Protein AF-A0A9P1GH01-F1 (afdb_monomer)

Secondary structure (DSSP, 8-state):
-EEEEE--S-SS-EETT-EEEEEETTEEEEEEEEEEEEEEETTEEPSSPPSEE-TT-EEEEEEEE-GGGSSS-GGG-HHHHHHHTS-----------------------PPPPPP-------------------------------------PPP--TTEEEEE-S-EEEE-TTS-EEEEEEEEEEEETTEEEEEEEESS-SGGGTTTGGG-EEEEGGGEEEEEPEEETTEEEEE--GGGTT-SEEEEEEE-TT--EEEEEEEE--TTS---EEEEEEE-----STTSHHHHHHHHHHHHHHHHHTT--EEEEEEETT--HHHHHHHHHHHHTTSEEEEEE--------TT----HHHHHHHHHHHHHHHHHTTTEEEEESS--TTEEEEE-GGGSTTSS--TTHHHHHHHHHHHHTT--GGGEEEEEE-EEEEPPPPTTS-GGG--EEEEEE-EETTEEEEEPPPEEEEETTTEEEEETTEEEEE-TT--EEEE--TTTEEEEEE---TT--TT----S--EE--TTGGGHHHHHHHHHHHHSS-HHHHHHHHHH------------

Mean predicted aligned error: 14.31 Å

Foldseek 3Di:
DKAKEADADDPDWAAQQDWFWADDPPDTWIKGFHAFQFWADPNDTDRDGDGTHDHGIIGITDIDTDCVVDPDPPPPPPPVVVVVVPDPDHGYTDGDDDDDDDDDDDDDDDDDDDDDDDDDDDDDDDDDDDDDDDDDPDDDDPPPPDPDDPDPPPDDDPLAFAEWEAWDWFADPVRDIKTFGAWAFFDDPLATWIKTFILDWCVVPVPRLQAKWKAFPPRHLTDGWDDDGRITIRHDDNVCVVDFKTWMFIAGNVRDGRDTDIHGGDPPLFAAFAEEEEAADPCPDLVCQLVQLLLQLLLLLLLVQQAHQAYEYEAERPRDVLNVVSCVLCSVVSRYGYYYGDCVDDPPPPPDPQDPRLSRLQVQLQVQLSNCRNRYQKYFSQAYSQKDKDFFLLLDPVSDQDSNCSNVSVCSNQVSVVHHSQQAFKEWAFEWEFEADDPLARRLLGQFTAPDTDADVPDPPHTDQIGIIGRSSFANHDRNRDGRDGDPSHPDYHYDDVVRMHMYRHDHPPDPPVPDPDPSGDDGGNRSSVCRVVSQVSSCVSSVDGSSVSSVVSNVSRRPPPPPPPPD

pLDDT: mean 80.59, std 23.27, range [21.89, 98.69]

Nearest PDB structures (foldseek):
  4cxg-assembly1_A  TM=9.371E-01  e=2.060E-03  Oryctolagus cuniculus
  1jny-assembly1_A  TM=9.078E-01  e=5.714E-03  Saccharolobus solfataricus
  1zun-assembly1_B  TM=8.459E-01  e=2.030E-01  Pseudomonas syringae pv. tomato str. DC3000
  5n2j-assembly1_A  TM=3.636E-01  e=3.557E-04  Thermochaetoides thermophila DSM 1495
  5n2j-assembly2_B  TM=3.643E-01  e=4.461E-04  Thermochaetoides thermophila DSM 1495

Structure (mmCIF, N/CA/C/O backbone):
data_AF-A0A9P1GH01-F1
#
_entry.id   AF-A0A9P1GH01-F1
#
loop_
_atom_site.group_PDB
_atom_site.id
_atom_site.type_symbol
_atom_site.label_atom_id
_atom_site.label_alt_id
_atom_site.label_comp_id
_atom_site.label_asym_id
_atom_site.label_entity_id
_atom_site.label_seq_id
_atom_site.pdbx_PDB_ins_code
_atom_site.Cartn_x
_atom_site.Cartn_y
_atom_site.Cartn_z
_atom_site.occupancy
_atom_site.B_iso_or_equiv
_atom_site.auth_seq_id
_atom_site.auth_comp_id
_atom_site.auth_asym_id
_atom_site.auth_atom_id
_atom_site.pdbx_PDB_model_num
ATOM 1 N N . MET A 1 1 ? -21.168 -26.441 -30.269 1.00 90.94 1 MET A N 1
ATOM 2 C CA . MET A 1 1 ? -20.687 -26.771 -28.912 1.00 90.94 1 MET A CA 1
ATOM 3 C C . MET A 1 1 ? -21.829 -26.602 -27.919 1.00 90.94 1 MET A C 1
ATOM 5 O O . MET A 1 1 ? -22.488 -25.570 -27.970 1.00 90.94 1 MET A O 1
ATOM 9 N N . HIS A 1 2 ? -22.119 -27.613 -27.091 1.00 95.44 2 HIS A N 1
ATOM 10 C CA . HIS A 1 2 ? -23.087 -27.480 -25.992 1.00 95.44 2 HIS A CA 1
ATOM 11 C C . HIS A 1 2 ? -22.387 -26.865 -24.783 1.00 95.44 2 HIS A C 1
ATOM 13 O O . HIS A 1 2 ? -21.357 -27.381 -24.364 1.00 95.44 2 HIS A O 1
ATOM 19 N N . VAL A 1 3 ? -22.933 -25.780 -24.237 1.00 96.44 3 VAL A N 1
ATOM 20 C CA . VAL A 1 3 ? -22.385 -25.106 -23.052 1.00 96.44 3 VAL A CA 1
ATOM 21 C C . VAL A 1 3 ? -23.490 -24.706 -22.094 1.00 96.44 3 VAL A C 1
ATOM 23 O O . VAL A 1 3 ? -24.603 -24.392 -22.515 1.00 96.44 3 VAL A O 1
ATOM 26 N N . GLN A 1 4 ? -23.169 -24.701 -20.805 1.00 96.94 4 GLN A N 1
ATOM 27 C CA . GLN A 1 4 ? -24.001 -24.087 -19.783 1.00 96.94 4 GLN A CA 1
ATOM 28 C C . GLN A 1 4 ? -23.568 -22.632 -19.599 1.00 96.94 4 GLN A C 1
ATOM 30 O O . GLN A 1 4 ? -22.390 -22.375 -19.345 1.00 96.94 4 GLN A O 1
ATOM 35 N N . ILE A 1 5 ? -24.515 -21.704 -19.731 1.00 96.81 5 ILE A N 1
ATOM 36 C CA . ILE A 1 5 ? -24.293 -20.262 -19.595 1.00 96.81 5 ILE A CA 1
ATOM 37 C C . ILE A 1 5 ? -25.157 -19.688 -18.475 1.00 96.81 5 ILE A C 1
ATOM 39 O O . ILE A 1 5 ? -26.285 -20.131 -18.260 1.00 96.81 5 ILE A O 1
ATOM 43 N N . LEU A 1 6 ? -24.635 -18.667 -17.799 1.00 97.19 6 LEU A N 1
ATOM 44 C CA . LEU A 1 6 ? -25.368 -17.832 -16.853 1.00 97.19 6 LEU A CA 1
ATOM 45 C C . LEU A 1 6 ? -25.407 -16.405 -17.405 1.00 97.19 6 LEU A C 1
ATOM 47 O O . LEU A 1 6 ? -24.363 -15.829 -17.705 1.00 97.19 6 LEU A O 1
ATOM 51 N N . VAL A 1 7 ? -26.609 -15.864 -17.595 1.00 96.50 7 VAL A N 1
ATOM 52 C CA . VAL A 1 7 ? -26.811 -14.563 -18.243 1.00 96.50 7 VAL A CA 1
ATOM 53 C C . VAL A 1 7 ? -26.722 -13.445 -17.207 1.00 96.50 7 VAL A C 1
ATOM 55 O O . VAL A 1 7 ? -27.565 -13.353 -16.315 1.00 96.50 7 VAL A O 1
ATOM 58 N N . PHE A 1 8 ? -25.732 -12.568 -17.351 1.00 89.69 8 PHE A N 1
ATOM 59 C CA . PHE A 1 8 ? -25.558 -11.370 -16.526 1.00 89.69 8 PHE A CA 1
ATOM 60 C C . PHE A 1 8 ? -25.907 -10.111 -17.316 1.00 89.69 8 PHE A C 1
ATOM 62 O O . PHE A 1 8 ? -25.715 -10.090 -18.528 1.00 89.69 8 PHE A O 1
ATOM 69 N N . ASP A 1 9 ? -26.424 -9.097 -16.611 1.00 85.56 9 ASP A N 1
ATOM 70 C CA . ASP A 1 9 ? -26.509 -7.691 -17.041 1.00 85.56 9 ASP A CA 1
ATOM 71 C C . ASP A 1 9 ? -26.693 -7.467 -18.547 1.00 85.56 9 ASP A C 1
ATOM 73 O O . ASP A 1 9 ? -25.858 -6.870 -19.217 1.00 85.56 9 ASP A O 1
ATOM 77 N N . THR A 1 10 ? -27.817 -7.951 -19.079 1.00 89.88 10 THR A N 1
ATOM 78 C CA . THR A 1 10 ? -28.208 -7.707 -20.466 1.00 89.88 10 THR A CA 1
ATOM 79 C C . THR A 1 10 ? -29.559 -7.007 -20.523 1.00 89.88 10 THR A C 1
ATOM 81 O O . THR A 1 10 ? -30.516 -7.433 -19.872 1.00 89.88 10 THR A O 1
ATOM 84 N N . GLU A 1 11 ? -29.627 -5.921 -21.291 1.00 91.25 11 GLU A N 1
ATOM 85 C CA . GLU A 1 11 ? -30.873 -5.206 -21.589 1.00 91.25 11 GLU A CA 1
ATOM 86 C C . GLU A 1 11 ? -31.662 -5.897 -22.711 1.00 91.25 11 GLU A C 1
ATOM 88 O O . GLU A 1 11 ? -32.886 -5.799 -22.770 1.00 91.25 11 GLU A O 1
ATOM 93 N N . VAL A 1 12 ? -30.967 -6.636 -23.586 1.00 93.19 12 VAL A N 1
ATOM 94 C CA . VAL A 1 12 ? -31.552 -7.306 -24.750 1.00 93.19 12 VAL A CA 1
ATOM 95 C C . VAL A 1 12 ? -31.621 -8.815 -24.496 1.00 93.19 12 VAL A C 1
ATOM 97 O O . VAL A 1 12 ? -30.582 -9.452 -24.321 1.00 93.19 12 VAL A O 1
ATOM 100 N N . PRO A 1 13 ? -32.814 -9.437 -24.516 1.00 96.38 13 PRO A N 1
ATOM 101 C CA . PRO A 1 13 ? -32.936 -10.881 -24.346 1.00 96.38 13 PRO A CA 1
ATOM 102 C C . PRO A 1 13 ? -32.127 -11.661 -25.390 1.00 96.38 13 PRO A C 1
ATOM 104 O O . PRO A 1 13 ? -32.196 -11.385 -26.590 1.00 96.38 13 PRO A O 1
ATOM 107 N N . LEU A 1 14 ? -31.404 -12.694 -24.952 1.00 96.81 14 LEU A N 1
ATOM 108 C CA . LEU A 1 14 ? -30.666 -13.571 -25.857 1.00 96.81 14 LEU A CA 1
ATOM 109 C C . LEU A 1 14 ? -31.637 -14.532 -26.543 1.00 96.81 14 LEU A C 1
ATOM 111 O O . LEU A 1 14 ? -32.265 -15.377 -25.901 1.00 96.81 14 LEU A O 1
ATOM 115 N N . MET A 1 15 ? -31.749 -14.415 -27.861 1.00 97.75 15 MET A N 1
ATOM 116 C CA . MET A 1 15 ? -32.606 -15.256 -28.697 1.00 97.75 15 MET A CA 1
ATOM 117 C C . MET A 1 15 ? -31.774 -16.170 -29.597 1.00 97.75 15 MET A C 1
ATOM 119 O O . MET A 1 15 ? -30.590 -15.934 -29.845 1.00 97.75 15 MET A O 1
ATOM 123 N N . ARG A 1 16 ? -32.408 -17.215 -30.137 1.00 97.31 16 ARG A N 1
ATOM 124 C CA . ARG A 1 16 ? -31.813 -18.020 -31.210 1.00 97.31 16 ARG A CA 1
ATOM 125 C C . ARG A 1 16 ? -31.383 -17.107 -32.368 1.00 97.31 16 ARG A C 1
ATOM 127 O O . ARG A 1 16 ? -32.186 -16.327 -32.860 1.00 97.31 16 ARG A O 1
ATOM 134 N N . GLY A 1 17 ? -30.137 -17.249 -32.809 1.00 96.19 17 GLY A N 1
ATOM 135 C CA . GLY A 1 17 ? -29.509 -16.426 -33.843 1.00 96.19 17 GLY A CA 1
ATOM 136 C C . GLY A 1 17 ? -28.657 -15.271 -33.308 1.00 96.19 17 GLY A C 1
ATOM 137 O O . GLY A 1 17 ? -27.951 -14.652 -34.100 1.00 96.19 17 GLY A O 1
ATOM 138 N N . ALA A 1 18 ? -28.668 -15.000 -31.996 1.00 96.25 18 ALA A N 1
ATOM 139 C CA . ALA A 1 18 ? -27.835 -13.954 -31.404 1.00 96.25 18 ALA A CA 1
ATOM 140 C C . ALA A 1 18 ? -26.342 -14.189 -31.696 1.00 96.25 18 ALA A C 1
ATOM 142 O O . ALA A 1 18 ? -25.838 -15.303 -31.526 1.00 96.25 18 ALA A O 1
ATOM 143 N N . GLN A 1 19 ? -25.649 -13.132 -32.126 1.00 96.88 19 GLN A N 1
ATOM 144 C CA . GLN A 1 19 ? -24.194 -13.118 -32.271 1.00 96.88 19 GLN A CA 1
ATOM 145 C C . GLN A 1 19 ? -23.566 -12.740 -30.930 1.00 96.88 19 GLN A C 1
ATOM 147 O O . GLN A 1 19 ? -23.971 -11.766 -30.301 1.00 96.88 19 GLN A O 1
ATOM 152 N N . LEU A 1 20 ? -22.585 -13.520 -30.495 1.00 95.44 20 LEU A N 1
ATOM 153 C CA . LEU A 1 20 ? -21.897 -13.383 -29.219 1.00 95.44 20 LEU A CA 1
ATOM 154 C C . LEU A 1 20 ? -20.391 -13.296 -29.469 1.00 95.44 20 LEU A C 1
ATOM 156 O O . LEU A 1 20 ? -19.860 -14.004 -30.326 1.00 95.44 20 LEU A O 1
ATOM 160 N N . MET A 1 21 ? -19.692 -12.482 -28.681 1.00 94.75 21 MET A N 1
ATOM 161 C CA . MET A 1 21 ? -18.247 -12.636 -28.513 1.00 94.75 21 MET A CA 1
ATOM 162 C C . MET A 1 21 ? -17.991 -13.605 -27.358 1.00 94.75 21 MET A C 1
ATOM 164 O O . MET A 1 21 ? -18.536 -13.453 -26.268 1.00 94.75 21 MET A O 1
ATOM 168 N N . CYS A 1 22 ? -17.195 -14.637 -27.607 1.00 93.25 22 CYS A N 1
ATOM 169 C CA . CYS A 1 22 ? -16.802 -15.647 -26.635 1.00 93.25 22 CYS A CA 1
ATOM 170 C C . CYS A 1 22 ? -15.322 -15.471 -26.305 1.00 93.25 22 CYS A C 1
ATOM 172 O O . CYS A 1 22 ? -14.473 -15.584 -27.186 1.00 93.25 22 CYS A O 1
ATOM 174 N N . TYR A 1 23 ? -15.025 -15.231 -25.031 1.00 89.81 23 TYR A N 1
ATOM 175 C CA . TYR A 1 23 ? -13.663 -15.153 -24.517 1.00 89.81 23 TYR A CA 1
ATOM 176 C C . TYR A 1 23 ? -13.289 -16.516 -23.929 1.00 89.81 23 TYR A C 1
ATOM 178 O O . TYR A 1 23 ? -13.810 -16.910 -22.887 1.00 89.81 23 TYR A O 1
ATOM 186 N N . LEU A 1 24 ? -12.433 -17.263 -24.625 1.00 86.81 24 LEU A N 1
ATOM 187 C CA . LEU A 1 24 ? -11.958 -18.583 -24.211 1.00 86.81 24 LEU A CA 1
ATOM 188 C C . LEU A 1 24 ? -10.468 -18.486 -23.884 1.00 86.81 24 LEU A C 1
ATOM 190 O O . LEU A 1 24 ? -9.639 -18.405 -24.785 1.00 86.81 24 LEU A O 1
ATOM 194 N N . HIS A 1 25 ? -10.124 -18.493 -22.593 1.00 86.94 25 HIS A N 1
ATOM 195 C CA . HIS A 1 25 ? -8.757 -18.26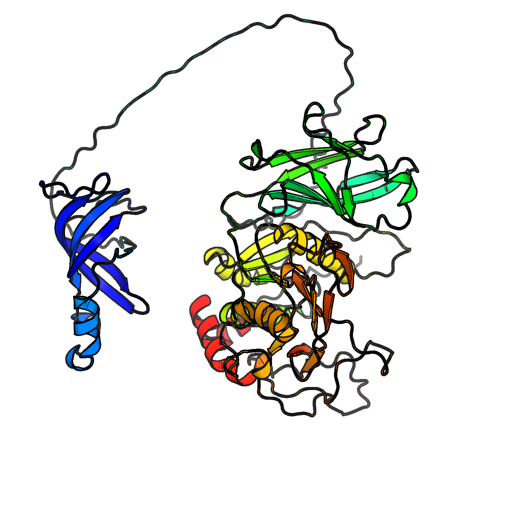8 -22.104 1.00 86.94 25 HIS A CA 1
ATOM 196 C C . HIS A 1 25 ? -8.135 -16.976 -22.661 1.00 86.94 25 HIS A C 1
ATOM 198 O O . HIS A 1 25 ? -8.455 -15.885 -22.195 1.00 86.94 25 HIS A O 1
ATOM 204 N N . THR A 1 26 ? -7.237 -17.101 -23.636 1.00 79.06 26 THR A N 1
ATOM 205 C CA . THR A 1 26 ? -6.516 -15.998 -24.279 1.00 79.06 26 THR A CA 1
ATOM 206 C C . THR A 1 26 ? -7.110 -15.604 -25.630 1.00 79.06 26 THR A C 1
ATOM 208 O O . THR A 1 26 ? -6.646 -14.640 -26.233 1.00 79.06 26 THR A O 1
ATOM 211 N N . GLU A 1 27 ? -8.118 -16.327 -26.122 1.00 82.94 27 GLU A N 1
ATOM 212 C CA . GLU A 1 27 ? -8.707 -16.119 -27.444 1.00 82.94 27 GLU A CA 1
ATOM 213 C C . GLU A 1 27 ? -10.072 -15.433 -27.367 1.00 82.94 27 GLU A C 1
ATOM 215 O O . GLU A 1 27 ? -10.878 -15.679 -26.467 1.00 82.94 27 GLU A O 1
ATOM 220 N N . THR A 1 28 ? -10.342 -14.574 -28.352 1.00 86.94 28 THR A N 1
ATOM 221 C CA . THR A 1 28 ? -11.656 -13.958 -28.568 1.00 86.94 28 THR A CA 1
ATOM 222 C C . THR A 1 28 ? -12.233 -14.498 -29.868 1.00 86.94 28 THR A C 1
ATOM 224 O O . THR A 1 28 ? -11.665 -14.291 -30.937 1.00 86.94 28 THR A O 1
ATOM 227 N N . LEU A 1 29 ? -13.362 -15.194 -29.777 1.00 92.62 29 LEU A N 1
ATOM 228 C CA . LEU A 1 29 ? -14.052 -15.811 -30.907 1.00 92.62 29 LEU A CA 1
ATOM 229 C C . LEU A 1 29 ? -15.427 -15.178 -31.090 1.00 92.62 29 LEU A C 1
ATOM 231 O O . LEU A 1 29 ? -16.059 -14.760 -30.123 1.00 92.62 29 LEU A O 1
ATOM 235 N N . THR A 1 30 ? -15.937 -15.163 -32.318 1.00 94.06 30 THR A N 1
ATOM 236 C CA . THR A 1 30 ? -17.354 -14.860 -32.559 1.00 94.06 30 THR A CA 1
ATOM 237 C C . THR A 1 30 ? -18.149 -16.159 -32.636 1.00 94.06 30 THR A C 1
ATOM 239 O O . THR A 1 30 ? -17.695 -17.154 -33.207 1.00 94.06 30 THR A O 1
ATOM 242 N N . ALA A 1 31 ? -19.333 -16.173 -32.033 1.00 96.56 31 ALA A N 1
ATOM 243 C CA . ALA A 1 31 ? -20.203 -17.336 -31.966 1.00 96.56 31 ALA A CA 1
ATOM 244 C C . ALA A 1 31 ? -21.657 -16.955 -32.241 1.00 96.56 31 ALA A C 1
ATOM 246 O O . ALA A 1 31 ? -22.125 -15.901 -31.827 1.00 96.56 31 ALA A O 1
ATOM 247 N N . THR A 1 32 ? -22.398 -17.854 -32.878 1.00 97.00 32 THR A N 1
ATOM 248 C CA . THR A 1 32 ? -23.846 -17.741 -33.057 1.00 97.00 32 THR A CA 1
ATOM 249 C C . THR A 1 32 ? -24.563 -18.656 -32.070 1.00 97.00 32 THR A C 1
ATOM 251 O O . THR A 1 32 ? -24.252 -19.847 -31.978 1.00 97.00 32 THR A O 1
ATOM 254 N N . LEU A 1 33 ? -25.562 -18.134 -31.361 1.00 97.38 33 LEU A N 1
ATOM 255 C CA . LEU A 1 33 ? -26.452 -18.907 -30.498 1.00 97.38 33 LEU A CA 1
ATOM 256 C C . LEU A 1 33 ? -27.466 -19.696 -31.339 1.00 97.38 33 LEU A C 1
ATOM 258 O O . LEU A 1 33 ? -28.548 -19.211 -31.660 1.00 97.38 33 LEU A O 1
ATOM 262 N N . VAL A 1 34 ? -27.126 -20.924 -31.724 1.00 97.81 34 VAL A N 1
ATOM 263 C CA . VAL A 1 34 ? -27.922 -21.717 -32.679 1.00 97.81 34 VAL A CA 1
ATOM 264 C C . VAL A 1 34 ? -29.179 -22.303 -32.047 1.00 97.81 34 VAL A C 1
ATOM 266 O O . VAL A 1 34 ? -30.202 -22.450 -32.726 1.00 97.81 34 VAL A O 1
ATOM 269 N N . ARG A 1 35 ? -29.124 -22.665 -30.760 1.00 97.62 35 ARG A N 1
ATOM 270 C CA . ARG A 1 35 ? -30.262 -23.274 -30.064 1.00 97.62 35 ARG A CA 1
ATOM 271 C C . ARG A 1 35 ? -30.220 -23.036 -28.556 1.00 97.62 35 ARG A C 1
ATOM 273 O O . ARG A 1 35 ? -29.167 -23.135 -27.935 1.00 97.62 35 ARG A O 1
ATOM 280 N N . LEU A 1 36 ? -31.394 -22.789 -27.982 1.00 97.75 36 LEU A N 1
ATOM 281 C CA . LEU A 1 36 ? -31.650 -22.781 -26.544 1.00 97.75 36 LEU A CA 1
ATOM 282 C C . LEU A 1 36 ? -32.191 -24.161 -26.143 1.00 97.75 36 LEU A C 1
ATOM 284 O O . LEU A 1 36 ? -33.304 -24.511 -26.536 1.00 97.75 36 LEU A O 1
ATOM 288 N N . GLU A 1 37 ? -31.395 -24.977 -25.447 1.00 97.38 37 GLU A N 1
ATOM 289 C CA . GLU A 1 37 ? -31.765 -2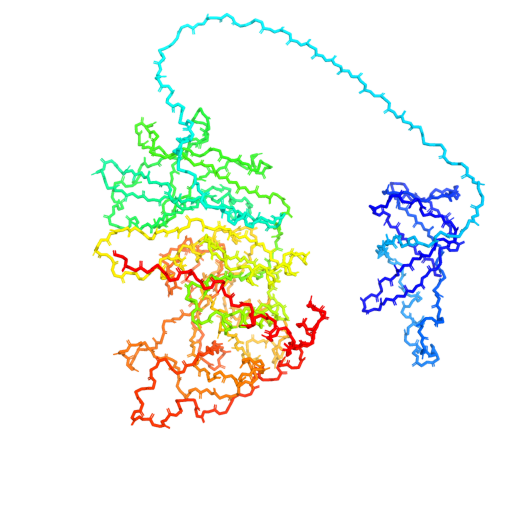6.372 -25.168 1.00 97.38 37 GLU A CA 1
ATOM 290 C C . GLU A 1 37 ? -32.605 -26.497 -23.899 1.00 97.38 37 GLU A C 1
ATOM 292 O O . GLU A 1 37 ? -33.728 -26.984 -23.971 1.00 97.38 37 GLU A O 1
ATOM 297 N N . LYS A 1 38 ? -32.096 -26.062 -22.742 1.00 97.75 38 LYS A N 1
ATOM 298 C CA . LYS A 1 38 ? -32.805 -26.209 -21.458 1.00 97.75 38 LYS A CA 1
ATOM 299 C C . LYS A 1 38 ? -32.522 -25.033 -20.536 1.00 97.75 38 LYS A C 1
ATOM 301 O O . LYS A 1 38 ? -31.383 -24.584 -20.465 1.00 97.75 38 LYS A O 1
ATOM 306 N N . LEU A 1 39 ? -33.534 -24.569 -19.807 1.00 97.25 39 LEU A N 1
ATOM 307 C CA . LEU A 1 39 ? -33.343 -23.659 -18.674 1.00 97.25 39 LEU A CA 1
ATOM 308 C C . LEU A 1 39 ? -33.001 -24.489 -17.430 1.00 97.25 39 LEU A C 1
ATOM 310 O O . LEU A 1 39 ? -33.579 -25.553 -17.237 1.00 97.25 39 LEU A O 1
ATOM 314 N N . ILE A 1 40 ? -32.084 -24.019 -16.594 1.00 97.25 40 ILE A N 1
ATOM 315 C CA . ILE A 1 40 ? -31.722 -24.635 -15.318 1.00 97.25 40 ILE A CA 1
ATOM 316 C C . ILE A 1 40 ? -32.280 -23.759 -14.202 1.00 97.25 40 ILE A C 1
ATOM 318 O O . ILE A 1 40 ? -31.880 -22.606 -14.041 1.00 97.25 40 ILE A O 1
ATOM 322 N N . VAL A 1 41 ? -33.200 -24.312 -13.417 1.00 94.75 41 VAL A N 1
ATOM 323 C CA . VAL A 1 41 ? -33.829 -23.627 -12.283 1.00 94.75 41 VAL A CA 1
ATOM 324 C C . VAL A 1 41 ? -33.548 -24.453 -11.039 1.00 94.75 41 VAL A C 1
ATOM 326 O O . VAL A 1 41 ? -33.881 -25.630 -10.998 1.00 94.75 41 VAL A O 1
ATOM 329 N N . LYS A 1 42 ? -32.891 -23.849 -10.040 1.00 91.81 42 LYS A N 1
ATOM 330 C CA . LYS A 1 42 ? -32.489 -24.528 -8.791 1.00 91.81 42 LYS A CA 1
ATOM 331 C C . LYS A 1 42 ? -31.687 -25.826 -9.017 1.00 91.81 42 LYS A C 1
ATOM 333 O O . LYS A 1 42 ? -31.817 -26.777 -8.262 1.00 91.81 42 LYS A O 1
ATOM 338 N N . GLY A 1 43 ? -30.852 -25.851 -10.059 1.00 91.56 43 GLY A N 1
ATOM 339 C CA . GLY A 1 43 ? -30.017 -27.008 -10.408 1.00 91.56 43 GLY A CA 1
ATOM 340 C C . GLY A 1 43 ? -30.694 -28.046 -11.308 1.00 91.56 43 GLY A C 1
ATOM 341 O O . GLY A 1 43 ? -30.005 -28.916 -11.829 1.00 91.56 43 GLY A O 1
ATOM 342 N N . GLU A 1 44 ? -31.997 -27.924 -11.576 1.00 95.31 44 GLU A N 1
ATOM 343 C CA . GLU A 1 44 ? -32.741 -28.878 -12.403 1.00 95.31 44 GLU A CA 1
ATOM 344 C C . GLU A 1 44 ? -33.014 -28.337 -13.810 1.00 95.31 44 GLU A C 1
ATOM 346 O O . GLU A 1 44 ? -33.469 -27.201 -13.997 1.00 95.31 44 GLU A O 1
ATOM 351 N N . ALA A 1 45 ? -32.746 -29.172 -14.817 1.00 95.56 45 ALA A N 1
ATOM 352 C CA . ALA A 1 45 ? -32.957 -28.834 -16.215 1.00 95.56 45 ALA A CA 1
ATOM 353 C C . ALA A 1 45 ? -34.434 -29.003 -16.598 1.00 95.56 45 ALA A C 1
ATOM 355 O O . ALA A 1 45 ? -34.967 -30.109 -16.600 1.00 95.56 45 ALA A O 1
ATOM 356 N N . GLN A 1 46 ? -35.074 -27.902 -16.976 1.00 97.25 46 GLN A N 1
ATOM 357 C CA . GLN A 1 46 ? -36.467 -27.869 -17.402 1.00 97.25 46 GLN A CA 1
ATOM 358 C C . GLN A 1 46 ? -36.647 -28.592 -18.747 1.00 97.25 46 GLN A C 1
ATOM 360 O O . GLN A 1 46 ? -35.809 -28.469 -19.645 1.00 97.25 46 GLN A O 1
ATOM 365 N N . GLU A 1 47 ? -37.753 -29.323 -18.913 1.00 94.12 47 GLU A N 1
ATOM 366 C CA . GLU A 1 47 ? -38.051 -30.050 -20.159 1.00 94.12 47 GLU A CA 1
ATOM 367 C C . GLU A 1 47 ? -38.405 -29.115 -21.320 1.00 94.12 47 GLU A C 1
ATOM 369 O O . GLU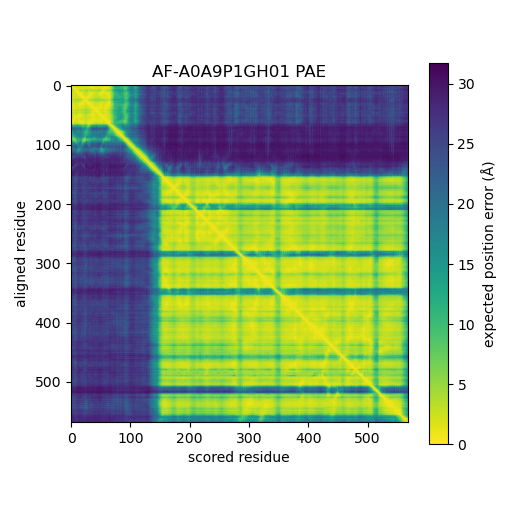 A 1 47 ? -38.086 -29.382 -22.482 1.00 94.12 47 GLU A O 1
ATOM 374 N N . ARG A 1 48 ? -39.057 -27.989 -21.012 1.00 95.50 48 ARG A N 1
ATOM 375 C CA . ARG A 1 48 ? -39.494 -27.028 -22.021 1.00 95.50 48 ARG A CA 1
ATOM 376 C C . ARG A 1 48 ? -38.330 -26.146 -22.471 1.00 95.50 48 ARG A C 1
ATOM 378 O O . ARG A 1 48 ? -37.706 -25.456 -21.666 1.00 95.50 48 ARG A O 1
ATOM 385 N N . ARG A 1 49 ? -38.111 -26.089 -23.787 1.00 96.88 49 ARG A N 1
ATOM 386 C CA . ARG A 1 49 ? -37.132 -25.180 -24.401 1.00 96.88 49 ARG A CA 1
ATOM 387 C C . ARG A 1 49 ? -37.529 -23.713 -24.178 1.00 96.88 49 ARG A C 1
ATOM 389 O O . ARG A 1 49 ? -38.659 -23.348 -24.527 1.00 96.88 49 ARG A O 1
ATOM 396 N N . PRO A 1 50 ? -36.637 -22.859 -23.647 1.00 96.94 50 PRO A N 1
ATOM 397 C CA . PRO A 1 50 ? -36.931 -21.439 -23.504 1.00 96.94 50 PRO A CA 1
ATOM 398 C C . PRO A 1 50 ? -36.903 -20.740 -24.873 1.00 96.94 50 PRO A C 1
ATOM 400 O O . PRO A 1 50 ? -36.135 -21.113 -25.760 1.00 96.94 50 PRO A O 1
ATOM 403 N N . LYS A 1 51 ? -37.757 -19.722 -25.059 1.00 97.31 51 LYS A N 1
ATOM 404 C CA . LYS A 1 51 ? -37.806 -18.921 -26.302 1.00 97.31 51 LYS A CA 1
ATOM 405 C C . LYS A 1 51 ? -36.704 -17.856 -26.359 1.00 97.31 51 LYS A C 1
ATOM 407 O O . LYS A 1 51 ? -36.196 -17.559 -27.435 1.00 97.31 51 LYS A O 1
ATOM 412 N N . CYS A 1 52 ? -36.347 -17.303 -25.206 1.00 97.62 52 CYS A N 1
ATOM 413 C CA . CYS A 1 52 ? -35.259 -16.353 -25.009 1.00 97.62 52 CYS A CA 1
ATOM 414 C C . CYS A 1 52 ? -34.647 -16.566 -23.617 1.00 97.62 52 CYS A C 1
ATOM 416 O O . CYS A 1 52 ? -35.235 -17.267 -22.790 1.00 97.62 52 CYS A O 1
ATOM 418 N N . LEU A 1 53 ? -33.479 -15.973 -23.372 1.00 97.69 53 LEU A N 1
ATOM 419 C CA . LEU A 1 53 ? -32.858 -15.900 -22.052 1.00 97.69 53 LEU A CA 1
ATOM 420 C C . LEU A 1 53 ? -32.728 -14.439 -21.621 1.00 97.69 53 LEU A C 1
ATOM 422 O O . LEU A 1 53 ? -32.326 -13.590 -22.415 1.00 97.69 53 LEU A O 1
ATOM 426 N N . VAL A 1 54 ? -33.034 -14.163 -20.358 1.00 97.25 54 VAL A N 1
ATOM 427 C CA . VAL A 1 54 ? -32.914 -12.837 -19.734 1.00 97.25 54 VAL A CA 1
ATOM 428 C C . VAL A 1 54 ? -31.903 -12.861 -18.588 1.00 97.25 54 VAL A C 1
ATOM 430 O O . VAL A 1 54 ? -31.445 -13.932 -18.177 1.00 97.25 54 VAL A O 1
ATOM 433 N N . LYS A 1 55 ? -31.561 -11.681 -18.055 1.00 96.31 55 LYS A N 1
ATOM 434 C CA . LYS A 1 55 ? -30.691 -11.531 -16.879 1.00 96.31 55 LYS A CA 1
ATOM 435 C C . LYS A 1 55 ? -31.107 -12.495 -15.755 1.00 96.31 55 LYS A C 1
ATOM 437 O O . LYS A 1 55 ? -32.273 -12.568 -15.380 1.00 96.31 55 LYS A O 1
ATOM 442 N N . GLY A 1 56 ? -30.131 -13.230 -15.227 1.00 95.31 56 GLY A N 1
ATOM 443 C CA . GLY A 1 56 ? -30.290 -14.219 -14.161 1.00 95.31 56 GLY A CA 1
ATOM 444 C C . GLY A 1 56 ? -30.625 -15.639 -14.632 1.00 95.31 56 GLY A C 1
ATOM 445 O O . GLY A 1 56 ? -30.639 -16.555 -13.814 1.00 95.31 56 GLY A O 1
ATOM 446 N N . ASN A 1 57 ? -30.889 -15.872 -15.922 1.00 97.88 57 ASN A N 1
ATOM 447 C CA . ASN A 1 57 ? -31.140 -17.224 -16.425 1.00 97.88 57 ASN A CA 1
ATOM 448 C C . ASN A 1 57 ? -29.853 -18.057 -16.491 1.00 97.88 57 ASN A C 1
ATOM 450 O O . ASN A 1 57 ? -28.840 -17.610 -17.025 1.00 97.88 57 ASN A O 1
ATOM 454 N N . ASN A 1 58 ? -29.932 -19.298 -16.012 1.00 97.69 58 ASN A N 1
ATOM 455 C CA . ASN A 1 58 ? -28.936 -20.346 -16.224 1.00 97.69 58 ASN A CA 1
ATOM 456 C C . ASN A 1 58 ? -29.488 -21.312 -17.279 1.00 97.69 58 ASN A C 1
ATOM 458 O O . ASN A 1 58 ? -30.618 -21.769 -17.128 1.00 97.69 58 ASN A O 1
ATOM 462 N N . ALA A 1 59 ? -28.765 -21.599 -18.358 1.00 97.88 59 ALA A N 1
ATOM 463 C CA . ALA A 1 59 ? -29.286 -22.426 -19.445 1.00 97.88 59 ALA A CA 1
ATOM 464 C C . ALA A 1 59 ? -28.204 -23.239 -20.155 1.00 97.88 59 ALA A C 1
ATOM 466 O O . ALA A 1 59 ? -27.071 -22.794 -20.311 1.00 97.88 59 ALA A O 1
ATOM 467 N N . ILE A 1 60 ? -28.588 -24.412 -20.657 1.00 97.38 60 ILE A N 1
ATOM 468 C CA . ILE A 1 60 ? -27.803 -25.180 -21.624 1.00 97.38 60 ILE A CA 1
ATOM 469 C C . ILE A 1 60 ? -28.156 -24.668 -23.017 1.00 97.38 60 ILE A C 1
ATOM 471 O O . ILE A 1 60 ? -29.326 -24.656 -23.414 1.00 97.38 60 ILE A O 1
ATOM 475 N N . VAL A 1 61 ? -27.141 -24.265 -23.772 1.00 98.06 61 VAL A N 1
ATOM 476 C CA . VAL A 1 61 ? -27.279 -23.719 -25.122 1.00 98.06 61 VAL A CA 1
ATOM 477 C C . VAL A 1 61 ? -26.327 -24.396 -26.099 1.00 98.06 61 VAL A C 1
ATOM 479 O O . VAL A 1 61 ? -25.331 -25.003 -25.709 1.00 98.06 61 VAL A O 1
ATOM 482 N N . TRP A 1 62 ? -26.632 -24.284 -27.389 1.00 97.69 62 TRP A N 1
ATOM 483 C CA . TRP A 1 62 ? -25.763 -24.726 -28.472 1.00 97.69 62 TRP A CA 1
ATOM 484 C C . TRP A 1 62 ? -25.203 -23.518 -29.224 1.00 97.69 62 TRP A C 1
ATOM 486 O O . TRP A 1 62 ? -25.957 -22.756 -29.834 1.00 97.69 62 TRP A O 1
ATOM 496 N N . LEU A 1 63 ? -23.881 -23.358 -29.180 1.00 97.56 63 LEU A N 1
ATOM 497 C CA . LEU A 1 63 ? -23.139 -22.301 -29.867 1.00 97.56 63 LEU A CA 1
ATOM 498 C C . LEU A 1 63 ? -22.427 -22.846 -31.108 1.00 97.56 63 LEU A C 1
ATOM 500 O O . LEU A 1 63 ? -21.820 -23.920 -31.055 1.00 97.56 63 LEU A O 1
ATOM 504 N N . GLN A 1 64 ? -22.452 -22.092 -32.203 1.00 96.62 64 GLN A N 1
ATOM 505 C CA . GLN A 1 64 ? -21.640 -22.336 -33.395 1.00 96.62 64 GLN A CA 1
ATOM 506 C C . GLN A 1 64 ? -20.576 -21.249 -33.499 1.00 96.62 64 GLN A C 1
ATOM 508 O O . GLN A 1 64 ? -20.909 -20.077 -33.637 1.00 96.62 64 GLN A O 1
ATOM 513 N N . LEU A 1 65 ? -19.307 -21.639 -33.412 1.00 94.75 65 LEU A N 1
ATOM 514 C CA . LEU A 1 65 ? -18.183 -20.718 -33.561 1.00 94.75 65 LEU A CA 1
ATOM 515 C C . LEU A 1 65 ? -18.015 -20.359 -35.043 1.00 94.75 65 LEU A C 1
ATOM 517 O O . LEU A 1 65 ? -18.079 -21.235 -35.907 1.00 94.75 65 LEU A O 1
ATOM 521 N N . ASN A 1 66 ? -17.812 -19.078 -35.339 1.00 90.38 66 ASN A N 1
ATOM 522 C CA . ASN A 1 66 ? -17.564 -18.604 -36.696 1.00 90.38 66 ASN A CA 1
ATOM 523 C C . ASN A 1 66 ? -16.061 -18.700 -36.994 1.00 90.38 66 ASN A C 1
ATOM 525 O O . ASN A 1 66 ? -15.293 -17.789 -36.693 1.00 90.38 66 ASN A O 1
ATOM 529 N N . GLU A 1 67 ? -15.635 -19.795 -37.621 1.00 75.62 67 GLU A N 1
ATOM 530 C CA . GLU A 1 67 ? -14.215 -20.039 -37.933 1.00 75.62 67 GLU A CA 1
ATOM 531 C C . GLU A 1 67 ? -13.629 -19.035 -38.944 1.00 75.62 67 GLU A C 1
ATOM 533 O O . GLU A 1 67 ? -12.426 -18.804 -38.959 1.00 75.62 67 GLU A O 1
ATOM 538 N N . LYS A 1 68 ? -14.466 -18.370 -39.756 1.00 62.25 68 LYS A N 1
ATOM 539 C CA . LYS A 1 68 ? -14.008 -17.434 -40.802 1.00 62.25 68 LYS A CA 1
ATOM 540 C C . LYS A 1 68 ? -13.339 -16.154 -40.280 1.00 62.25 68 LYS A C 1
ATOM 542 O O . LYS A 1 68 ? -12.674 -15.485 -41.062 1.00 62.25 68 LYS A O 1
ATOM 547 N N . ALA A 1 69 ? -13.512 -15.800 -39.005 1.00 53.12 69 ALA A N 1
ATOM 548 C CA . ALA A 1 69 ? -12.877 -14.611 -38.424 1.00 53.12 69 ALA A CA 1
ATOM 549 C C . ALA A 1 69 ? -11.395 -14.835 -38.063 1.00 53.12 69 ALA A C 1
ATOM 551 O O . ALA A 1 69 ? -10.649 -13.876 -37.891 1.00 53.12 69 ALA A O 1
ATOM 552 N N . LEU A 1 70 ? -10.956 -16.093 -37.990 1.00 50.94 70 LEU A N 1
ATOM 553 C CA . LEU A 1 70 ? -9.560 -16.460 -37.809 1.00 50.94 70 LEU A CA 1
ATOM 554 C C . LEU A 1 70 ? -9.008 -16.863 -39.174 1.00 50.94 70 LEU A C 1
ATOM 556 O O . LEU A 1 70 ? -9.308 -17.940 -39.681 1.00 50.94 70 LEU A O 1
ATOM 560 N N . GLY A 1 71 ? -8.171 -16.019 -39.777 1.00 47.22 71 GLY A N 1
ATOM 561 C CA . GLY A 1 71 ? -7.391 -16.339 -40.984 1.00 47.22 71 GLY A CA 1
ATOM 562 C C . GLY A 1 71 ? -6.327 -17.428 -40.764 1.00 47.22 71 GLY A C 1
ATOM 563 O O . GLY A 1 71 ? -5.251 -17.375 -41.349 1.00 47.22 71 GLY A O 1
ATOM 564 N N . LEU A 1 72 ? -6.603 -18.397 -39.893 1.00 46.78 72 LEU A N 1
ATOM 565 C CA . LEU A 1 72 ? -5.742 -19.495 -39.489 1.00 46.78 72 LEU A CA 1
ATOM 566 C C . LEU A 1 72 ? -6.548 -20.784 -39.628 1.00 46.78 72 LEU A C 1
ATOM 568 O O . LEU A 1 72 ? -7.486 -21.038 -38.877 1.00 46.78 72 LEU A O 1
ATOM 572 N N . SER A 1 73 ? -6.189 -21.610 -40.614 1.00 41.38 73 SER A N 1
ATOM 573 C CA . SER A 1 73 ? -6.830 -22.909 -40.801 1.00 41.38 73 SER A CA 1
ATOM 574 C C . SER A 1 73 ? -6.642 -23.764 -39.541 1.00 41.38 73 SER A C 1
ATOM 576 O O . SER A 1 73 ? -5.511 -24.101 -39.180 1.00 41.38 73 SER A O 1
ATOM 578 N N . LEU A 1 74 ? -7.745 -24.191 -38.929 1.00 45.69 74 LEU A N 1
ATOM 579 C CA . LEU A 1 74 ? -7.811 -25.119 -37.788 1.00 45.69 74 LEU A CA 1
ATOM 580 C C . LEU A 1 74 ? -7.214 -26.521 -38.059 1.00 45.69 74 LEU A C 1
ATOM 582 O O . LEU A 1 74 ? -7.251 -27.391 -37.194 1.00 45.69 74 LEU A O 1
ATOM 586 N N . LEU A 1 75 ? -6.602 -26.745 -39.227 1.00 45.16 75 LEU A N 1
ATOM 587 C CA . LEU A 1 75 ? -5.856 -27.959 -39.570 1.00 45.16 75 LEU A CA 1
ATOM 588 C C . LEU A 1 75 ? -4.481 -28.075 -38.880 1.00 45.16 75 LEU A C 1
ATOM 590 O O . LEU A 1 75 ? -3.842 -29.113 -39.014 1.00 45.16 75 LEU A O 1
ATOM 594 N N . ARG A 1 76 ? -4.010 -27.061 -38.133 1.00 45.16 76 ARG A N 1
ATOM 595 C CA . ARG A 1 76 ? -2.673 -27.081 -37.494 1.00 45.16 76 ARG A CA 1
ATOM 596 C C . ARG A 1 76 ? -2.629 -27.387 -35.992 1.00 45.16 76 ARG A C 1
ATOM 598 O O . ARG A 1 76 ? -1.533 -27.516 -35.461 1.00 45.16 76 ARG A O 1
ATOM 605 N N . PHE A 1 77 ? -3.763 -27.572 -35.311 1.00 44.62 77 PHE A N 1
ATOM 606 C CA . PHE A 1 77 ? -3.765 -27.856 -33.867 1.00 44.62 77 PHE A CA 1
ATOM 607 C C . PHE A 1 77 ? -4.682 -29.035 -33.497 1.00 44.62 77 PHE A C 1
ATOM 609 O O . PHE A 1 77 ? -5.818 -28.826 -33.067 1.00 44.62 77 PHE A O 1
ATOM 616 N N . PRO A 1 78 ? -4.202 -30.293 -33.593 1.00 43.72 78 PRO A N 1
ATOM 617 C CA . PRO A 1 78 ? -4.953 -31.463 -33.120 1.00 43.72 78 PRO A CA 1
ATOM 618 C C . PRO A 1 78 ? -5.260 -31.415 -31.609 1.00 43.72 78 PRO A C 1
ATOM 620 O O . PRO A 1 78 ? -6.231 -32.021 -31.159 1.00 43.72 78 PRO A O 1
ATOM 623 N N . TYR A 1 79 ? -4.503 -30.627 -30.836 1.00 43.97 79 TYR A N 1
ATOM 624 C CA . TYR A 1 79 ? -4.698 -30.447 -29.394 1.00 43.97 79 TYR A CA 1
ATOM 625 C C . TYR A 1 79 ? -6.009 -29.731 -29.019 1.00 43.97 79 TYR A C 1
ATOM 627 O O . TYR A 1 79 ? -6.617 -30.073 -28.004 1.00 43.97 79 TYR A O 1
ATOM 635 N N . LEU A 1 80 ? -6.497 -28.794 -29.843 1.00 42.66 80 LEU A N 1
ATOM 636 C CA . LEU A 1 80 ? -7.702 -28.016 -29.518 1.00 42.66 80 LEU A CA 1
ATOM 637 C C . LEU A 1 80 ? -8.986 -28.855 -29.657 1.00 42.66 80 LEU A C 1
ATOM 639 O O . LEU A 1 80 ? -9.912 -28.722 -28.858 1.00 42.66 80 LEU A O 1
ATOM 643 N N . ARG A 1 81 ? -9.019 -29.792 -30.619 1.00 39.59 81 ARG A N 1
ATOM 644 C CA . ARG A 1 81 ? -10.119 -30.767 -30.749 1.00 39.59 81 ARG A CA 1
ATOM 645 C C . ARG A 1 81 ? -10.205 -31.706 -29.544 1.00 39.59 81 ARG A C 1
ATOM 647 O O . ARG A 1 81 ? -11.308 -32.094 -29.172 1.00 39.59 81 ARG A O 1
ATOM 654 N N . MET A 1 82 ? -9.069 -32.048 -28.932 1.00 33.38 82 MET A N 1
ATOM 655 C CA . MET A 1 82 ? -9.021 -32.960 -27.786 1.00 33.38 82 MET A CA 1
ATOM 656 C C . MET A 1 82 ? -9.414 -32.268 -26.470 1.00 33.38 82 MET A C 1
ATOM 658 O O . MET A 1 82 ? -10.106 -32.870 -25.655 1.00 33.38 82 MET A O 1
ATOM 662 N N . GLN A 1 83 ? -9.062 -30.990 -26.283 1.00 41.31 83 GLN A N 1
ATOM 663 C CA . GLN A 1 83 ? -9.462 -30.227 -25.090 1.00 41.31 83 GLN A CA 1
ATOM 664 C C . GLN A 1 83 ? -10.943 -29.815 -25.102 1.00 41.31 83 GLN A C 1
ATOM 666 O O . GLN A 1 83 ? -11.592 -29.851 -24.058 1.00 41.31 83 GLN A O 1
ATOM 671 N N . LEU A 1 84 ? -11.521 -29.514 -26.271 1.00 40.62 84 LEU A N 1
ATOM 672 C CA . LEU A 1 84 ? -12.949 -29.179 -26.387 1.00 40.62 84 LEU A CA 1
ATOM 673 C C . LEU A 1 84 ? -13.886 -30.378 -26.156 1.00 40.62 84 LEU A C 1
ATOM 675 O O . LEU A 1 84 ? -15.047 -30.179 -25.810 1.00 40.62 84 LEU A O 1
ATOM 679 N N . ALA A 1 85 ? -13.401 -31.614 -26.314 1.00 34.12 85 ALA A N 1
ATOM 680 C CA . ALA A 1 85 ? -14.182 -32.824 -26.046 1.00 34.12 85 ALA A CA 1
ATOM 681 C C . ALA A 1 85 ? -14.237 -33.208 -24.552 1.00 34.12 85 ALA A C 1
ATOM 683 O O . ALA A 1 85 ? -15.084 -34.009 -24.168 1.00 34.12 85 ALA A O 1
ATOM 684 N N . LEU A 1 86 ? -13.360 -32.643 -23.710 1.00 31.41 86 LEU A N 1
ATOM 685 C CA . LEU A 1 86 ? -13.181 -33.055 -22.308 1.00 31.41 86 LEU A CA 1
ATOM 686 C C . LEU A 1 86 ? -13.695 -32.042 -21.270 1.00 31.41 86 LEU A C 1
ATOM 688 O O . LEU A 1 86 ? -13.613 -32.305 -20.073 1.00 31.41 86 LEU A O 1
ATOM 692 N N . PHE A 1 87 ? -14.274 -30.914 -21.690 1.00 37.53 87 PHE A N 1
ATOM 693 C CA . PHE A 1 87 ? -14.806 -29.899 -20.776 1.00 37.53 87 PHE A CA 1
ATOM 694 C C . PHE A 1 87 ? -16.343 -29.913 -20.707 1.00 37.53 87 PHE A C 1
ATOM 696 O O . PHE A 1 87 ? -17.028 -29.237 -21.471 1.00 37.53 87 PHE A O 1
ATOM 703 N N . HIS A 1 88 ? -16.893 -30.615 -19.713 1.00 31.48 88 HIS A N 1
ATOM 704 C CA . HIS A 1 88 ? -18.238 -30.357 -19.174 1.00 31.48 88 HIS A CA 1
ATOM 705 C C . HIS A 1 88 ? -18.166 -29.311 -18.041 1.00 31.48 88 HIS A C 1
ATOM 707 O O . HIS A 1 88 ? -18.554 -29.572 -16.906 1.00 31.48 88 HIS A O 1
ATOM 713 N N . GLY A 1 89 ? -17.614 -28.129 -18.337 1.00 35.66 89 GLY A N 1
ATOM 714 C CA . GLY A 1 89 ? -17.445 -27.029 -17.379 1.00 35.66 89 GLY A CA 1
ATOM 715 C C . GLY A 1 89 ? -18.282 -25.797 -17.738 1.00 35.66 89 GLY A C 1
ATOM 716 O O . GLY A 1 89 ? -18.467 -25.491 -18.915 1.00 35.66 89 GLY A O 1
ATOM 717 N N . MET A 1 90 ? -18.789 -25.093 -16.719 1.00 34.44 90 MET A N 1
ATOM 718 C CA . MET A 1 90 ? -19.514 -23.818 -16.849 1.00 34.44 90 MET A CA 1
ATOM 719 C C . MET A 1 90 ? -18.676 -22.789 -17.620 1.00 34.44 90 MET A 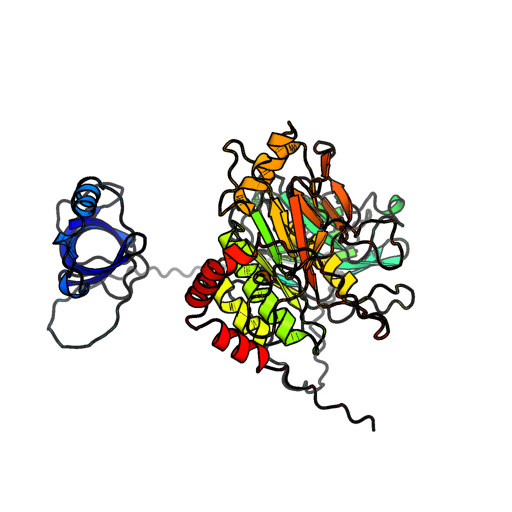C 1
ATOM 721 O O . MET A 1 90 ? -17.550 -22.487 -17.226 1.00 34.44 90 MET A O 1
ATOM 725 N N . LEU A 1 91 ? -19.242 -22.226 -18.692 1.00 40.91 91 LEU A N 1
ATOM 726 C CA . LEU A 1 91 ? -18.591 -21.198 -19.498 1.00 40.91 91 LEU A CA 1
ATOM 727 C C . LEU A 1 91 ? -19.186 -19.825 -19.166 1.00 40.91 91 LEU A C 1
ATOM 729 O O . LEU A 1 91 ? -20.399 -19.626 -19.241 1.00 40.91 91 LEU A O 1
ATOM 733 N N . TRP A 1 92 ? -18.331 -18.865 -18.820 1.00 38.22 92 TRP A N 1
ATOM 734 C CA . TRP A 1 92 ? -18.731 -17.486 -18.546 1.00 38.22 92 TRP A CA 1
ATOM 735 C C . TRP A 1 92 ? -18.709 -16.691 -19.855 1.00 38.22 92 TRP A C 1
ATOM 737 O O . TRP A 1 92 ? -17.648 -16.502 -20.442 1.00 38.22 92 TRP A O 1
ATOM 747 N N . ILE A 1 93 ? -19.872 -16.242 -20.335 1.00 45.56 93 ILE A N 1
ATOM 748 C CA . ILE A 1 93 ? -19.985 -15.440 -21.563 1.00 45.56 93 ILE A CA 1
ATOM 749 C C . ILE A 1 93 ? -20.486 -14.045 -21.198 1.00 45.56 93 ILE A C 1
ATOM 751 O O . ILE A 1 93 ? -21.557 -13.902 -20.614 1.00 45.56 93 ILE A O 1
ATOM 755 N N . TRP A 1 94 ? -19.720 -13.025 -21.580 1.00 35.09 94 TRP A N 1
ATOM 756 C CA . TRP A 1 94 ? -20.144 -11.627 -21.557 1.00 35.09 94 TRP A CA 1
ATOM 757 C C . TRP A 1 94 ? -20.671 -11.249 -22.943 1.00 35.09 94 TRP A C 1
ATOM 759 O O . TRP A 1 94 ? -19.936 -11.322 -23.925 1.00 35.09 94 TRP A O 1
ATOM 769 N N . ALA A 1 95 ? -21.941 -10.856 -23.037 1.00 35.41 95 ALA A N 1
ATOM 770 C CA . ALA A 1 95 ? -22.534 -10.380 -24.283 1.00 35.41 95 ALA A CA 1
ATOM 771 C C . ALA A 1 95 ? -22.555 -8.844 -24.292 1.00 35.41 95 ALA A C 1
ATOM 773 O O . ALA A 1 95 ? -23.369 -8.236 -23.605 1.00 35.41 95 ALA A O 1
ATOM 774 N N . LEU A 1 96 ? -21.678 -8.216 -25.084 1.00 31.09 96 LEU A N 1
ATOM 775 C CA . LEU A 1 96 ? -21.850 -6.819 -25.490 1.00 31.09 96 LEU A CA 1
ATOM 776 C C . LEU A 1 96 ? -22.700 -6.783 -26.762 1.00 31.09 96 LEU A C 1
ATOM 778 O O . LEU A 1 96 ? -22.274 -7.247 -27.819 1.00 31.09 96 LEU A O 1
ATOM 782 N N . SER A 1 97 ? -23.905 -6.232 -26.671 1.00 29.23 97 SER A N 1
ATOM 783 C CA . SER A 1 97 ? -24.751 -5.955 -27.830 1.00 29.23 97 SER A CA 1
ATOM 784 C C . SER A 1 97 ? -24.262 -4.692 -28.549 1.00 29.23 97 SER A C 1
ATOM 786 O O . SER A 1 97 ? -24.548 -3.579 -28.118 1.00 29.23 97 SER A O 1
ATOM 788 N N . CYS A 1 98 ? -23.543 -4.855 -29.663 1.00 24.73 98 CYS A N 1
ATOM 789 C CA . CYS A 1 98 ? -23.343 -3.784 -30.642 1.00 24.73 98 CYS A CA 1
ATOM 790 C C . CYS A 1 98 ? -24.544 -3.753 -31.600 1.00 24.73 98 CYS A C 1
ATOM 792 O O . CYS A 1 98 ? -24.784 -4.713 -32.332 1.00 24.73 98 CYS A O 1
ATOM 794 N N . LEU A 1 99 ? -25.309 -2.657 -31.590 1.00 25.81 99 LEU A N 1
ATOM 795 C CA . LEU A 1 99 ? -26.391 -2.422 -32.546 1.00 25.81 99 LEU A CA 1
ATOM 796 C C . LEU A 1 99 ? -25.820 -2.184 -33.953 1.00 25.81 99 LEU A C 1
ATOM 798 O O . LEU A 1 99 ? -25.189 -1.164 -34.200 1.00 25.81 99 LEU A O 1
ATOM 802 N N . ASN A 1 100 ? -26.137 -3.080 -34.887 1.00 25.66 100 ASN A N 1
ATOM 803 C CA . ASN A 1 100 ? -26.362 -2.717 -36.284 1.00 25.66 100 ASN A CA 1
ATOM 804 C C . ASN A 1 100 ? -27.806 -3.100 -36.615 1.00 25.66 100 ASN A C 1
ATOM 806 O O . ASN A 1 100 ? -28.163 -4.278 -36.643 1.00 25.66 100 ASN A O 1
ATOM 810 N N . VAL A 1 101 ? -28.650 -2.084 -36.791 1.00 25.80 101 VAL A N 1
ATOM 811 C CA . VAL A 1 101 ? -30.065 -2.231 -37.138 1.00 25.80 101 VAL A CA 1
ATOM 812 C C . VAL A 1 101 ? -30.163 -2.621 -38.610 1.00 25.80 101 VAL A C 1
ATOM 814 O O . VAL A 1 101 ? -29.961 -1.791 -39.490 1.00 25.80 101 VAL A O 1
ATOM 817 N N . LEU A 1 102 ? -30.520 -3.875 -38.878 1.00 26.55 102 LEU A N 1
ATOM 818 C CA . LEU A 1 102 ? -31.207 -4.267 -40.106 1.00 26.55 102 LEU A CA 1
ATOM 819 C C . LEU A 1 102 ? -32.447 -5.067 -39.709 1.00 26.55 102 LEU A C 1
ATOM 821 O O . LEU A 1 102 ? -32.394 -5.973 -38.879 1.00 26.55 102 LEU A O 1
ATOM 825 N N . SER A 1 103 ? -33.583 -4.633 -40.244 1.00 30.83 103 SER A N 1
ATOM 826 C CA . SER A 1 103 ? -34.929 -4.975 -39.803 1.00 30.83 103 SER A CA 1
ATOM 827 C C . SER A 1 103 ? -35.263 -6.458 -39.965 1.00 30.83 103 SER A C 1
ATOM 829 O O . SER A 1 103 ? -35.103 -7.005 -41.056 1.00 30.83 103 SER A O 1
ATOM 831 N N . ALA A 1 104 ? -35.870 -7.065 -38.945 1.00 27.66 104 ALA A N 1
ATOM 832 C CA . ALA A 1 104 ? -36.718 -8.240 -39.116 1.00 27.66 104 ALA A CA 1
ATOM 833 C C . ALA A 1 104 ? -37.827 -8.254 -38.052 1.00 27.66 104 ALA A C 1
ATOM 835 O O . ALA A 1 104 ? -37.615 -7.902 -36.895 1.00 27.66 104 ALA A O 1
ATOM 836 N N . GLN A 1 105 ? -39.028 -8.594 -38.511 1.00 30.38 105 GLN A N 1
ATOM 837 C CA . GLN A 1 105 ? -40.328 -8.371 -37.887 1.00 30.38 105 GLN A CA 1
ATOM 838 C C . GLN A 1 105 ? -40.636 -9.264 -36.670 1.00 30.38 105 GLN A C 1
ATOM 840 O O . GLN A 1 105 ? -40.258 -10.429 -36.620 1.00 30.38 105 GLN A O 1
ATOM 845 N N . ASN A 1 106 ? -41.428 -8.687 -35.757 1.00 33.50 106 ASN A N 1
ATOM 846 C CA . ASN A 1 106 ? -42.433 -9.276 -34.860 1.00 33.50 106 ASN A CA 1
ATOM 847 C C . ASN A 1 106 ? -42.228 -10.702 -34.311 1.00 33.50 106 ASN A C 1
ATOM 849 O O . ASN A 1 106 ? -42.607 -11.689 -34.935 1.00 33.50 106 ASN A O 1
ATOM 853 N N . SER A 1 107 ? -41.920 -10.778 -33.013 1.00 33.25 107 SER A N 1
ATOM 854 C CA . SER A 1 107 ? -42.574 -11.741 -32.117 1.00 33.25 107 SER A CA 1
ATOM 855 C C . SER A 1 107 ? -42.559 -11.218 -30.679 1.00 33.25 107 SER A C 1
ATOM 857 O O . SER A 1 107 ? -41.496 -11.070 -30.080 1.00 33.25 107 SER A O 1
ATOM 859 N N . GLY A 1 108 ? -43.744 -10.904 -30.150 1.00 31.41 108 GLY A N 1
ATOM 860 C CA . GLY A 1 108 ? -43.932 -10.316 -28.827 1.00 31.41 108 GLY A CA 1
ATOM 861 C C . GLY A 1 108 ? -43.590 -11.262 -27.674 1.00 31.41 108 GLY A C 1
ATOM 862 O O . GLY A 1 108 ? -43.981 -12.431 -27.661 1.00 31.41 108 GLY A O 1
ATOM 863 N N . CYS A 1 109 ? -42.910 -10.710 -26.673 1.00 29.44 109 CYS A N 1
ATOM 864 C CA . CYS A 1 109 ? -42.792 -11.256 -25.327 1.00 29.44 109 CYS A CA 1
ATOM 865 C C . CYS A 1 109 ? -43.320 -10.180 -24.371 1.00 29.44 109 CYS A C 1
ATOM 867 O O . CYS A 1 109 ? -42.660 -9.169 -24.155 1.00 29.44 109 CYS A O 1
ATOM 869 N N . ALA A 1 110 ? -44.532 -10.368 -23.848 1.00 31.39 110 ALA A N 1
ATOM 870 C CA . ALA A 1 110 ? -45.093 -9.504 -22.816 1.00 31.39 110 ALA A CA 1
ATOM 871 C C . ALA A 1 110 ? -44.522 -9.911 -21.450 1.00 31.39 110 ALA A C 1
ATOM 873 O O . ALA A 1 110 ? -44.634 -11.072 -21.054 1.00 31.39 110 ALA A O 1
ATOM 874 N N . ALA A 1 111 ? -43.906 -8.963 -20.746 1.00 31.22 111 ALA A N 1
ATOM 875 C CA . ALA A 1 111 ? -43.522 -9.110 -19.349 1.00 31.22 111 ALA A CA 1
ATOM 876 C C . ALA A 1 111 ? -44.694 -8.662 -18.460 1.00 31.22 111 ALA A C 1
ATOM 878 O O . ALA A 1 111 ? -45.204 -7.555 -18.618 1.00 31.22 111 ALA A O 1
ATOM 879 N N . GLN A 1 112 ? -45.131 -9.526 -17.542 1.00 28.86 112 GLN A N 1
ATOM 880 C CA . GLN A 1 112 ? -46.061 -9.168 -16.469 1.00 28.86 112 GLN A CA 1
ATOM 881 C C . GLN A 1 112 ? -45.293 -8.423 -15.370 1.00 28.86 112 GLN A C 1
ATOM 883 O O . GLN A 1 112 ? -44.376 -8.979 -14.768 1.00 28.86 112 GLN A O 1
ATOM 888 N N . SER A 1 113 ? -45.670 -7.171 -15.116 1.00 26.08 113 SER A N 1
ATOM 889 C CA . SER A 1 113 ? -45.224 -6.388 -13.964 1.00 26.08 113 SER A CA 1
ATOM 890 C C . SER A 1 113 ? -46.014 -6.794 -12.719 1.00 26.08 113 SER A C 1
ATOM 892 O O . SER A 1 113 ? -47.244 -6.760 -12.736 1.00 26.08 113 SER A O 1
ATOM 894 N N . PHE A 1 114 ? -45.317 -7.145 -11.641 1.00 27.11 114 PHE A N 1
ATOM 895 C CA . PHE A 1 114 ? -45.902 -7.228 -10.305 1.00 27.11 114 PHE A CA 1
ATOM 896 C C . PHE A 1 114 ? -45.828 -5.844 -9.653 1.00 27.11 114 PHE A C 1
ATOM 898 O O . PHE A 1 114 ? -44.741 -5.311 -9.439 1.00 27.11 114 PHE A O 1
ATOM 905 N N . ASP A 1 115 ? -47.001 -5.282 -9.381 1.00 28.78 115 ASP A N 1
ATOM 906 C CA . ASP A 1 115 ? -47.229 -4.077 -8.592 1.00 28.78 115 ASP A CA 1
ATOM 907 C C . ASP A 1 115 ? -47.404 -4.472 -7.117 1.00 28.78 115 ASP A C 1
ATOM 909 O O . ASP A 1 115 ? -48.171 -5.388 -6.814 1.00 28.78 115 ASP A O 1
ATOM 913 N N . GLN A 1 116 ? -46.695 -3.797 -6.211 1.00 26.73 116 GLN A N 1
ATOM 914 C CA . GLN A 1 116 ? -47.042 -3.739 -4.790 1.00 26.73 116 GLN A CA 1
ATOM 915 C C . GLN A 1 116 ? -46.683 -2.360 -4.236 1.00 26.73 116 GLN A C 1
ATOM 917 O O . GLN A 1 116 ? -45.613 -2.122 -3.677 1.00 26.73 116 GLN A O 1
ATOM 922 N N . SER A 1 117 ? -47.641 -1.449 -4.370 1.00 27.22 117 SER A N 1
ATOM 923 C CA . SER A 1 117 ? -47.836 -0.329 -3.463 1.00 27.22 117 SER A CA 1
ATOM 924 C C . SER A 1 117 ? -48.321 -0.818 -2.092 1.00 27.22 117 SER A C 1
ATOM 926 O O . SER A 1 117 ? -49.347 -1.492 -2.001 1.00 27.22 117 SER A O 1
ATOM 928 N N . SER A 1 118 ? -47.673 -0.384 -1.013 1.00 27.73 118 SER A N 1
ATOM 929 C CA . SER A 1 118 ? -48.348 -0.209 0.277 1.00 27.73 118 SER A CA 1
ATOM 930 C C . SER A 1 118 ? -47.644 0.878 1.082 1.00 27.73 118 SER A C 1
ATOM 932 O O . SER A 1 118 ? -46.594 0.660 1.685 1.00 27.73 118 SER A O 1
ATOM 934 N N . GLN A 1 119 ? -48.243 2.067 1.048 1.00 25.86 119 GLN A N 1
ATOM 935 C CA . GLN A 1 119 ? -48.017 3.135 2.010 1.00 25.86 119 GLN A CA 1
ATOM 936 C C . GLN A 1 119 ? -48.522 2.686 3.384 1.00 25.86 119 GLN A C 1
ATOM 938 O O . GLN A 1 119 ? -49.621 2.146 3.497 1.00 25.86 119 GLN A O 1
ATOM 943 N N . LEU A 1 120 ? -47.751 2.968 4.431 1.00 23.67 120 LEU A N 1
ATOM 944 C CA . LEU A 1 120 ? -48.226 2.908 5.808 1.00 23.67 120 LEU A CA 1
ATOM 945 C C . LEU A 1 120 ? -47.748 4.171 6.525 1.00 23.67 120 LEU A C 1
ATOM 947 O O . LEU A 1 120 ? -46.590 4.300 6.914 1.00 23.67 120 LEU A O 1
ATOM 951 N N . GLN A 1 121 ? -48.665 5.132 6.634 1.00 26.78 121 GLN A N 1
ATOM 952 C CA . GLN A 1 121 ? -48.580 6.239 7.575 1.00 26.78 121 GLN A CA 1
ATOM 953 C C . GLN A 1 121 ? -48.773 5.682 8.987 1.00 26.78 121 GLN A C 1
ATOM 955 O O . GLN A 1 121 ? -49.799 5.069 9.274 1.00 26.78 121 GLN A O 1
ATOM 960 N N . ILE A 1 122 ? -47.822 5.939 9.883 1.00 25.19 122 ILE A N 1
ATOM 961 C CA . ILE A 1 122 ? -48.063 5.867 11.324 1.00 25.19 122 ILE A CA 1
ATOM 962 C C . ILE A 1 122 ? -47.601 7.187 11.928 1.00 25.19 122 ILE A C 1
ATOM 964 O O . ILE A 1 122 ? -46.411 7.453 12.073 1.00 25.19 122 ILE A O 1
ATOM 968 N N . ALA A 1 123 ? -48.587 8.006 12.281 1.00 24.78 123 ALA A N 1
ATOM 969 C CA . ALA A 1 123 ? -48.440 9.078 13.244 1.00 24.78 123 ALA A CA 1
ATOM 970 C C . ALA A 1 123 ? -48.299 8.468 14.645 1.00 24.78 123 ALA A C 1
ATOM 972 O O . ALA A 1 123 ? -49.123 7.645 15.048 1.00 24.78 123 ALA A O 1
ATOM 973 N N . ARG A 1 124 ? -47.297 8.902 15.413 1.00 26.36 124 ARG A N 1
ATOM 974 C CA . ARG A 1 124 ? -47.318 8.795 16.875 1.00 26.36 124 ARG A CA 1
ATOM 975 C C . ARG A 1 124 ? -46.772 10.068 17.504 1.00 26.36 124 ARG A C 1
ATOM 977 O O . ARG A 1 124 ? -45.600 10.398 17.360 1.00 26.36 124 ARG A O 1
ATOM 984 N N . ASN A 1 125 ? -47.675 10.734 18.217 1.00 28.00 125 ASN A N 1
ATOM 985 C CA . ASN A 1 125 ? -47.396 11.694 19.272 1.00 28.00 125 ASN A CA 1
ATOM 986 C C . ASN A 1 125 ? -46.453 11.066 20.304 1.00 28.00 125 ASN A C 1
ATOM 988 O O . ASN A 1 125 ? -46.727 9.965 20.785 1.00 28.00 125 ASN A O 1
ATOM 992 N N . VAL A 1 126 ? -45.406 11.791 20.691 1.00 27.80 126 VAL A N 1
ATOM 993 C CA . VAL A 1 126 ? -44.687 11.542 21.942 1.00 27.80 126 VAL A CA 1
ATOM 994 C C . VAL A 1 126 ? -44.646 12.850 22.715 1.00 27.80 126 VAL A C 1
ATOM 996 O O . VAL A 1 126 ? -44.136 13.865 22.250 1.00 27.80 126 VAL A O 1
ATOM 999 N N . THR A 1 127 ? -45.273 12.788 23.880 1.00 29.69 127 THR A N 1
ATOM 1000 C CA . THR A 1 127 ? -45.303 13.783 24.939 1.00 29.69 127 THR A CA 1
ATOM 1001 C C . THR A 1 127 ? -43.940 13.928 25.606 1.00 29.69 127 THR A C 1
ATOM 1003 O O . THR A 1 127 ? -43.322 12.944 26.002 1.00 29.69 127 THR A O 1
ATOM 1006 N N . ASP A 1 128 ? -43.541 15.187 25.714 1.00 30.62 128 ASP A N 1
ATOM 1007 C CA . ASP A 1 128 ? -42.775 15.855 26.766 1.00 30.62 128 ASP A CA 1
ATOM 1008 C C . ASP A 1 128 ? -42.343 15.013 27.990 1.00 30.62 128 ASP A C 1
ATOM 1010 O O . ASP A 1 128 ? -43.175 14.569 28.781 1.00 30.62 128 ASP A O 1
ATOM 1014 N N . THR A 1 129 ? -41.026 14.894 28.193 1.00 31.84 129 THR A N 1
ATOM 1015 C CA . THR A 1 129 ? -40.413 14.800 29.527 1.00 31.84 129 THR A CA 1
ATOM 1016 C C . THR A 1 129 ? -39.098 15.571 29.533 1.00 31.84 129 THR A C 1
ATOM 1018 O O . THR A 1 129 ? -38.164 15.277 28.786 1.00 31.84 129 THR A O 1
ATOM 1021 N N . SER A 1 130 ? -39.061 16.560 30.414 1.00 34.06 130 SER A N 1
ATOM 1022 C CA . SER A 1 130 ? -37.982 17.481 30.741 1.00 34.06 130 SER A CA 1
ATOM 1023 C C . SER A 1 130 ? -36.685 16.804 31.209 1.00 34.06 130 SER A C 1
ATOM 1025 O O . SER A 1 130 ? -36.684 16.075 32.200 1.00 34.06 130 SER A O 1
ATOM 1027 N N . GLY A 1 131 ? -35.571 17.157 30.563 1.00 35.53 131 GLY A N 1
ATOM 1028 C CA . GLY A 1 131 ? -34.190 16.949 31.012 1.00 35.53 131 GLY A CA 1
ATOM 1029 C C . GLY A 1 131 ? -33.301 18.100 30.506 1.00 35.53 131 GLY A C 1
ATOM 1030 O O . GLY A 1 131 ? -33.672 18.755 29.526 1.00 35.53 131 GLY A O 1
ATOM 1031 N N . PRO A 1 132 ? -32.181 18.427 31.180 1.00 29.69 132 PRO A N 1
ATOM 1032 C CA . PRO A 1 132 ? -31.471 19.686 30.971 1.00 29.69 132 PRO A CA 1
ATOM 1033 C C . PRO A 1 132 ? -30.844 19.762 29.572 1.00 29.69 132 PRO A C 1
ATOM 1035 O O . PRO A 1 132 ? -30.076 18.894 29.161 1.00 29.69 132 PRO A O 1
ATOM 1038 N N . ARG A 1 133 ? -31.184 20.830 28.841 1.00 27.78 133 ARG A N 1
ATOM 1039 C CA . ARG A 1 133 ? -30.644 21.147 27.515 1.00 27.78 133 ARG A CA 1
ATOM 1040 C C . ARG A 1 133 ? -29.176 21.564 27.638 1.00 27.78 133 ARG A C 1
ATOM 1042 O O . ARG A 1 133 ? -28.884 22.665 28.094 1.00 27.78 133 ARG A O 1
ATOM 1049 N N . VAL A 1 134 ? -28.271 20.702 27.187 1.00 29.34 134 VAL A N 1
ATOM 1050 C CA . VAL A 1 134 ? -26.899 21.079 26.817 1.00 29.34 134 VAL A CA 1
ATOM 1051 C C . VAL A 1 134 ? -26.967 21.755 25.439 1.00 29.34 134 VAL A C 1
ATOM 1053 O O . VAL A 1 134 ? -27.654 21.226 24.560 1.00 29.34 134 VAL A O 1
ATOM 1056 N N . PRO A 1 135 ? -26.328 22.916 25.209 1.00 25.47 135 PRO A N 1
ATOM 1057 C CA . PRO A 1 135 ? -26.366 23.557 23.902 1.00 25.47 135 PRO A CA 1
ATOM 1058 C C . PRO A 1 135 ? -25.577 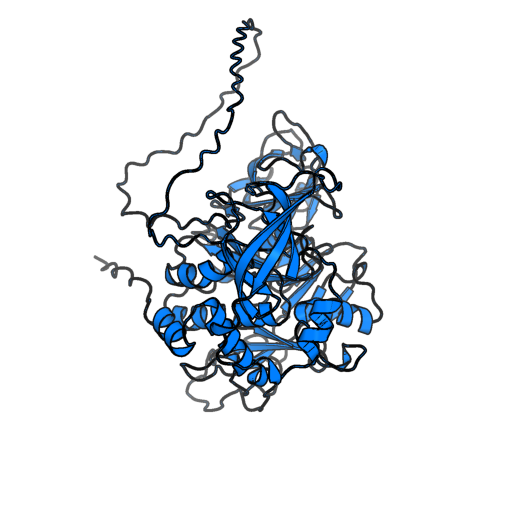22.714 22.893 1.00 25.47 135 PRO A C 1
ATOM 1060 O O . PRO A 1 135 ? -24.352 22.624 22.950 1.00 25.47 135 PRO A O 1
ATOM 1063 N N . LEU A 1 136 ? -26.299 22.088 21.964 1.00 23.55 136 LEU A N 1
ATOM 1064 C CA . LEU A 1 136 ? -25.735 21.448 20.784 1.00 23.55 136 LEU A CA 1
ATOM 1065 C C . LEU A 1 136 ? -25.309 22.564 19.816 1.00 23.55 136 LEU A C 1
ATOM 1067 O O . LEU A 1 136 ? -26.149 23.183 19.165 1.00 23.55 136 LEU A O 1
ATOM 1071 N N . VAL A 1 137 ? -24.012 22.869 19.763 1.00 22.41 137 VAL A N 1
ATOM 1072 C CA . VAL A 1 137 ? -23.453 23.755 18.734 1.00 22.41 137 VAL A CA 1
ATOM 1073 C C . VAL A 1 137 ? -23.329 22.943 17.448 1.00 22.41 137 VAL A C 1
ATOM 1075 O O . VAL A 1 137 ? -22.369 22.200 17.246 1.00 22.41 137 VAL A O 1
ATOM 1078 N N . GLU A 1 138 ? -24.340 23.049 16.594 1.00 21.89 138 GLU A N 1
ATOM 1079 C CA . GLU A 1 138 ? -24.314 22.520 15.236 1.00 21.89 138 GLU A CA 1
ATOM 1080 C C . GLU A 1 138 ? -23.488 23.481 14.364 1.00 21.89 138 GLU A C 1
ATOM 1082 O O . GLU A 1 138 ? -23.928 24.575 14.012 1.00 21.89 138 GLU A O 1
ATOM 1087 N N . TRP A 1 139 ? -22.240 23.110 14.065 1.00 25.28 139 TRP A N 1
ATOM 1088 C CA . TRP A 1 139 ? -21.406 23.857 13.124 1.00 25.28 139 TRP A CA 1
ATOM 1089 C C . TRP A 1 139 ? -21.849 23.531 11.695 1.00 25.28 139 TRP A C 1
ATOM 1091 O O . TRP A 1 139 ? -21.410 22.546 11.101 1.00 25.28 139 TRP A O 1
ATOM 1101 N N . LEU A 1 140 ? -22.709 24.381 11.133 1.00 24.89 140 LEU A N 1
ATOM 1102 C CA . LEU A 1 140 ? -22.794 24.540 9.683 1.00 24.89 140 LEU A CA 1
ATOM 1103 C C . LEU A 1 140 ? -21.447 25.093 9.178 1.00 24.89 140 LEU A C 1
ATOM 1105 O O . LEU A 1 140 ? -20.844 25.930 9.857 1.00 24.89 140 LEU A O 1
ATOM 1109 N N . PRO A 1 141 ? -20.941 24.640 8.018 1.00 29.03 141 PRO A N 1
ATOM 1110 C CA . PRO A 1 141 ? -19.706 25.175 7.464 1.00 29.03 141 PRO A CA 1
ATOM 1111 C C . PRO A 1 141 ? -19.862 26.685 7.254 1.00 29.03 141 PRO A C 1
ATOM 1113 O O . PRO A 1 141 ? -20.824 27.134 6.631 1.00 29.03 141 PRO A O 1
ATOM 1116 N N . LEU A 1 142 ? -18.924 27.464 7.802 1.00 29.55 142 LEU A N 1
ATOM 1117 C CA . LEU A 1 142 ? -18.832 28.903 7.576 1.00 29.55 142 LEU A CA 1
ATOM 1118 C C . LEU A 1 142 ? -18.684 29.160 6.072 1.00 29.55 142 LEU A C 1
ATOM 1120 O O . LEU A 1 142 ? -17.618 28.929 5.495 1.00 29.55 142 LEU A O 1
ATOM 1124 N N . ASP A 1 143 ? -19.75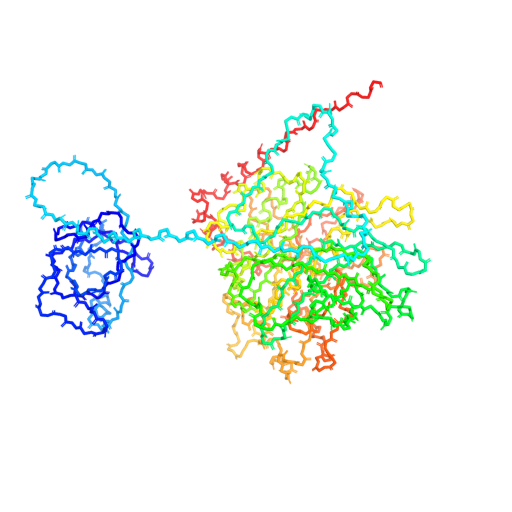3 29.662 5.457 1.00 31.06 143 ASP A N 1
ATOM 1125 C CA . ASP A 1 143 ? -19.749 30.209 4.104 1.00 31.06 143 ASP A CA 1
ATOM 1126 C C . ASP A 1 143 ? -18.970 31.534 4.122 1.00 31.06 143 ASP A C 1
ATOM 1128 O O . ASP A 1 143 ? -19.504 32.635 4.263 1.00 31.06 143 ASP A O 1
ATOM 1132 N N . THR A 1 144 ? -17.641 31.421 4.108 1.00 34.34 144 THR A N 1
ATOM 1133 C CA . THR A 1 144 ? -16.753 32.567 3.918 1.00 34.34 144 THR A CA 1
ATOM 1134 C C . THR A 1 144 ? -16.877 32.988 2.459 1.00 34.34 144 THR A C 1
ATOM 1136 O O . THR A 1 144 ? -16.306 32.350 1.582 1.00 34.34 144 THR A O 1
ATOM 1139 N N . GLY A 1 145 ? -17.655 34.044 2.203 1.00 30.22 145 GLY A N 1
ATOM 1140 C CA . GLY A 1 145 ? -17.988 34.608 0.884 1.00 30.22 145 GLY A CA 1
ATOM 1141 C C . GLY A 1 145 ? -16.811 35.152 0.057 1.00 30.22 145 GLY A C 1
ATOM 1142 O O . GLY A 1 145 ? -16.930 36.173 -0.618 1.00 30.22 145 GLY A O 1
ATOM 1143 N N . VAL A 1 146 ? -15.664 34.480 0.079 1.00 33.12 146 VAL A N 1
ATOM 1144 C CA . VAL A 1 146 ? -14.586 34.639 -0.884 1.00 33.12 146 VAL A CA 1
ATOM 1145 C C . VAL A 1 146 ? -14.988 33.837 -2.117 1.00 33.12 146 VAL A C 1
ATOM 1147 O O . VAL A 1 146 ? -15.030 32.609 -2.076 1.00 33.12 146 VAL A O 1
ATOM 1150 N N . ARG A 1 147 ? -15.282 34.529 -3.227 1.00 34.78 147 ARG A N 1
ATOM 1151 C CA . ARG A 1 147 ? -15.399 33.910 -4.556 1.00 34.78 147 ARG A CA 1
ATOM 1152 C C . ARG A 1 147 ? -14.116 33.131 -4.832 1.00 34.78 147 ARG A C 1
ATOM 1154 O O . ARG A 1 147 ? -13.098 33.702 -5.222 1.00 34.78 147 ARG A O 1
ATOM 1161 N N . SER A 1 148 ? -14.158 31.835 -4.566 1.00 35.91 148 SER A N 1
ATOM 1162 C CA . SER A 1 148 ? -13.067 30.934 -4.864 1.00 35.91 148 SER A CA 1
ATOM 1163 C C . SER A 1 148 ? -12.899 30.884 -6.376 1.00 35.91 148 SER A C 1
ATOM 1165 O O . SER A 1 148 ? -13.856 30.678 -7.121 1.00 35.91 148 SER A O 1
ATOM 1167 N N . LYS A 1 149 ? -11.666 31.130 -6.831 1.00 40.75 149 LYS A N 1
ATOM 1168 C CA . LYS A 1 149 ? -11.217 30.721 -8.165 1.00 40.75 149 LYS A CA 1
ATOM 1169 C C . LYS A 1 149 ? -11.673 29.282 -8.371 1.00 40.75 149 LYS A C 1
ATOM 1171 O O . LYS A 1 149 ? -11.495 28.503 -7.438 1.00 40.75 149 LYS A O 1
ATOM 1176 N N . GLU A 1 150 ? -12.254 28.986 -9.537 1.00 38.47 150 GLU A N 1
ATOM 1177 C CA . GLU A 1 150 ? -12.717 27.656 -9.950 1.00 38.47 150 GLU A CA 1
ATOM 1178 C C . GLU A 1 150 ? -11.851 26.568 -9.313 1.00 38.47 150 GLU A C 1
ATOM 1180 O O . GLU A 1 150 ? -10.714 26.325 -9.725 1.00 38.47 150 GLU A O 1
ATOM 1185 N N . TYR A 1 151 ? -12.358 25.968 -8.234 1.00 43.91 151 TYR A N 1
ATOM 1186 C CA . TYR A 1 151 ? -11.741 24.784 -7.676 1.00 43.91 151 TYR A CA 1
ATOM 1187 C C . TYR A 1 151 ? -11.841 23.749 -8.786 1.00 43.91 151 TYR A C 1
ATOM 1189 O O . TYR A 1 151 ? -12.948 23.342 -9.143 1.00 43.91 151 TYR A O 1
ATOM 1197 N N . VAL A 1 152 ? -10.696 23.369 -9.360 1.00 50.81 152 VAL A N 1
ATOM 1198 C CA . VAL A 1 152 ? -10.584 22.161 -10.179 1.00 50.81 152 VAL A CA 1
ATOM 1199 C C . VAL A 1 152 ? -11.339 21.087 -9.413 1.00 50.81 152 VAL A C 1
ATOM 1201 O O . VAL A 1 152 ? -10.976 20.791 -8.273 1.00 50.81 152 VAL A O 1
ATOM 1204 N N . SER A 1 153 ? -12.453 20.615 -9.978 1.00 56.22 153 SER A N 1
ATOM 1205 C CA . SER A 1 153 ? -13.353 19.689 -9.298 1.00 56.22 153 SER A CA 1
ATOM 1206 C C . SER A 1 153 ? -12.515 18.535 -8.764 1.00 56.22 153 SER A C 1
ATOM 1208 O O . SER A 1 153 ? -11.872 17.848 -9.565 1.00 56.22 153 SER A O 1
ATOM 1210 N N . GLU A 1 154 ? -12.465 18.365 -7.441 1.00 77.31 154 GLU A N 1
ATOM 1211 C CA . GLU A 1 154 ? -11.635 17.327 -6.836 1.00 77.31 154 GLU A CA 1
ATOM 1212 C C . GLU A 1 154 ? -12.007 15.988 -7.477 1.00 77.31 154 GLU A C 1
ATOM 1214 O O . GLU A 1 154 ? -13.165 15.561 -7.467 1.00 77.31 154 GLU A O 1
ATOM 1219 N N . TRP A 1 155 ? -11.028 15.365 -8.136 1.00 86.56 155 TRP A N 1
ATOM 1220 C CA . TRP A 1 155 ? -11.226 14.100 -8.828 1.00 86.56 155 TRP A CA 1
ATOM 1221 C C . TRP A 1 155 ? -11.823 13.087 -7.851 1.00 86.56 155 TRP A C 1
ATOM 1223 O O . TRP A 1 155 ? -11.266 12.885 -6.773 1.00 86.56 155 TRP A O 1
ATOM 1233 N N . THR A 1 156 ? -12.916 12.430 -8.244 1.00 91.31 156 THR A N 1
ATOM 1234 C CA . THR A 1 156 ? -13.516 11.287 -7.542 1.00 91.31 156 THR A CA 1
ATOM 1235 C C . THR A 1 156 ? -13.555 10.049 -8.441 1.00 91.31 156 THR A C 1
ATOM 1237 O O . THR A 1 156 ? -13.547 10.138 -9.672 1.00 91.31 156 THR A O 1
ATOM 1240 N N . SER A 1 157 ? -13.568 8.869 -7.828 1.00 93.00 157 SER A N 1
ATOM 1241 C CA . SER A 1 157 ? -13.673 7.574 -8.499 1.00 93.00 157 SER A CA 1
ATOM 1242 C C . SER A 1 157 ? -14.590 6.632 -7.710 1.00 93.00 157 SER A C 1
ATOM 1244 O O . SER A 1 157 ? -14.529 6.596 -6.478 1.00 93.00 157 SER A O 1
ATOM 1246 N N . PRO A 1 158 ? -15.385 5.770 -8.376 1.00 95.12 158 PRO A N 1
ATOM 1247 C CA . PRO A 1 158 ? -16.105 4.688 -7.698 1.00 95.12 158 PRO A CA 1
ATOM 1248 C C . PRO A 1 158 ? -15.180 3.784 -6.866 1.00 95.12 158 PRO A C 1
ATOM 1250 O O . PRO A 1 158 ? -15.609 3.205 -5.869 1.00 95.12 158 PRO A O 1
ATOM 1253 N N . ARG A 1 159 ? -13.894 3.712 -7.242 1.00 97.12 159 ARG A N 1
ATOM 1254 C CA . ARG A 1 159 ? -12.842 2.945 -6.557 1.00 97.12 159 ARG A CA 1
ATOM 1255 C C . ARG A 1 159 ? -12.051 3.759 -5.525 1.00 97.12 159 ARG A C 1
ATOM 1257 O O . ARG A 1 159 ? -10.994 3.312 -5.079 1.00 97.12 159 ARG A O 1
ATOM 1264 N N . ASP A 1 160 ? -12.550 4.927 -5.127 1.00 97.00 160 ASP A N 1
ATOM 1265 C CA . ASP A 1 160 ? -12.036 5.646 -3.961 1.00 97.00 160 ASP A CA 1
ATOM 1266 C C . ASP A 1 160 ? -12.355 4.851 -2.706 1.00 97.00 160 ASP A C 1
ATOM 1268 O O . ASP A 1 160 ? -13.510 4.781 -2.303 1.00 97.00 160 ASP A O 1
ATOM 1272 N N . LEU A 1 161 ? -11.353 4.249 -2.082 1.00 97.31 161 LEU A N 1
ATOM 1273 C CA . LEU A 1 161 ? -11.519 3.544 -0.819 1.00 97.31 161 LEU A CA 1
ATOM 1274 C C . LEU A 1 161 ? -11.790 4.521 0.329 1.00 97.31 161 LEU A C 1
ATOM 1276 O O . LEU A 1 161 ? -12.594 4.218 1.208 1.00 97.31 161 LEU A O 1
ATOM 1280 N N . ALA A 1 162 ? -11.145 5.689 0.305 1.00 96.56 162 ALA A N 1
ATOM 1281 C CA . ALA A 1 162 ? -11.376 6.766 1.258 1.00 96.56 162 ALA A CA 1
ATOM 1282 C C . ALA A 1 162 ? -11.000 8.136 0.679 1.00 96.56 162 ALA A C 1
ATOM 1284 O O . ALA A 1 162 ? -10.106 8.252 -0.159 1.00 96.56 162 ALA A O 1
ATOM 1285 N N . ILE A 1 163 ? -11.673 9.166 1.188 1.00 94.81 163 ILE A N 1
ATOM 1286 C CA . ILE A 1 163 ? -11.305 10.573 1.039 1.00 94.81 163 ILE A CA 1
ATOM 1287 C C . ILE A 1 163 ? -11.124 11.088 2.465 1.00 94.81 163 ILE A C 1
ATOM 1289 O O . ILE A 1 163 ? -12.080 11.101 3.242 1.00 94.81 163 ILE A O 1
ATOM 1293 N N . LEU A 1 164 ? -9.885 11.397 2.828 1.00 94.25 164 LEU A N 1
ATOM 1294 C CA . LEU A 1 164 ? -9.482 11.768 4.176 1.00 94.25 164 LEU A CA 1
ATOM 1295 C C . LEU A 1 164 ? -9.428 13.297 4.285 1.00 94.25 164 LEU A C 1
ATOM 1297 O O . LEU A 1 164 ? -8.686 13.920 3.517 1.00 94.25 164 LEU A O 1
ATOM 1301 N N . PRO A 1 165 ? -10.200 13.900 5.209 1.00 91.88 165 PRO A N 1
ATOM 1302 C CA . PRO A 1 165 ? -10.146 15.336 5.449 1.00 91.88 165 PRO A CA 1
ATOM 1303 C C . PRO A 1 165 ? -8.817 15.729 6.121 1.00 91.88 165 PRO A C 1
ATOM 1305 O O . PRO A 1 165 ? -8.035 14.855 6.517 1.00 91.88 165 PRO A O 1
ATOM 1308 N N . PRO A 1 166 ? -8.564 17.036 6.309 1.00 90.94 166 PRO A N 1
ATOM 1309 C CA . PRO A 1 166 ? -7.463 17.490 7.146 1.00 90.94 166 PRO A CA 1
ATOM 1310 C C . PRO A 1 166 ? -7.526 16.882 8.558 1.00 90.94 166 PRO A C 1
ATOM 1312 O O . PRO A 1 166 ? -8.624 16.599 9.049 1.00 90.94 166 PRO A O 1
ATOM 1315 N N . PRO A 1 167 ? -6.379 16.704 9.246 1.00 92.12 167 PRO A N 1
ATOM 1316 C CA . PRO A 1 167 ? -6.357 16.045 10.543 1.00 92.12 167 PRO A CA 1
ATOM 1317 C C . PRO A 1 167 ? -7.227 16.766 11.578 1.00 92.12 167 PRO A C 1
ATOM 1319 O O . PRO A 1 167 ? -7.093 17.976 11.776 1.00 92.12 167 PRO A O 1
ATOM 1322 N N . HIS A 1 168 ? -8.071 16.013 12.280 1.00 92.38 168 HIS A N 1
ATOM 1323 C CA . HIS A 1 168 ? -8.862 16.513 13.400 1.00 92.38 168 HIS A CA 1
ATOM 1324 C C . HIS A 1 168 ? -7.950 16.767 14.593 1.00 92.38 168 HIS A C 1
ATOM 1326 O O . HIS A 1 168 ? -7.337 15.832 15.105 1.00 92.38 168 HIS A O 1
ATOM 1332 N N . ARG A 1 169 ? -7.836 18.028 15.011 1.00 91.50 169 ARG A N 1
ATOM 1333 C CA . ARG A 1 169 ? -7.017 18.421 16.160 1.00 91.50 169 ARG A CA 1
ATOM 1334 C C . ARG A 1 169 ? -7.815 18.306 17.450 1.00 91.50 169 ARG A C 1
ATOM 1336 O O . ARG A 1 169 ? -8.977 18.700 17.485 1.00 91.50 169 ARG A O 1
ATOM 1343 N N . ALA A 1 170 ? -7.161 17.829 18.495 1.00 90.44 170 ALA A N 1
ATOM 1344 C CA . ALA A 1 170 ? -7.671 17.824 19.856 1.00 90.44 170 ALA A CA 1
ATOM 1345 C C . ALA A 1 170 ? -6.529 17.982 20.851 1.00 90.44 170 ALA A C 1
ATOM 1347 O O . ALA A 1 170 ? -5.363 18.063 20.462 1.00 90.44 170 ALA A O 1
ATOM 1348 N N . LYS A 1 171 ? -6.887 18.070 22.129 1.00 89.69 171 LYS A N 1
ATOM 1349 C CA . LYS A 1 171 ? -5.954 18.223 23.240 1.00 89.69 171 LYS A CA 1
ATOM 1350 C C . LYS A 1 171 ? -6.114 17.065 24.210 1.00 89.69 171 LYS A C 1
ATOM 1352 O O . LYS A 1 171 ? -7.235 16.610 24.426 1.00 89.69 171 LYS A O 1
ATOM 1357 N N . TRP A 1 172 ? -5.003 16.601 24.763 1.00 85.19 172 TRP A N 1
ATOM 1358 C CA . TRP A 1 172 ? -5.013 15.737 25.939 1.00 85.19 172 TRP A CA 1
ATOM 1359 C C . TRP A 1 172 ? -5.414 16.535 27.186 1.00 85.19 172 TRP A C 1
ATOM 1361 O O . TRP A 1 172 ? -5.552 17.762 27.139 1.00 85.19 172 TRP A O 1
ATOM 1371 N N . SER A 1 173 ? -5.568 15.832 28.308 1.00 81.56 173 SER A N 1
ATOM 1372 C CA . SER A 1 173 ? -5.838 16.417 29.625 1.00 81.56 173 SER A CA 1
ATOM 1373 C C . SER A 1 173 ? -4.757 17.404 30.080 1.00 81.56 173 SER A C 1
ATOM 1375 O O . SER A 1 173 ? -5.086 18.407 30.708 1.00 81.56 173 SER A O 1
ATOM 1377 N N . ASP A 1 174 ? -3.490 17.178 29.715 1.00 84.25 174 ASP A N 1
ATOM 1378 C CA . ASP A 1 174 ? -2.371 18.102 29.974 1.00 84.25 174 ASP A CA 1
ATOM 1379 C C . ASP A 1 174 ? -2.358 19.341 29.049 1.00 84.25 174 ASP A C 1
ATOM 1381 O O . ASP A 1 174 ? -1.504 20.220 29.177 1.00 84.25 174 ASP A O 1
ATOM 1385 N N . GLY A 1 175 ? -3.306 19.435 28.109 1.00 87.19 175 GLY A N 1
ATOM 1386 C CA . GLY A 1 175 ? -3.406 20.510 27.123 1.00 87.19 175 GLY A CA 1
ATOM 1387 C C . GLY A 1 175 ? -2.561 20.307 25.860 1.00 87.19 175 GLY A C 1
ATOM 1388 O O . GLY A 1 175 ? -2.677 21.114 24.930 1.00 87.19 175 GLY A O 1
ATOM 1389 N N . THR A 1 176 ? -1.756 19.246 25.780 1.00 86.06 176 THR A N 1
ATOM 1390 C CA . THR A 1 176 ? -0.927 18.931 24.613 1.00 86.06 176 THR A CA 1
ATOM 1391 C C . THR A 1 176 ? -1.797 18.566 23.411 1.00 86.06 176 THR A C 1
ATOM 1393 O O . THR A 1 176 ? -2.708 17.744 23.490 1.00 86.06 176 THR A O 1
ATOM 1396 N N . GLU A 1 177 ? -1.504 19.167 22.256 1.00 88.19 177 GLU A N 1
ATOM 1397 C CA . GLU A 1 177 ? -2.258 18.935 21.024 1.00 88.19 177 GLU A CA 1
ATOM 1398 C C . GLU A 1 177 ? -1.837 17.660 20.283 1.00 88.19 177 GLU A C 1
ATOM 1400 O O . GLU A 1 177 ? -0.653 17.404 20.038 1.00 88.19 177 GLU A O 1
ATOM 1405 N N . PHE A 1 178 ? -2.833 16.926 19.795 1.00 89.69 178 PHE A N 1
ATOM 1406 C CA . PHE A 1 178 ? -2.671 15.826 18.852 1.00 89.69 178 PHE A CA 1
ATOM 1407 C C . PHE A 1 178 ? -3.616 15.972 17.659 1.00 89.69 178 PHE A C 1
ATOM 1409 O O . PHE A 1 178 ? -4.597 16.711 17.699 1.00 89.69 178 PHE A O 1
ATOM 1416 N N . GLY A 1 179 ? -3.308 15.273 16.565 1.00 91.94 179 GLY A N 1
ATOM 1417 C CA . GLY A 1 179 ? -4.148 15.252 15.369 1.00 91.94 179 GLY A CA 1
ATOM 1418 C C . GLY A 1 179 ? -4.480 13.833 14.930 1.00 91.94 179 GLY A C 1
ATOM 1419 O O . GLY A 1 179 ? -3.569 13.017 14.820 1.00 91.94 179 GLY A O 1
ATOM 1420 N N . LEU A 1 180 ? -5.746 13.548 14.621 1.00 95.31 180 LEU A N 1
ATOM 1421 C CA . LEU A 1 180 ? -6.185 12.308 13.974 1.00 95.31 180 LEU A CA 1
ATOM 1422 C C . LEU A 1 180 ? -6.347 12.536 12.472 1.00 95.31 180 LEU A C 1
ATOM 1424 O O . LEU A 1 180 ? -7.152 13.366 12.066 1.00 95.31 180 LEU A O 1
ATOM 1428 N N . PHE A 1 181 ? -5.596 11.814 11.639 1.00 95.31 181 PHE A N 1
ATOM 1429 C CA . PHE A 1 181 ? -5.630 11.998 10.178 1.00 95.31 181 PHE A CA 1
ATOM 1430 C C . PHE A 1 181 ? -6.378 10.890 9.425 1.00 95.31 181 PHE A C 1
ATOM 1432 O O . PHE A 1 181 ? -6.673 11.046 8.243 1.00 95.31 181 PHE A O 1
ATOM 1439 N N . SER A 1 182 ? -6.663 9.758 10.073 1.00 97.12 182 SER A N 1
ATOM 1440 C CA . SER A 1 182 ? -7.399 8.646 9.464 1.00 97.12 182 SER A CA 1
ATOM 1441 C C . SER A 1 182 ? -8.146 7.845 10.529 1.00 97.12 182 SER A C 1
ATOM 1443 O O . SER A 1 182 ? -7.670 7.716 11.658 1.00 97.12 182 SER A O 1
ATOM 1445 N N . ALA A 1 183 ? -9.307 7.306 10.158 1.00 97.94 183 ALA A N 1
ATOM 1446 C CA . ALA A 1 183 ? -10.110 6.396 10.966 1.00 97.94 183 ALA A CA 1
ATOM 1447 C C . ALA A 1 183 ? -10.519 5.199 10.094 1.00 97.94 183 ALA A C 1
ATOM 1449 O O . ALA A 1 183 ? -11.276 5.355 9.131 1.00 97.94 183 ALA A O 1
ATOM 1450 N N . ILE A 1 184 ? -9.977 4.017 10.390 1.00 98.25 184 ILE A N 1
ATOM 1451 C CA . ILE A 1 184 ? -10.024 2.844 9.509 1.00 98.25 184 ILE A CA 1
ATOM 1452 C C . ILE A 1 184 ? -10.759 1.706 10.219 1.00 98.25 184 ILE A C 1
ATOM 1454 O O . ILE A 1 184 ? -10.197 1.098 11.134 1.00 98.25 184 ILE A O 1
ATOM 1458 N N . PRO A 1 185 ? -11.994 1.380 9.807 1.00 97.81 185 PRO A N 1
ATOM 1459 C CA . PRO A 1 185 ? -12.671 0.190 10.295 1.00 97.81 185 PRO A CA 1
ATOM 1460 C C . PRO A 1 185 ? -12.025 -1.070 9.703 1.00 97.81 185 PRO A C 1
ATOM 1462 O O . PRO A 1 185 ? -11.940 -1.204 8.482 1.00 97.81 185 PRO A O 1
ATOM 1465 N N . SER A 1 186 ? -11.609 -2.005 10.555 1.00 96.62 186 SER A N 1
ATOM 1466 C CA . SER A 1 186 ? -11.040 -3.296 10.164 1.00 96.62 186 SER A CA 1
ATOM 1467 C C . SER A 1 186 ? -11.788 -4.419 10.877 1.00 96.62 186 SER A C 1
ATOM 1469 O O . SER A 1 186 ? -11.903 -4.433 12.102 1.00 96.62 186 SER A O 1
ATOM 1471 N N . PHE A 1 187 ? -12.328 -5.349 10.093 1.00 96.44 187 PHE A N 1
ATOM 1472 C CA . PHE A 1 187 ? -13.165 -6.439 10.584 1.00 96.44 187 PHE A CA 1
ATOM 1473 C C . PHE A 1 187 ? -12.725 -7.746 9.933 1.00 96.44 187 PHE A C 1
ATOM 1475 O O . PHE A 1 187 ? -12.675 -7.834 8.704 1.00 96.44 187 PHE A O 1
ATOM 1482 N N . GLY A 1 188 ? -12.434 -8.764 10.739 1.00 95.19 188 GLY A N 1
ATOM 1483 C CA . GLY A 1 188 ? -12.063 -10.082 10.237 1.00 95.19 188 GLY A CA 1
ATOM 1484 C C . GLY A 1 188 ? -11.417 -10.978 11.288 1.00 95.19 188 GLY A C 1
ATOM 1485 O O . GLY A 1 188 ? -11.737 -10.906 12.474 1.00 95.19 188 GLY A O 1
ATOM 1486 N N . GLU A 1 189 ? -10.547 -11.869 10.819 1.00 92.75 189 GLU A N 1
ATOM 1487 C CA . GLU A 1 189 ? -9.881 -12.908 11.615 1.00 92.75 189 GLU A CA 1
ATOM 1488 C C . GLU A 1 189 ? -8.912 -12.324 12.649 1.00 92.75 189 GLU A C 1
ATOM 1490 O O . GLU A 1 189 ? -8.753 -12.899 13.721 1.00 92.75 189 GLU A O 1
ATOM 1495 N N . ASP A 1 190 ? -8.348 -11.143 12.384 1.00 87.75 190 ASP A N 1
ATOM 1496 C CA . ASP A 1 190 ? -7.424 -10.455 13.299 1.00 87.75 190 ASP A CA 1
ATOM 1497 C C . ASP A 1 190 ? -8.143 -9.594 14.345 1.00 87.75 190 ASP A C 1
ATOM 1499 O O . ASP A 1 190 ? -7.531 -8.790 15.053 1.00 87.75 190 ASP A O 1
ATOM 1503 N N . GLY A 1 191 ? -9.467 -9.716 14.408 1.00 94.12 191 GLY A N 1
ATOM 1504 C CA . GLY A 1 191 ? -10.327 -8.943 15.284 1.00 94.12 191 GLY A CA 1
ATOM 1505 C C . GLY A 1 191 ? -11.104 -7.845 14.565 1.00 94.12 191 GLY A C 1
ATOM 1506 O O . GLY A 1 191 ? -10.972 -7.600 13.363 1.00 94.12 191 GLY A O 1
ATOM 1507 N N . ASN A 1 192 ? -11.960 -7.201 15.354 1.00 97.25 192 ASN A N 1
ATOM 1508 C CA . ASN A 1 192 ? -12.889 -6.169 14.920 1.00 97.25 192 ASN A CA 1
ATOM 1509 C C . ASN A 1 192 ? -12.565 -4.890 15.685 1.00 97.25 192 ASN A C 1
ATOM 1511 O O . ASN A 1 192 ? -12.694 -4.837 16.911 1.00 97.25 192 ASN A O 1
ATOM 1515 N N . PHE A 1 193 ? -12.081 -3.883 14.973 1.00 98.00 193 PHE A N 1
ATOM 1516 C CA . PHE A 1 193 ? -11.688 -2.620 15.575 1.00 98.00 193 PHE A CA 1
ATOM 1517 C C . PHE A 1 193 ? -11.780 -1.474 14.573 1.00 98.00 193 PHE A C 1
ATOM 1519 O O . PHE A 1 193 ? -11.797 -1.670 13.359 1.00 98.00 193 PHE A O 1
ATOM 1526 N N . ILE A 1 194 ? -11.789 -0.255 15.095 1.00 98.25 194 ILE A N 1
ATOM 1527 C CA . ILE A 1 194 ? -11.560 0.957 14.318 1.00 98.25 194 ILE A CA 1
ATOM 1528 C C . ILE A 1 194 ? -10.217 1.530 14.759 1.00 98.25 194 ILE A C 1
ATOM 1530 O O . ILE A 1 194 ? -10.018 1.824 15.937 1.00 98.25 194 ILE A O 1
ATOM 1534 N N . ALA A 1 195 ? -9.281 1.645 13.819 1.00 98.00 195 ALA A N 1
ATOM 1535 C CA . ALA A 1 195 ? -7.977 2.245 14.064 1.00 98.00 195 ALA A CA 1
ATOM 1536 C C . ALA A 1 195 ? -8.039 3.753 13.814 1.00 98.00 195 ALA A C 1
ATOM 1538 O O . ALA A 1 195 ? -8.345 4.177 12.699 1.00 98.00 195 ALA A O 1
ATOM 1539 N N . LEU A 1 196 ? -7.728 4.554 14.830 1.00 97.56 196 LEU A N 1
ATOM 1540 C CA . LEU A 1 196 ? -7.560 5.999 14.723 1.00 97.56 196 LEU A CA 1
ATOM 1541 C C . LEU A 1 196 ? -6.064 6.307 14.634 1.00 97.56 196 LEU A C 1
ATOM 1543 O O . LEU A 1 196 ? -5.297 5.965 15.536 1.00 97.56 196 LEU A O 1
ATOM 1547 N N . LEU A 1 197 ? -5.636 6.921 13.531 1.00 96.56 197 LEU A N 1
ATOM 1548 C CA . LEU A 1 197 ? -4.220 7.159 13.251 1.00 96.56 197 LEU A CA 1
ATOM 1549 C C . LEU A 1 197 ? -3.827 8.600 13.551 1.00 96.56 197 LEU A C 1
ATOM 1551 O O . LEU A 1 197 ? -4.457 9.546 13.070 1.00 96.56 197 LEU A O 1
ATOM 1555 N N . MET A 1 198 ? -2.741 8.755 14.305 1.00 93.69 198 MET A N 1
ATOM 1556 C CA . MET A 1 198 ? -2.298 10.042 14.827 1.00 93.69 198 MET A CA 1
ATOM 1557 C C . MET A 1 198 ? -1.158 10.658 14.016 1.00 93.69 198 MET A C 1
ATOM 1559 O O . MET A 1 198 ? -0.274 9.970 13.502 1.00 93.69 198 MET A O 1
ATOM 1563 N N . THR A 1 199 ? -1.123 11.985 13.924 1.00 89.38 199 THR A N 1
ATOM 1564 C CA . THR A 1 199 ? -0.044 12.724 13.253 1.00 89.38 199 THR A CA 1
ATOM 1565 C C . THR A 1 199 ? 1.271 12.681 14.029 1.00 89.38 199 THR A C 1
ATOM 1567 O O . THR A 1 199 ? 2.327 12.679 13.399 1.00 89.38 199 THR A O 1
ATOM 1570 N N . ARG A 1 200 ? 1.216 12.603 15.365 1.00 82.75 200 ARG A N 1
ATOM 1571 C CA . ARG A 1 200 ? 2.368 12.614 16.281 1.00 82.75 200 ARG A CA 1
ATOM 1572 C C . ARG A 1 200 ? 2.465 11.334 17.105 1.00 82.75 200 ARG A C 1
ATOM 1574 O O . ARG A 1 200 ? 1.491 10.590 17.212 1.00 82.75 200 ARG A O 1
ATOM 1581 N N . ASP A 1 201 ? 3.663 11.084 17.633 1.00 75.62 201 ASP A N 1
ATOM 1582 C CA . ASP A 1 201 ? 3.916 9.991 18.571 1.00 75.62 201 ASP A CA 1
ATOM 1583 C C . ASP A 1 201 ? 3.263 10.259 19.924 1.00 75.62 201 ASP A C 1
ATOM 1585 O O . ASP A 1 201 ? 3.213 11.392 20.388 1.00 75.62 201 ASP A O 1
ATOM 1589 N N . VAL A 1 202 ? 2.780 9.185 20.537 1.00 67.00 202 VAL A N 1
ATOM 1590 C CA . VAL A 1 202 ? 2.280 9.164 21.911 1.00 67.00 202 VAL A CA 1
ATOM 1591 C C . VAL A 1 202 ? 3.422 8.972 22.905 1.00 67.00 202 VAL A C 1
ATOM 1593 O O . VAL A 1 202 ? 3.255 9.257 24.083 1.00 67.00 202 VAL A O 1
ATOM 1596 N N . GLY A 1 203 ? 4.578 8.477 22.447 1.00 61.38 203 GLY A N 1
ATOM 1597 C CA . GLY A 1 203 ? 5.714 8.067 23.276 1.00 61.38 203 GLY A CA 1
ATOM 1598 C C . GLY A 1 203 ? 6.144 9.056 24.365 1.00 61.38 203 GLY A C 1
ATOM 1599 O O . GLY A 1 203 ? 6.557 8.613 25.429 1.00 61.38 203 GLY A O 1
ATOM 1600 N N . GLU A 1 204 ? 6.003 10.362 24.135 1.00 62.44 204 GLU A N 1
ATOM 1601 C CA . GLU A 1 204 ? 6.339 11.395 25.127 1.00 62.44 204 GLU A CA 1
ATOM 1602 C C . GLU A 1 204 ? 5.309 11.501 26.274 1.00 62.44 204 GLU A C 1
ATOM 1604 O O . GLU A 1 204 ? 5.656 11.964 27.354 1.00 62.44 204 GLU A O 1
ATOM 1609 N N . HIS A 1 205 ? 4.085 10.991 26.090 1.00 65.31 205 HIS A N 1
ATOM 1610 C CA . HIS A 1 205 ? 2.949 11.114 27.020 1.00 65.31 205 HIS A CA 1
ATOM 1611 C C . HIS A 1 205 ? 2.338 9.758 27.429 1.00 65.31 205 HIS A C 1
ATOM 1613 O O . HIS A 1 205 ? 1.171 9.685 27.815 1.00 65.31 205 HIS A O 1
ATOM 1619 N N . GLN A 1 206 ? 3.094 8.652 27.346 1.00 64.00 206 GLN A N 1
ATOM 1620 C CA . GLN A 1 206 ? 2.554 7.308 27.622 1.00 64.00 206 GLN A CA 1
ATOM 1621 C C . GLN A 1 206 ? 1.910 7.173 29.011 1.00 64.00 206 GLN A C 1
ATOM 1623 O O . GLN A 1 206 ? 0.924 6.453 29.132 1.00 64.00 206 GLN A O 1
ATOM 1628 N N . GLY A 1 207 ? 2.418 7.885 30.024 1.00 62.22 207 GLY A N 1
ATOM 1629 C CA . GLY A 1 207 ? 1.924 7.796 31.402 1.00 62.22 207 GLY A CA 1
ATOM 1630 C C . GLY A 1 207 ? 0.498 8.316 31.618 1.00 62.22 207 GLY A C 1
ATOM 1631 O O . GLY A 1 207 ? -0.184 7.819 32.508 1.00 62.22 207 GLY A O 1
ATOM 1632 N N . GLU A 1 208 ? 0.021 9.258 30.799 1.00 62.00 208 GLU A N 1
ATOM 1633 C CA . GLU A 1 208 ? -1.309 9.881 30.957 1.00 62.00 208 GLU A CA 1
ATOM 1634 C C . GLU A 1 208 ? -2.364 9.306 30.005 1.00 62.00 208 GLU A C 1
ATOM 1636 O O . GLU A 1 208 ? -3.564 9.477 30.190 1.00 62.00 208 GLU A O 1
ATOM 1641 N N . MET A 1 209 ? -1.932 8.554 28.995 1.00 65.25 209 MET A N 1
ATOM 1642 C CA . MET A 1 209 ? -2.820 7.951 28.001 1.00 65.25 209 MET A CA 1
ATOM 1643 C C . MET A 1 209 ? -3.581 6.719 28.483 1.00 65.25 209 MET A C 1
ATOM 1645 O O . MET A 1 209 ? -4.390 6.161 27.734 1.00 65.25 209 MET A O 1
ATOM 1649 N N . HIS A 1 210 ? -3.291 6.242 29.692 1.00 65.44 210 HIS A N 1
ATOM 1650 C CA . HIS A 1 210 ? -3.703 4.912 30.103 1.00 65.44 210 HIS A CA 1
ATOM 1651 C C . HIS A 1 210 ? -5.209 4.737 30.259 1.00 65.44 210 HIS A C 1
ATOM 1653 O O . HIS A 1 210 ? -5.613 3.583 30.290 1.00 65.44 210 HIS A O 1
ATOM 1659 N N . ASP A 1 211 ? -6.035 5.786 30.251 1.00 87.56 211 ASP A N 1
ATOM 1660 C CA . ASP A 1 211 ? -7.478 5.671 30.499 1.00 87.56 211 ASP A CA 1
ATOM 1661 C C . ASP A 1 211 ? -8.361 6.416 29.478 1.00 87.56 211 ASP A C 1
ATOM 1663 O O . ASP A 1 211 ? -9.400 6.968 29.815 1.00 87.56 211 ASP A O 1
ATOM 1667 N N . MET A 1 212 ? -7.994 6.392 28.194 1.00 92.69 212 MET A N 1
ATOM 1668 C CA . MET A 1 212 ? -8.923 6.809 27.135 1.00 92.69 212 MET A CA 1
ATOM 1669 C C . MET A 1 212 ? -9.916 5.705 26.768 1.00 92.69 212 MET A C 1
ATOM 1671 O O . MET A 1 212 ? -9.588 4.509 26.761 1.00 92.69 212 MET A O 1
ATOM 1675 N N . PHE A 1 213 ? -11.100 6.122 26.330 1.00 96.31 213 PHE A N 1
ATOM 1676 C CA . PHE A 1 213 ? -12.153 5.234 25.856 1.00 96.31 213 PHE A CA 1
ATOM 1677 C C . PHE A 1 213 ? -12.594 5.596 24.439 1.00 96.31 213 PHE A C 1
ATOM 1679 O O . PHE A 1 213 ? -12.558 6.753 24.037 1.00 96.31 213 PHE A O 1
ATOM 1686 N N . CYS A 1 214 ? -13.021 4.602 23.667 1.00 97.44 214 CYS A N 1
ATOM 1687 C CA . CYS A 1 214 ? -13.791 4.834 22.454 1.00 97.44 214 CYS A CA 1
ATOM 1688 C C . CYS A 1 214 ? -15.241 4.441 22.692 1.00 97.44 214 CYS A C 1
ATOM 1690 O O . CYS A 1 214 ? -15.502 3.425 23.336 1.00 97.44 214 CYS A O 1
ATOM 1692 N N . SER A 1 215 ? -16.167 5.185 22.103 1.00 98.12 215 SER A N 1
ATOM 1693 C CA . SER A 1 215 ? -17.581 4.829 22.072 1.00 98.12 215 SER A CA 1
ATOM 1694 C C . SER A 1 215 ? -18.211 5.169 20.717 1.00 98.12 215 SER A C 1
ATOM 1696 O O . SER A 1 215 ? -17.615 5.837 19.869 1.00 98.12 215 SER A O 1
ATOM 1698 N N . GLY A 1 216 ? -19.415 4.658 20.490 1.00 97.94 216 GLY A N 1
ATOM 1699 C CA . GLY A 1 216 ? -20.332 5.069 19.438 1.00 97.94 216 GLY A CA 1
ATOM 1700 C C . GLY A 1 216 ? -21.440 5.985 19.973 1.00 97.94 216 GLY A C 1
ATOM 1701 O O . GLY A 1 216 ? -21.428 6.374 21.143 1.00 97.94 216 GLY A O 1
ATOM 1702 N N . PRO A 1 217 ? -22.436 6.333 19.138 1.00 97.19 217 PRO A N 1
ATOM 1703 C CA . PRO A 1 217 ? -23.525 7.223 19.535 1.00 97.19 217 PRO A CA 1
ATOM 1704 C C . PRO A 1 217 ? -24.219 6.755 20.816 1.00 97.19 217 PRO A C 1
ATOM 1706 O O . PRO A 1 217 ? -24.441 5.559 21.004 1.00 97.19 217 PRO A O 1
ATOM 1709 N N . ASN A 1 218 ? -24.571 7.703 21.689 1.00 96.50 218 ASN A N 1
ATOM 1710 C CA . ASN A 1 218 ? -25.156 7.433 23.010 1.00 96.50 218 ASN A CA 1
ATOM 1711 C C . ASN A 1 218 ? -24.262 6.565 23.918 1.00 96.50 218 ASN A C 1
ATOM 1713 O O . ASN A 1 218 ? -24.772 5.781 24.716 1.00 96.50 218 ASN A O 1
ATOM 1717 N N . ARG A 1 219 ? -22.934 6.689 23.777 1.00 96.31 219 ARG A N 1
ATOM 1718 C CA . ARG A 1 219 ? -21.923 5.893 24.494 1.00 96.31 219 ARG A CA 1
ATOM 1719 C C . ARG A 1 219 ? -22.064 4.380 24.285 1.00 96.31 219 ARG A C 1
ATOM 1721 O O . ARG A 1 219 ? -21.688 3.585 25.146 1.00 96.31 219 ARG A O 1
ATOM 1728 N N . ALA A 1 220 ? -22.605 3.959 23.140 1.00 95.25 220 ALA A N 1
ATOM 1729 C CA . ALA A 1 220 ? -22.597 2.551 22.755 1.00 95.25 220 ALA A CA 1
ATOM 1730 C C . ALA A 1 220 ? -21.150 2.042 22.630 1.00 95.25 220 ALA A C 1
ATOM 1732 O O . ALA A 1 220 ? -20.251 2.813 22.315 1.00 95.25 220 ALA A O 1
ATOM 1733 N N . HIS A 1 221 ? -20.913 0.745 22.834 1.00 93.25 221 HIS A N 1
ATOM 1734 C CA . HIS A 1 221 ? -19.603 0.115 22.583 1.00 93.25 221 HIS A CA 1
ATOM 1735 C C . HIS A 1 221 ? -18.432 0.743 23.350 1.00 93.25 221 HIS A C 1
ATOM 1737 O O . HIS A 1 221 ? -17.306 0.724 22.858 1.00 93.25 221 HIS A O 1
ATOM 1743 N N . LEU A 1 222 ? -18.693 1.302 24.539 1.00 97.31 222 LEU A N 1
ATOM 1744 C CA . LEU A 1 222 ? -17.661 1.912 25.372 1.00 97.31 222 LEU A CA 1
ATOM 1745 C C . LEU A 1 222 ? -16.558 0.890 25.675 1.00 97.31 222 LEU A C 1
ATOM 1747 O O . LEU A 1 222 ? -16.767 -0.086 26.396 1.00 97.31 222 LEU A O 1
ATOM 1751 N N . THR A 1 223 ? -15.377 1.122 25.117 1.00 96.94 223 THR A N 1
ATOM 1752 C CA . THR A 1 223 ? -14.215 0.247 25.256 1.00 96.94 223 THR A CA 1
ATOM 1753 C C . THR A 1 223 ? -12.989 1.070 25.582 1.00 96.94 223 THR A C 1
ATOM 1755 O O . THR A 1 223 ? -12.792 2.153 25.037 1.00 96.94 223 THR A O 1
ATOM 1758 N N . LYS A 1 224 ? -12.110 0.520 26.416 1.00 96.50 224 LYS A N 1
ATOM 1759 C CA . LYS A 1 224 ? -10.785 1.095 26.629 1.00 96.50 224 LYS A CA 1
ATOM 1760 C C . LYS A 1 224 ? -10.001 1.094 25.312 1.00 96.50 224 LYS A C 1
ATOM 1762 O O . LYS A 1 224 ? -10.027 0.101 24.575 1.00 96.50 224 LYS A O 1
ATOM 1767 N N . VAL A 1 225 ? -9.329 2.201 25.009 1.00 95.31 225 VAL A N 1
ATOM 1768 C CA . VAL A 1 225 ? -8.485 2.329 23.815 1.00 95.31 225 VAL A CA 1
ATOM 1769 C C . VAL A 1 225 ? -7.209 1.517 23.997 1.00 95.31 225 VAL A C 1
ATOM 1771 O O . VAL A 1 225 ? -6.524 1.637 25.010 1.00 95.31 225 VAL A O 1
ATOM 1774 N N . ARG A 1 226 ? -6.845 0.714 22.991 1.00 93.88 226 ARG A N 1
ATOM 1775 C CA . ARG A 1 226 ? -5.512 0.095 22.936 1.00 93.88 226 ARG A CA 1
ATOM 1776 C C . ARG A 1 226 ? -4.562 1.007 22.175 1.00 93.88 226 ARG A C 1
ATOM 1778 O O . ARG A 1 226 ? -4.809 1.322 21.012 1.00 93.88 226 ARG A O 1
ATOM 1785 N N . VAL A 1 227 ? -3.479 1.417 22.821 1.00 91.38 227 VAL A N 1
ATOM 1786 C CA . VAL A 1 227 ? -2.520 2.374 22.265 1.00 91.38 227 VAL A CA 1
ATOM 1787 C C . VAL A 1 227 ? -1.295 1.634 21.731 1.00 91.38 227 VAL A C 1
ATOM 1789 O O . VAL A 1 227 ? -0.558 1.004 22.483 1.00 91.38 227 VAL A O 1
ATOM 1792 N N . HIS A 1 228 ? -1.048 1.743 20.428 1.00 91.06 228 HIS A N 1
ATOM 1793 C CA . HIS A 1 228 ? 0.144 1.222 19.760 1.00 91.06 228 HIS A CA 1
ATOM 1794 C C . HIS A 1 228 ? 0.951 2.385 19.192 1.00 91.06 228 HIS A C 1
ATOM 1796 O O . HIS A 1 228 ? 0.872 2.682 17.998 1.00 91.06 228 HIS A O 1
ATOM 1802 N N . ARG A 1 229 ? 1.704 3.068 20.068 1.00 89.19 229 ARG A N 1
ATOM 1803 C CA . ARG A 1 229 ? 2.400 4.328 19.758 1.00 89.19 229 ARG A CA 1
ATOM 1804 C C . ARG A 1 229 ? 1.467 5.313 19.053 1.00 89.19 229 ARG A C 1
ATOM 1806 O O . ARG A 1 229 ? 0.638 5.916 19.705 1.00 89.19 229 ARG A O 1
ATOM 1813 N N . ARG A 1 230 ? 1.546 5.441 17.727 1.00 90.75 230 ARG A N 1
ATOM 1814 C CA . ARG A 1 230 ?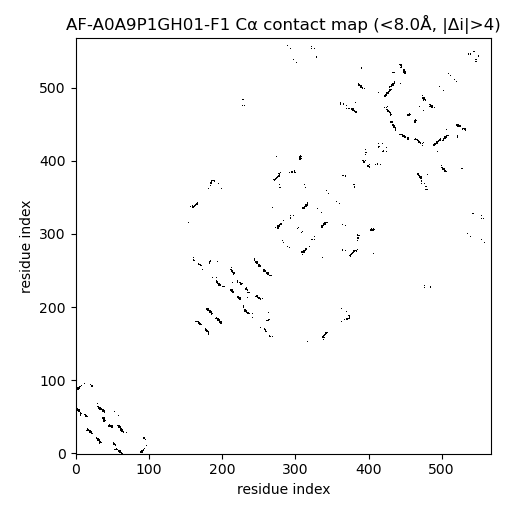 0.797 6.424 16.924 1.00 90.75 230 ARG A CA 1
ATOM 1815 C C . ARG A 1 230 ? -0.582 5.957 16.452 1.00 90.75 230 ARG A C 1
ATOM 1817 O O . ARG A 1 230 ? -1.190 6.618 15.605 1.00 90.75 230 ARG A O 1
ATOM 1824 N N . SER A 1 231 ? -1.042 4.808 16.931 1.00 93.69 231 SER A N 1
ATOM 1825 C CA . SER A 1 231 ? -2.310 4.206 16.526 1.00 93.69 231 SER A CA 1
ATOM 1826 C C . SER A 1 231 ? -3.156 3.889 17.751 1.00 93.69 231 SER A C 1
ATOM 1828 O O . SER A 1 231 ? -2.682 3.240 18.682 1.00 93.69 231 SER A O 1
ATOM 1830 N N . LEU A 1 232 ? -4.412 4.321 17.735 1.00 95.12 232 LEU A N 1
ATOM 1831 C CA . LEU A 1 232 ? -5.398 4.056 18.779 1.00 95.12 232 LEU A CA 1
ATOM 1832 C C . LEU A 1 232 ? -6.404 3.039 18.240 1.00 95.12 232 LEU A C 1
ATOM 1834 O O . LEU A 1 232 ? -7.041 3.291 17.219 1.00 95.12 232 LEU A O 1
ATOM 1838 N N . LEU A 1 233 ? -6.545 1.881 18.882 1.00 96.56 233 LEU A N 1
ATOM 1839 C CA . LEU A 1 233 ? -7.471 0.836 18.443 1.00 96.56 233 LEU A CA 1
ATOM 1840 C C . LEU A 1 233 ? -8.690 0.791 19.357 1.00 96.56 233 LEU A C 1
ATOM 1842 O O . LEU A 1 233 ? -8.603 0.362 20.510 1.00 96.56 233 LEU A O 1
ATOM 1846 N N . CYS A 1 234 ? -9.834 1.173 18.800 1.00 97.44 234 CYS A N 1
ATOM 1847 C CA . CYS A 1 234 ? -11.144 1.028 19.415 1.00 97.44 234 CYS A CA 1
ATOM 1848 C C . CYS A 1 234 ? -11.692 -0.364 19.086 1.00 97.44 234 CYS A C 1
ATOM 1850 O O . CYS A 1 234 ? -11.929 -0.646 17.911 1.00 97.44 234 CYS A O 1
ATOM 1852 N N . ALA A 1 235 ? -11.898 -1.245 20.069 1.00 97.69 235 ALA A N 1
ATOM 1853 C CA . ALA A 1 235 ? -12.628 -2.492 19.821 1.00 97.69 235 ALA A CA 1
ATOM 1854 C C . ALA A 1 235 ? -14.045 -2.176 19.307 1.00 97.69 235 ALA A C 1
ATOM 1856 O O . ALA A 1 235 ? -14.680 -1.240 19.785 1.00 97.69 235 ALA A O 1
ATOM 1857 N N . TRP A 1 236 ? -14.531 -2.923 18.315 1.00 98.00 236 TRP A N 1
ATOM 1858 C CA . TRP A 1 236 ? -15.846 -2.666 17.719 1.00 98.00 236 TRP A CA 1
ATOM 1859 C C . TRP A 1 236 ? -16.641 -3.966 17.557 1.00 98.00 236 TRP A C 1
ATOM 1861 O O . TRP A 1 236 ? -16.041 -4.992 17.223 1.00 98.00 236 TRP A O 1
ATOM 1871 N N . PRO A 1 237 ? -17.971 -3.968 17.767 1.00 96.94 237 PRO A N 1
ATOM 1872 C CA . PRO A 1 237 ? -18.762 -5.189 17.673 1.00 96.94 237 PRO A CA 1
ATOM 1873 C C . PRO A 1 237 ? -18.747 -5.781 16.267 1.00 96.94 237 PRO A C 1
ATOM 1875 O O . PRO A 1 237 ? -18.861 -5.072 15.260 1.00 96.94 237 PRO A O 1
ATOM 1878 N N . LYS A 1 238 ? -18.668 -7.112 16.203 1.00 96.38 238 LYS A N 1
ATOM 1879 C CA . LYS A 1 238 ? -18.686 -7.865 14.944 1.00 96.38 238 LYS A CA 1
ATOM 1880 C C . LYS A 1 238 ? -20.036 -7.745 14.239 1.00 96.38 238 LYS A C 1
ATOM 1882 O O . LYS A 1 238 ? -20.099 -7.771 13.015 1.00 96.38 238 LYS A O 1
ATOM 1887 N N . GLU A 1 239 ? -21.113 -7.586 14.996 1.00 97.00 239 GLU A N 1
ATOM 1888 C CA . GLU A 1 239 ? -22.481 -7.479 14.494 1.00 97.00 239 GLU A CA 1
ATOM 1889 C C . GLU A 1 239 ? -22.638 -6.236 13.618 1.00 97.00 239 GLU A C 1
ATOM 1891 O O . GLU A 1 239 ? -23.415 -6.250 12.671 1.00 97.00 239 GLU A O 1
ATOM 1896 N N . GLU A 1 240 ? -21.852 -5.185 13.867 1.00 96.19 240 GLU A N 1
ATOM 1897 C CA . GLU A 1 240 ? -21.854 -3.959 13.068 1.00 96.19 240 GLU A CA 1
ATOM 1898 C C . GLU A 1 240 ? -20.909 -4.005 11.865 1.00 96.19 240 GLU A C 1
ATOM 1900 O O . GLU A 1 240 ? -20.891 -3.071 11.062 1.00 96.19 240 GLU A O 1
ATOM 1905 N N . ALA A 1 241 ? -20.179 -5.106 11.667 1.00 94.50 241 ALA A N 1
ATOM 1906 C CA . ALA A 1 241 ? -19.257 -5.299 10.551 1.00 94.50 241 ALA A CA 1
ATOM 1907 C C . ALA A 1 241 ? -19.947 -5.395 9.180 1.00 94.50 241 ALA A C 1
ATOM 1909 O O . ALA A 1 241 ? -19.291 -5.763 8.207 1.00 94.50 241 ALA A O 1
ATOM 1910 N N . HIS A 1 242 ? -21.238 -5.070 9.064 1.00 95.00 242 HIS A N 1
ATOM 1911 C CA . HIS A 1 242 ? -21.968 -4.860 7.809 1.00 95.00 242 HIS A CA 1
ATOM 1912 C C . HIS A 1 242 ? -22.197 -3.367 7.497 1.00 95.00 242 HIS A C 1
ATOM 1914 O O . HIS A 1 242 ? -22.419 -3.025 6.340 1.00 95.00 242 HIS A O 1
ATOM 1920 N N . LYS A 1 243 ? -22.078 -2.461 8.479 1.00 96.94 243 LYS A N 1
ATOM 1921 C CA . LYS A 1 243 ? -22.273 -1.014 8.281 1.00 96.94 243 LYS A CA 1
ATOM 1922 C C . LYS A 1 243 ? -21.138 -0.397 7.459 1.00 96.94 243 LYS A C 1
ATOM 1924 O O . LYS A 1 243 ? -20.003 -0.873 7.495 1.00 96.94 243 LYS A O 1
ATOM 1929 N N . GLU A 1 244 ? -21.416 0.677 6.731 1.00 96.50 244 GLU A N 1
ATOM 1930 C CA . GLU A 1 244 ? -20.402 1.389 5.931 1.00 96.50 244 GLU A CA 1
ATOM 1931 C C . GLU A 1 244 ? -19.803 2.603 6.651 1.00 96.50 244 GLU A C 1
ATOM 1933 O O . GLU A 1 244 ? -18.735 3.091 6.277 1.00 96.50 244 GLU A O 1
ATOM 1938 N N . SER A 1 245 ? -20.459 3.072 7.711 1.00 97.56 245 SER A N 1
ATOM 1939 C CA . SER A 1 245 ? -20.064 4.253 8.475 1.00 97.56 245 SER A CA 1
ATOM 1940 C C . SER A 1 245 ? -20.235 4.043 9.974 1.00 97.56 245 SER A C 1
ATOM 1942 O O . SER A 1 245 ? -21.228 3.459 10.410 1.00 97.56 245 SER A O 1
ATOM 1944 N N . PHE A 1 246 ? -19.297 4.586 10.744 1.00 97.81 246 PHE A N 1
ATOM 1945 C CA . PHE A 1 246 ? -19.239 4.480 12.196 1.00 97.81 246 PHE A CA 1
ATOM 1946 C C . PHE A 1 246 ? -18.876 5.845 12.777 1.00 97.81 246 PHE A C 1
ATOM 1948 O O . PHE A 1 246 ? -17.815 6.392 12.470 1.00 97.81 246 PHE A O 1
ATOM 1955 N N . GLU A 1 247 ? -19.760 6.408 13.594 1.00 97.94 247 GLU A N 1
ATOM 1956 C CA . GLU A 1 247 ? -19.417 7.558 14.428 1.00 97.94 247 GLU A CA 1
ATOM 1957 C C . GLU A 1 247 ? -18.636 7.052 15.636 1.00 97.94 247 GLU A C 1
ATOM 1959 O O . GLU A 1 247 ? -19.133 6.206 16.377 1.00 97.94 247 GLU A O 1
ATOM 1964 N N . VAL A 1 248 ? -17.411 7.548 15.796 1.00 98.06 248 VAL A N 1
ATOM 1965 C CA . VAL A 1 248 ? -16.508 7.161 16.879 1.00 98.06 248 VAL A CA 1
ATOM 1966 C C . VAL A 1 248 ? -16.197 8.391 17.712 1.00 98.06 248 VAL A C 1
ATOM 1968 O O . VAL A 1 248 ? -15.749 9.414 17.187 1.00 98.06 248 VAL A O 1
ATOM 1971 N N . PHE A 1 249 ? -16.426 8.272 19.010 1.00 98.00 249 PHE A N 1
ATOM 1972 C CA . PHE A 1 249 ? -16.096 9.269 20.012 1.00 98.00 249 PHE A CA 1
ATOM 1973 C C . PHE A 1 249 ? -14.879 8.765 20.778 1.00 98.00 249 PHE A C 1
ATOM 1975 O O . PHE A 1 249 ? -14.891 7.641 21.272 1.00 98.00 249 PHE A O 1
ATOM 1982 N N . LEU A 1 250 ? -13.822 9.569 20.829 1.00 96.88 250 LEU A N 1
ATOM 1983 C CA . LEU A 1 250 ? -12.696 9.363 21.732 1.00 96.88 250 LEU A CA 1
ATOM 1984 C C . LEU A 1 250 ? -12.992 10.165 23.000 1.00 96.88 250 LEU A C 1
ATOM 1986 O O . LEU A 1 250 ? -13.154 11.382 22.920 1.00 96.88 250 LEU A O 1
ATOM 1990 N N . GLU A 1 251 ? -13.102 9.480 24.129 1.00 96.06 251 GLU A N 1
ATOM 1991 C CA . GLU A 1 251 ? -13.466 10.015 25.441 1.00 96.06 251 GLU A CA 1
ATOM 1992 C C . GLU A 1 251 ? -12.277 9.926 26.412 1.00 96.06 251 GLU A C 1
ATOM 1994 O O . GLU A 1 251 ? -11.463 8.999 26.331 1.00 96.06 251 GLU A O 1
ATOM 1999 N N . ASP A 1 252 ? -12.193 10.886 27.330 1.00 93.50 252 ASP A N 1
ATOM 2000 C CA . ASP A 1 252 ? -11.333 10.818 28.517 1.00 93.50 252 ASP A CA 1
ATOM 2001 C C . ASP A 1 252 ? -11.966 9.925 29.620 1.00 93.50 252 ASP A C 1
ATOM 2003 O O . ASP A 1 252 ? -13.069 9.391 29.422 1.00 93.50 252 ASP A O 1
ATOM 2007 N N . PRO A 1 253 ? -11.297 9.704 30.770 1.00 92.88 253 PRO A N 1
ATOM 2008 C CA . PRO A 1 253 ? -11.843 8.891 31.862 1.00 92.88 253 PRO A CA 1
ATOM 2009 C C . PRO A 1 253 ? -13.161 9.423 32.440 1.00 92.88 253 PRO A C 1
ATOM 2011 O O . PRO A 1 253 ? -13.992 8.645 32.917 1.00 92.88 253 PRO A O 1
ATOM 2014 N N . GLU A 1 254 ? -13.371 10.737 32.391 1.00 94.00 254 GLU A N 1
ATOM 2015 C CA . GLU A 1 254 ? -14.568 11.422 32.881 1.00 94.00 254 GLU A CA 1
ATOM 2016 C C . GLU A 1 254 ? -15.748 11.338 31.894 1.00 94.00 254 GLU A C 1
ATOM 2018 O O . GLU A 1 254 ? -16.884 11.672 32.246 1.00 94.00 254 GLU A O 1
ATOM 2023 N N . GLY A 1 255 ? -15.513 10.846 30.674 1.00 94.50 255 GLY A N 1
ATOM 2024 C CA . GLY A 1 255 ? -16.512 10.738 29.613 1.00 94.50 255 GLY A CA 1
ATOM 2025 C C . GLY A 1 255 ? -16.690 12.020 28.798 1.00 94.50 255 GLY A C 1
ATOM 2026 O O . GLY A 1 255 ? -17.665 12.132 28.048 1.00 94.50 255 GLY A O 1
ATOM 2027 N N . ASN A 1 256 ? -15.781 12.991 28.918 1.00 94.69 256 ASN A N 1
ATOM 2028 C CA . ASN A 1 256 ? -15.752 14.136 28.020 1.00 94.69 256 ASN A CA 1
ATOM 2029 C C . ASN A 1 256 ? -15.245 13.685 26.650 1.00 94.69 256 ASN A C 1
ATOM 2031 O O . ASN A 1 256 ? -14.234 12.994 26.520 1.00 94.69 256 ASN A O 1
ATOM 2035 N N . ILE A 1 257 ? -15.942 14.108 25.600 1.00 95.94 257 ILE A N 1
ATOM 2036 C CA . ILE A 1 257 ? -15.567 13.788 24.223 1.00 95.94 257 ILE A CA 1
ATOM 2037 C C . ILE A 1 257 ? -14.377 14.667 23.824 1.00 95.94 257 ILE A C 1
ATOM 2039 O O . ILE A 1 257 ? -14.529 15.871 23.621 1.00 95.94 257 ILE A O 1
ATOM 2043 N N . LEU A 1 258 ? -13.210 14.049 23.649 1.00 94.56 258 LEU A N 1
ATOM 2044 C CA . LEU A 1 258 ? -11.995 14.687 23.142 1.00 94.56 258 LEU A CA 1
ATOM 2045 C C . LEU A 1 258 ? -12.074 14.906 21.629 1.00 94.56 258 LEU A C 1
ATOM 2047 O O . LEU A 1 258 ? -11.716 15.967 21.120 1.00 94.56 258 LEU A O 1
ATOM 2051 N N . VAL A 1 259 ? -12.540 13.889 20.896 1.00 95.69 259 VAL A N 1
ATOM 2052 C CA . VAL A 1 259 ? -12.704 13.931 19.436 1.00 95.69 259 VAL A CA 1
ATOM 2053 C C . VAL A 1 259 ? -13.936 13.148 19.008 1.00 95.69 259 VAL A C 1
ATOM 2055 O O . VAL A 1 259 ? -14.177 12.042 19.481 1.00 95.69 259 VAL A O 1
ATOM 2058 N N . LYS A 1 260 ? -14.651 13.675 18.010 1.00 96.81 260 LYS A N 1
ATOM 2059 C CA . LYS A 1 260 ? -15.618 12.928 17.201 1.00 96.81 260 LYS A CA 1
ATOM 2060 C C . LYS A 1 260 ? -15.062 12.722 15.791 1.00 96.81 260 LYS A C 1
ATOM 2062 O O . LYS A 1 260 ? -14.753 13.698 15.111 1.00 96.81 260 LYS A O 1
ATOM 2067 N N . VAL A 1 261 ? -14.972 11.476 15.332 1.00 96.75 261 VAL A N 1
ATOM 2068 C CA . VAL A 1 261 ? -14.593 11.142 13.949 1.00 96.75 261 VAL A CA 1
ATOM 2069 C C . VAL A 1 261 ? -15.636 10.254 13.281 1.00 96.75 261 VAL A C 1
ATOM 2071 O O . VAL A 1 261 ? -16.331 9.476 13.932 1.00 96.75 261 VAL A O 1
ATOM 2074 N N . LEU A 1 262 ? -15.723 10.343 11.954 1.00 97.00 262 LEU A N 1
ATOM 2075 C CA . LEU A 1 262 ? -16.545 9.451 11.144 1.00 97.00 262 LEU A CA 1
ATOM 2076 C C . LEU A 1 262 ? -15.644 8.465 10.399 1.00 97.00 262 LEU A C 1
ATOM 2078 O O . LEU A 1 262 ? -15.009 8.819 9.406 1.00 97.00 262 LEU A O 1
ATOM 2082 N N . ALA A 1 263 ? -15.608 7.218 10.858 1.00 97.44 263 ALA A N 1
ATOM 2083 C CA . ALA A 1 263 ? -14.897 6.152 10.171 1.00 97.44 263 ALA A CA 1
ATOM 2084 C C . ALA A 1 263 ? -15.790 5.580 9.063 1.00 97.44 263 ALA A C 1
ATOM 2086 O O . ALA A 1 263 ? -16.951 5.239 9.297 1.00 97.44 263 ALA A O 1
ATOM 2087 N N . ARG A 1 264 ? -15.266 5.475 7.840 1.00 96.62 264 ARG A N 1
ATOM 2088 C CA . ARG A 1 264 ? -16.002 4.945 6.683 1.00 96.62 264 ARG A CA 1
ATOM 2089 C C . ARG A 1 264 ? -15.241 3.799 6.041 1.00 96.62 264 ARG A C 1
ATOM 2091 O O . ARG A 1 264 ? -14.013 3.811 5.983 1.00 96.62 264 ARG A O 1
ATOM 2098 N N . ARG A 1 265 ? -15.980 2.838 5.501 1.00 95.19 265 ARG A N 1
ATOM 2099 C CA . ARG A 1 265 ? -15.459 1.782 4.632 1.00 95.19 265 ARG A CA 1
ATOM 2100 C C . ARG A 1 265 ? -16.435 1.542 3.491 1.00 95.19 265 ARG A C 1
ATOM 2102 O O . ARG A 1 265 ? -17.635 1.723 3.657 1.00 95.19 265 ARG A O 1
ATOM 2109 N N . LYS A 1 266 ? -15.923 1.088 2.353 1.00 95.25 266 LYS A N 1
ATOM 2110 C CA . LYS A 1 266 ? -16.754 0.668 1.224 1.00 95.25 266 LYS A CA 1
ATOM 2111 C C . LYS A 1 266 ? -16.742 -0.845 1.124 1.00 95.25 266 LYS A C 1
ATOM 2113 O O . LYS A 1 266 ? -15.711 -1.442 0.798 1.00 95.25 266 LYS A O 1
ATOM 2118 N N . THR A 1 267 ? -17.871 -1.458 1.452 1.00 93.06 267 THR A N 1
ATOM 2119 C CA . THR A 1 267 ? -17.983 -2.915 1.442 1.00 93.06 267 THR A CA 1
ATOM 2120 C C . THR A 1 267 ? -17.843 -3.449 0.011 1.00 93.06 267 THR A C 1
ATOM 2122 O O . THR A 1 267 ? -18.230 -2.802 -0.958 1.00 93.06 267 THR A O 1
ATOM 2125 N N . GLY A 1 268 ? -17.175 -4.594 -0.151 1.00 93.25 268 GLY A N 1
ATOM 2126 C CA . GLY A 1 268 ? -16.963 -5.218 -1.464 1.00 93.25 268 GLY A CA 1
ATOM 2127 C C . GLY A 1 268 ? -15.895 -4.575 -2.361 1.00 93.25 268 GLY A C 1
ATOM 2128 O O . GLY A 1 268 ? -15.593 -5.136 -3.414 1.00 93.25 268 GLY A O 1
ATOM 2129 N N . LEU A 1 269 ? -15.275 -3.446 -1.979 1.00 95.38 269 LEU A N 1
ATOM 2130 C CA . LEU A 1 269 ? -14.172 -2.899 -2.781 1.00 95.38 269 LEU A CA 1
ATOM 2131 C C . LEU A 1 269 ? -12.858 -3.664 -2.621 1.00 95.38 269 LEU A C 1
ATOM 2133 O O . LEU A 1 269 ? -12.056 -3.663 -3.556 1.00 95.38 269 LEU A O 1
ATOM 2137 N N . LEU A 1 270 ? -12.646 -4.265 -1.453 1.00 96.81 270 LEU A N 1
ATOM 2138 C CA . LEU A 1 270 ? -11.464 -5.048 -1.119 1.00 96.81 270 LEU A CA 1
ATOM 2139 C C . LEU A 1 270 ? -11.864 -6.503 -0.903 1.00 96.81 270 LEU A C 1
ATOM 2141 O O . LEU A 1 270 ? -12.895 -6.787 -0.290 1.00 96.81 270 LEU A O 1
ATOM 2145 N N . LYS A 1 271 ? -11.020 -7.416 -1.376 1.00 96.69 271 LYS A N 1
ATOM 2146 C CA . LYS A 1 271 ? -11.093 -8.848 -1.066 1.00 96.69 271 LYS A CA 1
ATOM 2147 C C . LYS A 1 271 ? -9.935 -9.240 -0.143 1.00 96.69 271 LYS A C 1
ATOM 2149 O O . LYS A 1 271 ? -9.257 -8.375 0.410 1.00 96.69 271 LYS A O 1
ATOM 2154 N N . LYS A 1 272 ? -9.747 -10.543 0.055 1.00 97.50 272 LYS A N 1
ATOM 2155 C CA . LYS A 1 272 ? -8.509 -11.089 0.607 1.00 97.50 272 LYS A CA 1
ATOM 2156 C C . LYS A 1 272 ? -7.480 -11.185 -0.515 1.00 97.50 272 LYS A C 1
ATOM 2158 O O . LYS A 1 272 ? -7.780 -11.695 -1.595 1.00 97.50 272 LYS A O 1
ATOM 2163 N N . TYR A 1 273 ? -6.298 -10.685 -0.231 1.00 98.19 273 TYR A N 1
ATOM 2164 C CA . TYR A 1 273 ? -5.114 -10.710 -1.062 1.00 98.19 273 TYR A CA 1
ATOM 2165 C C . TYR A 1 273 ? -4.022 -11.422 -0.274 1.00 98.19 273 TYR A C 1
ATOM 2167 O O . TYR A 1 273 ? -4.012 -11.421 0.957 1.00 98.19 273 TYR A O 1
ATOM 2175 N N . HIS A 1 274 ? -3.083 -12.018 -0.975 1.00 98.25 274 HIS A N 1
ATOM 2176 C CA . HIS A 1 274 ? -1.841 -12.454 -0.384 1.00 98.25 274 HIS A CA 1
ATOM 2177 C C . HIS A 1 274 ? -0.875 -11.275 -0.256 1.00 98.25 274 HIS A C 1
ATOM 2179 O O . HIS A 1 274 ? -0.362 -11.026 0.832 1.00 98.25 274 HIS A O 1
ATOM 2185 N N . SER A 1 275 ? -0.662 -10.518 -1.338 1.00 98.50 275 SER A N 1
ATOM 2186 C CA . SER A 1 275 ? 0.288 -9.398 -1.366 1.00 98.50 275 SER A CA 1
ATOM 2187 C C . SER A 1 275 ? -0.312 -8.115 -1.920 1.00 98.50 275 SER A C 1
ATOM 2189 O O . SER A 1 275 ? -0.898 -8.096 -3.005 1.00 98.50 275 SER A O 1
ATOM 2191 N N . VAL A 1 276 ? -0.126 -7.026 -1.172 1.00 98.62 276 VAL A N 1
ATOM 2192 C CA . VAL A 1 276 ? -0.569 -5.681 -1.556 1.00 98.62 276 VAL A CA 1
ATOM 2193 C C . VAL A 1 276 ? 0.576 -4.681 -1.482 1.00 98.62 276 VAL A C 1
ATOM 2195 O O . VAL A 1 276 ? 1.454 -4.766 -0.620 1.00 98.62 276 VAL A O 1
ATOM 2198 N N . ALA A 1 277 ? 0.551 -3.700 -2.376 1.00 98.19 277 ALA A N 1
ATOM 2199 C CA . ALA A 1 277 ? 1.551 -2.644 -2.420 1.00 98.19 277 ALA A CA 1
ATOM 2200 C C . ALA A 1 277 ? 0.920 -1.269 -2.220 1.00 98.19 277 ALA A C 1
ATOM 2202 O O . ALA A 1 277 ? -0.222 -1.027 -2.619 1.00 98.19 277 ALA A O 1
ATOM 2203 N N . CYS A 1 278 ? 1.671 -0.358 -1.609 1.00 96.94 278 CYS A N 1
ATOM 2204 C CA . CYS A 1 278 ? 1.210 0.999 -1.359 1.00 96.94 278 CYS A CA 1
ATOM 2205 C C . CYS A 1 278 ? 1.985 1.984 -2.216 1.00 96.94 278 CYS A C 1
ATOM 2207 O O . CYS A 1 278 ? 3.198 2.114 -2.106 1.00 96.94 278 CYS A O 1
ATOM 2209 N N . VAL A 1 279 ? 1.254 2.674 -3.083 1.00 94.44 279 VAL A N 1
ATOM 2210 C CA . VAL A 1 279 ? 1.796 3.650 -4.019 1.00 94.44 279 VAL A CA 1
ATOM 2211 C C . VAL A 1 279 ? 1.685 5.019 -3.379 1.00 94.44 279 VAL A C 1
ATOM 2213 O O . VAL A 1 279 ? 0.585 5.559 -3.245 1.00 94.44 279 VAL A O 1
ATOM 2216 N N . ARG A 1 280 ? 2.820 5.565 -2.947 1.00 85.62 280 ARG A N 1
ATOM 2217 C CA . ARG A 1 280 ? 2.886 6.910 -2.373 1.00 85.62 280 ARG A CA 1
ATOM 2218 C C . ARG A 1 280 ? 2.908 7.989 -3.455 1.00 85.62 280 ARG A C 1
ATOM 2220 O O . ARG A 1 280 ? 3.292 7.743 -4.595 1.00 85.62 280 ARG A O 1
ATOM 2227 N N . ASP A 1 281 ? 2.528 9.195 -3.057 1.00 72.31 281 ASP A N 1
ATOM 2228 C CA . ASP A 1 281 ? 2.668 10.394 -3.879 1.00 72.31 281 ASP A CA 1
ATOM 2229 C C . ASP A 1 281 ? 4.140 10.813 -3.927 1.00 72.31 281 ASP A C 1
ATOM 2231 O O . ASP A 1 281 ? 4.716 11.182 -2.903 1.00 72.31 281 ASP A O 1
ATOM 2235 N N . ILE A 1 282 ? 4.737 10.743 -5.114 1.00 66.12 282 ILE A N 1
ATOM 2236 C CA . ILE A 1 282 ? 6.059 11.313 -5.404 1.00 66.12 282 ILE A CA 1
ATOM 2237 C C . ILE A 1 282 ? 5.965 12.543 -6.329 1.00 66.12 282 ILE A C 1
ATOM 2239 O O . ILE A 1 282 ? 6.966 13.023 -6.847 1.00 66.12 282 ILE A O 1
ATOM 2243 N N . PHE A 1 283 ? 4.757 13.061 -6.558 1.00 60.25 283 PHE A N 1
ATOM 2244 C CA . PHE A 1 283 ? 4.421 14.055 -7.583 1.00 60.25 283 PHE A CA 1
ATOM 2245 C C . PHE A 1 283 ? 4.455 15.498 -7.068 1.00 60.25 283 PHE A C 1
ATOM 2247 O O . PHE A 1 283 ? 4.109 16.430 -7.789 1.00 60.25 283 PHE A O 1
ATOM 2254 N N . VAL A 1 284 ? 4.866 15.709 -5.816 1.00 54.81 284 VAL A N 1
ATOM 2255 C CA . VAL A 1 284 ? 4.774 17.016 -5.142 1.00 54.81 284 VAL A CA 1
ATOM 2256 C C . VAL A 1 284 ? 5.810 18.022 -5.664 1.00 54.81 284 VAL A C 1
ATOM 2258 O O . VAL A 1 284 ? 5.616 19.228 -5.517 1.00 54.81 284 VAL A O 1
ATOM 2261 N N . LYS A 1 285 ? 6.892 17.564 -6.309 1.00 58.69 285 LYS A N 1
ATOM 2262 C CA . LYS A 1 285 ? 7.870 18.446 -6.963 1.00 58.69 285 LYS A CA 1
ATOM 2263 C C . LYS A 1 285 ? 7.571 18.532 -8.459 1.00 58.69 285 LYS A C 1
ATOM 2265 O O . LYS A 1 285 ? 7.736 17.554 -9.185 1.00 58.69 285 LYS A O 1
ATOM 2270 N N . SER A 1 286 ? 7.157 19.714 -8.918 1.00 50.69 286 SER A N 1
ATOM 2271 C CA . SER A 1 286 ? 6.758 19.981 -10.311 1.00 50.69 286 SER A CA 1
ATOM 2272 C C . SER A 1 286 ? 7.872 19.778 -11.345 1.00 50.69 286 SER A C 1
ATOM 2274 O O . SER A 1 286 ? 7.589 19.669 -12.533 1.00 50.69 286 SER A O 1
ATOM 2276 N N . GLU A 1 287 ? 9.137 19.750 -10.920 1.00 54.34 287 GLU A N 1
ATOM 2277 C CA . GLU A 1 287 ? 10.290 19.620 -11.824 1.00 54.34 287 GLU A CA 1
ATOM 2278 C C . GLU A 1 287 ? 10.648 18.156 -12.140 1.00 54.34 287 GLU A C 1
ATOM 2280 O O . GLU A 1 287 ? 11.223 17.877 -13.188 1.00 54.34 287 GLU A O 1
ATOM 2285 N N . GLU A 1 288 ? 10.255 17.200 -11.292 1.00 63.25 288 GLU A N 1
ATOM 2286 C CA . GLU A 1 288 ? 10.559 15.766 -11.467 1.00 63.25 288 GLU A CA 1
ATOM 2287 C C . GLU A 1 288 ? 9.355 14.960 -12.005 1.00 63.25 288 GLU A C 1
ATOM 2289 O O . GLU A 1 288 ? 9.442 13.748 -12.223 1.00 63.25 288 GLU A O 1
ATOM 2294 N N . THR A 1 289 ? 8.219 15.624 -12.252 1.00 62.28 289 THR A N 1
ATOM 2295 C CA . THR A 1 289 ? 6.915 14.993 -12.530 1.00 62.28 289 THR A CA 1
ATOM 2296 C C . THR A 1 289 ? 6.906 14.040 -13.737 1.00 62.28 289 THR A C 1
ATOM 2298 O O . THR A 1 289 ? 6.314 12.961 -13.615 1.00 62.28 289 THR A O 1
ATOM 2301 N N . PRO A 1 290 ? 7.574 14.331 -14.876 1.00 73.62 290 PRO A N 1
ATOM 2302 C CA . PRO A 1 290 ? 7.608 13.400 -16.008 1.00 73.62 290 PRO A CA 1
ATOM 2303 C C . PRO A 1 290 ? 8.298 12.070 -15.677 1.00 73.62 290 PRO A C 1
ATOM 2305 O O . PRO A 1 290 ? 7.773 10.997 -15.983 1.00 73.62 290 PRO A O 1
ATOM 2308 N N . ALA A 1 291 ? 9.453 12.127 -15.004 1.00 78.62 291 ALA A N 1
ATOM 2309 C CA . ALA A 1 291 ? 10.213 10.938 -14.625 1.00 78.62 291 ALA A CA 1
ATOM 2310 C C . ALA A 1 291 ? 9.452 10.102 -13.586 1.00 78.62 291 ALA A C 1
ATOM 2312 O O . ALA A 1 291 ? 9.321 8.888 -13.746 1.00 78.62 291 ALA A O 1
ATOM 2313 N N . ALA A 1 292 ? 8.874 10.771 -12.588 1.00 83.38 292 ALA A N 1
ATOM 2314 C CA . ALA A 1 292 ? 8.030 10.163 -11.570 1.00 83.38 292 ALA A CA 1
ATOM 2315 C C . ALA A 1 292 ? 6.819 9.431 -12.171 1.00 83.38 292 ALA A C 1
ATOM 2317 O O . ALA A 1 292 ? 6.516 8.294 -11.816 1.00 83.38 292 ALA A O 1
ATOM 2318 N N . THR A 1 293 ? 6.123 10.055 -13.121 1.00 86.62 293 THR A N 1
ATOM 2319 C CA . THR A 1 293 ? 4.911 9.463 -13.704 1.00 86.62 293 THR A CA 1
ATOM 2320 C C . THR A 1 293 ? 5.235 8.287 -14.627 1.00 86.62 293 THR A C 1
ATOM 2322 O O . THR A 1 293 ? 4.509 7.291 -14.639 1.00 86.62 293 THR A O 1
ATOM 2325 N N . LYS A 1 294 ? 6.365 8.346 -15.341 1.00 87.56 294 LYS A N 1
ATOM 2326 C CA . LYS A 1 294 ? 6.920 7.190 -16.056 1.00 87.56 294 LYS A CA 1
ATOM 2327 C C . LYS A 1 294 ? 7.197 6.024 -15.104 1.00 87.56 294 LYS A C 1
ATOM 2329 O O . LYS A 1 294 ? 6.724 4.917 -15.351 1.00 87.56 294 LYS A O 1
ATOM 2334 N N . GLN A 1 295 ? 7.936 6.277 -14.022 1.00 89.50 295 GLN A N 1
ATOM 2335 C CA . GLN A 1 295 ? 8.282 5.253 -13.033 1.00 89.50 295 GLN A CA 1
ATOM 2336 C C . GLN A 1 295 ? 7.033 4.649 -12.389 1.00 89.50 295 GLN A C 1
ATOM 2338 O O . GLN A 1 295 ? 6.993 3.447 -12.165 1.00 89.50 295 GLN A O 1
ATOM 2343 N N . LEU A 1 296 ? 5.978 5.442 -12.176 1.00 92.38 296 LEU A N 1
ATOM 2344 C CA . LEU A 1 296 ? 4.701 4.944 -11.669 1.00 92.38 296 LEU A CA 1
ATOM 2345 C C . LEU A 1 296 ? 4.089 3.875 -12.575 1.00 92.38 296 LEU A C 1
ATOM 2347 O O . LEU A 1 296 ? 3.707 2.813 -12.087 1.00 92.38 296 LEU A O 1
ATOM 2351 N N . VAL A 1 297 ? 3.989 4.146 -13.880 1.00 94.12 297 VAL A N 1
ATOM 2352 C CA . VAL A 1 297 ? 3.450 3.174 -14.845 1.00 94.12 297 VAL A CA 1
ATOM 2353 C C . VAL A 1 297 ? 4.287 1.900 -14.831 1.00 94.12 297 VAL A C 1
ATOM 2355 O O . VAL A 1 297 ? 3.749 0.802 -14.720 1.00 94.12 297 VAL A O 1
ATOM 2358 N N . GLU A 1 298 ? 5.599 2.074 -14.946 1.00 94.62 298 GLU A N 1
ATOM 2359 C CA . GLU A 1 298 ? 6.565 0.988 -15.025 1.00 94.62 298 GLU A CA 1
ATOM 2360 C C . GLU A 1 298 ? 6.502 0.086 -13.789 1.00 94.62 298 GLU A C 1
ATOM 2362 O O . GLU A 1 298 ? 6.327 -1.125 -13.901 1.00 94.62 298 GLU A O 1
ATOM 2367 N N . TRP A 1 299 ? 6.554 0.688 -12.605 1.00 96.00 299 TRP A N 1
ATOM 2368 C CA . TRP A 1 299 ? 6.572 -0.022 -11.337 1.00 96.00 299 TRP A CA 1
ATOM 2369 C C . TRP A 1 299 ? 5.255 -0.724 -11.028 1.00 96.00 299 TRP A C 1
ATOM 2371 O O . TRP A 1 299 ? 5.268 -1.849 -10.526 1.00 96.00 299 TRP A O 1
ATOM 2381 N N . MET A 1 300 ? 4.112 -0.097 -11.331 1.00 97.44 300 MET A N 1
ATOM 2382 C CA . MET A 1 300 ? 2.809 -0.727 -11.112 1.00 97.44 300 MET A CA 1
ATOM 2383 C C . MET A 1 300 ? 2.614 -1.932 -12.036 1.00 97.44 300 MET A C 1
ATOM 2385 O O . MET A 1 300 ? 2.177 -2.983 -11.563 1.00 97.44 300 MET A O 1
ATOM 2389 N N . GLU A 1 301 ? 2.973 -1.823 -13.321 1.00 97.69 301 GLU A N 1
ATOM 2390 C CA . GLU A 1 301 ? 2.888 -2.965 -14.236 1.00 97.69 301 GLU A CA 1
ATOM 2391 C C . GLU A 1 301 ? 3.879 -4.067 -13.874 1.00 97.69 301 GLU A C 1
ATOM 2393 O O . GLU A 1 301 ? 3.485 -5.234 -13.821 1.00 97.69 301 GLU A O 1
ATOM 2398 N N . TRP A 1 302 ? 5.130 -3.717 -13.564 1.00 97.75 302 TRP A N 1
ATOM 2399 C CA . TRP A 1 302 ? 6.131 -4.690 -13.142 1.00 97.75 302 TRP A CA 1
ATOM 2400 C C . TRP A 1 302 ? 5.675 -5.419 -11.875 1.00 97.75 302 TRP A C 1
ATOM 2402 O O . TRP A 1 302 ? 5.638 -6.646 -11.851 1.00 97.75 302 TRP A O 1
ATOM 2412 N N . SER A 1 303 ? 5.224 -4.690 -10.853 1.00 98.00 303 SER A N 1
ATOM 2413 C CA . SER A 1 303 ? 4.760 -5.284 -9.593 1.00 98.00 303 SER A CA 1
ATOM 2414 C C . SER A 1 303 ? 3.546 -6.193 -9.796 1.00 98.00 303 SER A C 1
ATOM 2416 O O . SER A 1 303 ? 3.466 -7.264 -9.195 1.00 98.00 303 SER A O 1
ATOM 2418 N N . ASN A 1 304 ? 2.611 -5.799 -10.665 1.00 98.19 304 ASN A N 1
ATOM 2419 C CA . ASN A 1 304 ? 1.439 -6.606 -11.006 1.00 98.19 304 ASN A CA 1
ATOM 2420 C C . ASN A 1 304 ? 1.826 -7.899 -11.747 1.00 98.19 304 ASN A C 1
ATOM 2422 O O . ASN A 1 304 ? 1.336 -8.971 -11.398 1.00 98.19 304 ASN A O 1
ATOM 2426 N N . LEU A 1 305 ? 2.735 -7.823 -12.729 1.00 97.75 305 LEU A N 1
ATOM 2427 C CA . LEU A 1 305 ? 3.282 -9.001 -13.422 1.00 97.75 305 LEU A CA 1
ATOM 2428 C C . LEU A 1 305 ? 3.968 -9.968 -12.454 1.00 97.75 305 LEU A C 1
ATOM 2430 O O . LEU A 1 305 ? 3.902 -11.182 -12.645 1.00 97.75 305 LEU A O 1
ATOM 2434 N N . HIS A 1 306 ? 4.583 -9.424 -11.406 1.00 98.00 306 HIS A N 1
ATOM 2435 C CA . HIS A 1 306 ? 5.332 -10.189 -10.423 1.00 98.00 306 HIS A CA 1
ATOM 2436 C C . HIS A 1 306 ? 4.518 -10.615 -9.202 1.00 98.00 306 HIS A C 1
ATOM 2438 O O . HIS A 1 306 ? 5.079 -11.182 -8.272 1.00 98.00 306 HIS A O 1
ATOM 2444 N N . GLY A 1 307 ? 3.193 -10.446 -9.215 1.00 98.00 307 GLY A N 1
ATOM 2445 C CA . GLY A 1 307 ? 2.304 -11.074 -8.235 1.00 98.00 307 GLY A CA 1
ATOM 2446 C C . GLY A 1 307 ? 1.743 -10.150 -7.155 1.00 98.00 307 GLY A C 1
ATOM 2447 O O . GLY A 1 307 ? 1.115 -10.643 -6.221 1.00 98.00 307 GLY A O 1
ATOM 2448 N N . ILE A 1 308 ? 1.903 -8.829 -7.272 1.00 98.50 308 ILE A N 1
ATOM 2449 C CA . ILE A 1 308 ? 1.098 -7.899 -6.469 1.00 98.50 308 ILE A CA 1
ATOM 2450 C C . ILE A 1 308 ? -0.339 -7.912 -6.962 1.00 98.50 308 ILE A C 1
ATOM 2452 O O . ILE A 1 308 ? -0.625 -7.605 -8.115 1.00 98.50 308 ILE A O 1
ATOM 2456 N N . GLU A 1 309 ? -1.255 -8.256 -6.063 1.00 98.56 309 GLU A N 1
ATOM 2457 C CA . GLU A 1 309 ? -2.656 -8.483 -6.414 1.00 98.56 309 GLU A CA 1
ATOM 2458 C C . GLU A 1 309 ? -3.521 -7.233 -6.259 1.00 98.56 309 GLU A C 1
ATOM 2460 O O . GLU A 1 309 ? -4.620 -7.178 -6.817 1.00 98.56 309 GLU A O 1
ATOM 2465 N N . HIS A 1 310 ? -3.059 -6.252 -5.475 1.00 98.69 310 HIS A N 1
ATOM 2466 C CA . HIS A 1 310 ? -3.767 -4.992 -5.270 1.00 98.69 310 HIS A CA 1
ATOM 2467 C C . HIS A 1 310 ? -2.842 -3.841 -4.890 1.00 98.69 310 HIS A C 1
ATOM 2469 O O . HIS A 1 310 ? -1.881 -4.015 -4.136 1.00 98.69 310 HIS A O 1
ATOM 2475 N N . PHE A 1 311 ? -3.205 -2.645 -5.343 1.00 98.56 311 PHE A N 1
ATOM 2476 C CA . PHE A 1 311 ? -2.522 -1.399 -5.020 1.00 98.56 311 PHE A CA 1
ATOM 2477 C C . PHE A 1 311 ? -3.417 -0.468 -4.196 1.00 98.56 311 PHE A C 1
ATOM 2479 O O . PHE A 1 311 ? -4.523 -0.098 -4.608 1.00 98.56 311 PHE A O 1
ATOM 2486 N N . PHE A 1 312 ? -2.909 -0.013 -3.055 1.00 98.38 312 PHE A N 1
ATOM 2487 C CA . PHE A 1 312 ? -3.435 1.167 -2.375 1.00 98.38 312 PHE A CA 1
ATOM 2488 C C . PHE A 1 312 ? -2.712 2.394 -2.911 1.00 98.38 312 PHE A C 1
ATOM 2490 O O . PHE A 1 312 ? -1.525 2.575 -2.656 1.00 98.38 312 PHE A O 1
ATOM 2497 N N . VAL A 1 313 ? -3.416 3.224 -3.678 1.00 97.06 313 VAL A N 1
ATOM 2498 C CA . VAL A 1 313 ? -2.819 4.402 -4.309 1.00 97.06 313 VAL A CA 1
ATOM 2499 C C . VAL A 1 313 ? -3.185 5.658 -3.548 1.00 97.06 313 VAL A C 1
ATOM 2501 O O . VAL A 1 313 ? -4.364 5.981 -3.405 1.00 97.06 313 VAL A O 1
ATOM 2504 N N . TYR A 1 314 ? -2.171 6.381 -3.096 1.00 95.12 314 TYR A N 1
ATOM 2505 C CA . TYR A 1 314 ? -2.321 7.602 -2.327 1.00 95.12 314 TYR A CA 1
ATOM 2506 C C . TYR A 1 314 ? -2.206 8.818 -3.235 1.00 95.12 314 TYR A C 1
ATOM 2508 O O . TYR A 1 314 ? -1.250 8.968 -3.989 1.00 95.12 314 TYR A O 1
ATOM 2516 N N . THR A 1 315 ? -3.201 9.692 -3.149 1.00 92.69 315 THR A N 1
ATOM 2517 C CA . THR A 1 315 ? -3.223 10.985 -3.841 1.00 92.69 315 THR A CA 1
ATOM 2518 C C . THR A 1 315 ? -3.498 12.079 -2.830 1.00 92.69 315 THR A C 1
ATOM 2520 O O . THR A 1 315 ? -4.057 11.816 -1.765 1.00 92.69 315 THR A O 1
ATOM 2523 N N . PHE A 1 316 ? -3.126 13.305 -3.161 1.00 89.44 316 PHE A N 1
ATOM 2524 C CA . PHE A 1 316 ? -3.224 14.442 -2.264 1.00 89.44 316 PHE A CA 1
ATOM 2525 C C . PHE A 1 316 ? -3.930 15.594 -2.954 1.00 89.44 316 PHE A C 1
ATOM 2527 O O . PHE A 1 316 ? -4.044 15.650 -4.181 1.00 89.44 316 PHE A O 1
ATOM 2534 N N . LYS A 1 317 ? -4.415 16.544 -2.163 1.00 85.38 317 LYS A N 1
ATOM 2535 C CA . LYS A 1 317 ? -4.948 17.782 -2.719 1.00 85.38 317 LYS A CA 1
ATOM 2536 C C . LYS A 1 317 ? -3.902 18.463 -3.606 1.00 85.38 317 LYS A C 1
ATOM 2538 O O . LYS A 1 317 ? -2.787 18.740 -3.164 1.00 85.38 317 LYS A O 1
ATOM 2543 N N . GLY A 1 318 ? -4.280 18.724 -4.856 1.00 80.88 318 GLY A N 1
ATOM 2544 C CA . GLY A 1 318 ? -3.382 19.255 -5.882 1.00 80.88 318 GLY A CA 1
ATOM 2545 C C . GLY A 1 318 ? -2.596 18.203 -6.671 1.00 80.88 318 GLY A C 1
ATOM 2546 O O . GLY A 1 318 ? -1.710 18.594 -7.424 1.00 80.88 318 GLY A O 1
ATOM 2547 N N . THR A 1 319 ? -2.894 16.904 -6.525 1.00 83.50 319 THR A N 1
ATOM 2548 C CA . THR A 1 319 ? -2.391 15.873 -7.448 1.00 83.50 319 THR A CA 1
ATOM 2549 C C . THR A 1 319 ? -2.769 16.226 -8.889 1.00 83.50 319 THR A C 1
ATOM 2551 O O . THR A 1 319 ? -3.923 16.547 -9.165 1.00 83.50 319 THR A O 1
ATOM 2554 N N . ASP A 1 320 ? -1.785 16.149 -9.784 1.00 80.62 320 ASP A N 1
ATOM 2555 C CA . ASP A 1 320 ? -1.902 16.495 -11.202 1.00 80.62 320 ASP A CA 1
ATOM 2556 C C . ASP A 1 320 ? -2.891 15.575 -11.952 1.00 80.62 320 ASP A C 1
ATOM 2558 O O . ASP A 1 320 ? -2.978 14.369 -11.689 1.00 80.62 320 ASP A O 1
ATOM 2562 N N . ASP A 1 321 ? -3.611 16.131 -12.927 1.00 83.56 321 ASP A N 1
ATOM 2563 C CA . ASP A 1 321 ? -4.497 15.389 -13.826 1.00 83.56 321 ASP A CA 1
ATOM 2564 C C . ASP A 1 321 ? -3.753 14.308 -14.630 1.00 83.56 321 ASP A C 1
ATOM 2566 O O . ASP A 1 321 ? -4.336 13.269 -14.953 1.00 83.56 321 ASP A O 1
ATOM 2570 N N . VAL A 1 322 ? -2.454 14.477 -14.907 1.00 86.38 322 VAL A N 1
ATOM 2571 C CA . VAL A 1 322 ? -1.652 13.426 -15.556 1.00 86.38 322 VAL A CA 1
ATOM 2572 C C . VAL A 1 322 ? -1.580 12.155 -14.701 1.00 86.38 322 VAL A C 1
ATOM 2574 O O . VAL A 1 322 ? -1.664 11.042 -15.225 1.00 86.38 322 VAL A O 1
ATOM 2577 N N . VAL A 1 323 ? -1.513 12.300 -13.374 1.00 88.81 323 VAL A N 1
ATOM 2578 C CA . VAL A 1 323 ? -1.500 11.167 -12.437 1.00 88.81 323 VAL A CA 1
ATOM 2579 C C . VAL A 1 323 ? -2.854 10.463 -12.462 1.00 88.81 323 VAL A C 1
ATOM 2581 O O . VAL A 1 323 ? -2.917 9.234 -12.469 1.00 88.81 323 VAL A O 1
ATOM 2584 N N . LYS A 1 324 ? -3.954 11.219 -12.556 1.00 90.44 324 LYS A N 1
ATOM 2585 C CA . LYS A 1 324 ? -5.292 10.649 -12.755 1.00 90.44 324 LYS A CA 1
ATOM 2586 C C . LYS A 1 324 ? -5.352 9.812 -14.033 1.00 90.44 324 LYS A C 1
ATOM 2588 O O . LYS A 1 324 ? -5.799 8.667 -13.974 1.00 90.44 324 LYS A O 1
ATOM 2593 N N . ASP A 1 325 ? -4.875 10.332 -15.160 1.00 90.06 325 ASP A N 1
ATOM 2594 C CA . ASP A 1 325 ? -4.874 9.599 -16.433 1.00 90.06 325 ASP A CA 1
ATOM 2595 C C . ASP A 1 325 ? -4.082 8.290 -16.366 1.00 90.06 325 ASP A C 1
ATOM 2597 O O . ASP A 1 325 ? -4.495 7.283 -16.945 1.00 90.06 325 ASP A O 1
ATOM 2601 N N . VAL A 1 326 ? -2.967 8.292 -15.634 1.00 92.75 326 VAL A N 1
ATOM 2602 C CA . VAL A 1 326 ? -2.133 7.106 -15.410 1.00 92.75 326 VAL A CA 1
ATOM 2603 C C . VAL A 1 326 ? -2.820 6.089 -14.504 1.00 92.75 326 VAL A C 1
ATOM 2605 O O . VAL A 1 326 ? -2.779 4.894 -14.788 1.00 92.75 326 VAL A O 1
ATOM 2608 N N . LEU A 1 327 ? -3.484 6.534 -13.437 1.00 95.00 327 LEU A N 1
ATOM 2609 C CA . LEU A 1 327 ? -4.094 5.647 -12.444 1.00 95.00 327 LEU A CA 1
ATOM 2610 C C . LEU A 1 327 ? -5.453 5.082 -12.874 1.00 95.00 327 LEU A C 1
ATOM 2612 O O . LEU A 1 327 ? -5.827 3.982 -12.456 1.00 95.00 327 LEU A O 1
ATOM 2616 N N . MET A 1 328 ? -6.214 5.799 -13.704 1.00 95.56 328 MET A N 1
ATOM 2617 C CA . MET A 1 328 ? -7.572 5.396 -14.087 1.00 95.56 328 MET A CA 1
ATOM 2618 C C . MET A 1 328 ? -7.663 3.997 -14.725 1.00 95.56 328 MET A C 1
ATOM 2620 O O . MET A 1 328 ? -8.589 3.264 -14.359 1.00 95.56 328 MET A O 1
ATOM 2624 N N . PRO A 1 329 ? -6.750 3.566 -15.617 1.00 97.31 329 PRO A N 1
ATOM 2625 C CA . PRO A 1 329 ? -6.733 2.194 -16.128 1.00 97.31 329 PRO A CA 1
ATOM 2626 C C . PRO A 1 329 ? -6.620 1.123 -15.033 1.00 97.31 329 PRO A C 1
ATOM 2628 O O . PRO A 1 329 ? -7.302 0.101 -15.103 1.00 97.31 329 PRO A O 1
ATOM 2631 N N . TYR A 1 330 ? -5.829 1.361 -13.983 1.00 98.12 330 TYR A N 1
ATOM 2632 C CA . TYR A 1 330 ? -5.684 0.432 -12.854 1.00 98.12 330 TYR A CA 1
ATOM 2633 C C . TYR A 1 330 ? -6.937 0.383 -11.981 1.00 98.12 330 TYR A C 1
ATOM 2635 O O . TYR A 1 330 ? -7.390 -0.698 -11.597 1.00 98.12 330 TYR A O 1
ATOM 2643 N N . LEU A 1 331 ? -7.532 1.549 -11.709 1.00 97.69 331 LEU A N 1
ATOM 2644 C CA . LEU A 1 331 ? -8.780 1.653 -10.950 1.00 97.69 331 LEU A CA 1
ATOM 2645 C C . LEU A 1 331 ? -9.935 0.959 -11.686 1.00 97.69 331 LEU A C 1
ATOM 2647 O O . LEU A 1 331 ? -10.700 0.221 -11.069 1.00 97.69 331 LEU A O 1
ATOM 2651 N N . LYS A 1 332 ? -10.044 1.146 -13.009 1.00 97.38 332 LYS A N 1
ATOM 2652 C CA . LYS A 1 332 ? -11.056 0.480 -13.850 1.00 97.38 332 LYS A CA 1
ATOM 2653 C C . LYS A 1 332 ? -10.866 -1.035 -13.899 1.00 97.38 332 LYS A C 1
ATOM 2655 O O . LYS A 1 332 ? -11.849 -1.763 -13.836 1.00 97.38 332 LYS A O 1
ATOM 2660 N N . ALA A 1 333 ? -9.619 -1.501 -13.959 1.00 97.75 333 ALA A N 1
ATOM 2661 C CA . ALA A 1 333 ? -9.292 -2.926 -13.936 1.00 97.75 333 ALA A CA 1
ATOM 2662 C C . ALA A 1 333 ? -9.499 -3.585 -12.558 1.00 97.75 333 ALA A C 1
ATOM 2664 O O . ALA A 1 333 ? -9.352 -4.797 -12.438 1.00 97.75 333 ALA A O 1
ATOM 2665 N N . GLY A 1 334 ? -9.811 -2.809 -11.511 1.00 97.56 334 GLY A N 1
ATOM 2666 C CA . GLY A 1 334 ? -9.965 -3.324 -10.150 1.00 97.56 334 GLY A CA 1
ATOM 2667 C C . GLY A 1 334 ? -8.652 -3.752 -9.490 1.00 97.56 334 GLY A C 1
ATOM 2668 O O . GLY A 1 334 ? -8.699 -4.425 -8.467 1.00 97.56 334 GLY A O 1
ATOM 2669 N N . LEU A 1 335 ? -7.504 -3.357 -10.053 1.00 98.25 335 LEU A N 1
ATOM 2670 C CA . LEU A 1 335 ? -6.175 -3.638 -9.494 1.00 98.25 335 LEU A CA 1
ATOM 2671 C C . LEU A 1 335 ? -5.764 -2.627 -8.429 1.00 98.25 335 LEU A C 1
ATOM 2673 O O . LEU A 1 335 ? -4.850 -2.876 -7.655 1.00 98.25 335 LEU A O 1
ATOM 2677 N N . ALA A 1 336 ? -6.408 -1.465 -8.411 1.00 98.44 336 ALA A N 1
ATOM 2678 C CA . ALA A 1 336 ? -6.092 -0.405 -7.477 1.00 98.44 336 ALA A CA 1
ATOM 2679 C C . ALA A 1 336 ? -7.354 0.148 -6.819 1.00 98.44 336 ALA A C 1
ATOM 2681 O O . ALA A 1 336 ? -8.451 0.151 -7.390 1.00 98.44 336 ALA A O 1
ATOM 2682 N N . THR A 1 337 ? -7.170 0.687 -5.623 1.00 98.38 337 THR A N 1
ATOM 2683 C CA . THR A 1 337 ? -8.123 1.592 -4.981 1.00 98.38 337 THR A CA 1
ATOM 2684 C C . THR A 1 337 ? -7.406 2.846 -4.533 1.00 98.38 337 THR A C 1
ATOM 2686 O O . THR A 1 337 ? -6.271 2.772 -4.060 1.00 98.38 337 THR A O 1
ATOM 2689 N N . ARG A 1 338 ? -8.080 3.989 -4.644 1.00 97.25 338 ARG A N 1
ATOM 2690 C CA . ARG A 1 338 ? -7.491 5.284 -4.310 1.00 97.25 338 ARG A CA 1
ATOM 2691 C C . ARG A 1 338 ? -7.829 5.703 -2.882 1.00 97.25 338 ARG A C 1
ATOM 2693 O O . ARG A 1 338 ? -8.968 5.561 -2.445 1.00 97.25 338 ARG A O 1
ATOM 2700 N N . ILE A 1 339 ? -6.848 6.250 -2.181 1.00 96.88 339 ILE A N 1
ATOM 2701 C CA . ILE A 1 339 ? -6.999 6.969 -0.924 1.00 96.88 339 ILE A CA 1
ATOM 2702 C C . ILE A 1 339 ? -6.600 8.414 -1.216 1.00 96.88 339 ILE A C 1
ATOM 2704 O O . ILE A 1 339 ? -5.458 8.684 -1.587 1.00 96.88 339 ILE A O 1
ATOM 2708 N N . HIS A 1 340 ? -7.547 9.340 -1.112 1.00 94.44 340 HIS A N 1
ATOM 2709 C CA . HIS A 1 340 ? -7.271 10.763 -1.290 1.00 94.44 340 HIS A CA 1
ATOM 2710 C C . HIS A 1 340 ? -7.060 11.431 0.068 1.00 94.44 340 HIS A C 1
ATOM 2712 O O . HIS A 1 340 ? -7.842 11.190 0.982 1.00 94.44 340 HIS A O 1
ATOM 2718 N N . MET A 1 341 ? -6.021 12.251 0.207 1.00 92.69 341 MET A N 1
ATOM 2719 C CA . MET A 1 341 ? -5.643 12.913 1.455 1.00 92.69 341 MET A CA 1
ATOM 2720 C C . MET A 1 341 ? -5.611 14.438 1.298 1.00 92.69 341 MET A C 1
ATOM 2722 O O . MET A 1 341 ? -4.756 14.979 0.590 1.00 92.69 341 MET A O 1
ATOM 2726 N N . ASP A 1 342 ? -6.461 15.156 2.035 1.00 89.38 342 ASP A N 1
ATOM 2727 C CA . ASP A 1 342 ? -6.343 16.614 2.177 1.00 89.38 342 ASP A CA 1
ATOM 2728 C C . ASP A 1 342 ? -5.326 16.966 3.277 1.00 89.38 342 ASP A C 1
ATOM 2730 O O . ASP A 1 342 ? -5.650 17.412 4.376 1.00 89.38 342 ASP A O 1
ATOM 2734 N N . LEU A 1 343 ? -4.048 16.723 2.977 1.00 79.31 343 LEU A N 1
ATOM 2735 C CA . LEU A 1 343 ? -2.910 17.086 3.826 1.00 79.31 343 LEU A CA 1
ATOM 2736 C C . LEU A 1 343 ? -2.176 18.281 3.209 1.00 79.31 343 LEU A C 1
ATOM 2738 O O . LEU A 1 343 ? -1.053 18.182 2.697 1.00 79.31 343 LEU A O 1
ATOM 2742 N N . THR A 1 344 ? -2.861 19.422 3.206 1.00 66.25 344 THR A N 1
ATOM 2743 C CA . THR A 1 344 ? -2.395 20.666 2.576 1.00 66.25 344 THR A CA 1
ATOM 2744 C C . THR A 1 344 ? -1.265 21.361 3.331 1.00 66.25 344 THR A C 1
ATOM 2746 O O . THR A 1 344 ? -0.469 22.054 2.700 1.00 66.25 344 THR A O 1
ATOM 2749 N N . ARG A 1 345 ? -1.114 21.136 4.641 1.00 61.69 345 ARG A N 1
ATOM 2750 C CA . ARG A 1 345 ? 0.019 21.636 5.433 1.00 61.69 345 ARG A CA 1
ATOM 2751 C C . ARG A 1 345 ? 0.447 20.592 6.459 1.00 61.69 345 ARG A C 1
ATOM 2753 O O . ARG A 1 345 ? -0.392 20.046 7.175 1.00 61.69 345 ARG A O 1
ATOM 2760 N N . GLY A 1 346 ? 1.753 20.319 6.532 1.00 57.16 346 GLY A N 1
ATOM 2761 C CA . GLY A 1 346 ? 2.320 19.746 7.754 1.00 57.16 346 GLY A CA 1
ATOM 2762 C C . GLY A 1 346 ? 2.021 20.688 8.929 1.00 57.16 346 GLY A C 1
ATOM 2763 O O . GLY A 1 346 ? 1.668 21.847 8.692 1.00 57.16 346 GLY A O 1
ATOM 2764 N N . PRO A 1 347 ? 2.099 20.231 10.188 1.00 55.22 347 PRO A N 1
ATOM 2765 C CA . PRO A 1 347 ? 2.005 21.159 11.308 1.00 55.22 347 PRO A CA 1
ATOM 2766 C C . PRO A 1 347 ? 2.999 22.302 11.060 1.00 55.22 347 PRO A C 1
ATOM 2768 O O . PRO A 1 347 ? 4.171 22.030 10.823 1.00 55.22 347 PRO A O 1
ATOM 2771 N N . GLU A 1 348 ? 2.540 23.557 11.095 1.00 54.81 348 GLU A N 1
ATOM 2772 C CA . GLU A 1 348 ? 3.370 24.775 10.985 1.00 54.81 348 GLU A CA 1
ATOM 2773 C C . GLU A 1 348 ? 4.294 24.933 12.206 1.00 54.81 348 GLU A C 1
ATOM 2775 O O . GLU A 1 348 ? 4.558 26.032 12.675 1.00 54.81 348 GLU A O 1
ATOM 2780 N N . SER A 1 349 ? 4.728 23.822 12.798 1.00 51.78 349 SER A N 1
ATOM 2781 C CA . SER A 1 349 ? 5.569 23.817 13.970 1.00 51.78 349 SER A CA 1
ATOM 2782 C C . SER A 1 349 ? 6.980 24.184 13.521 1.00 51.78 349 SER A C 1
ATOM 2784 O O . SER A 1 349 ? 7.606 23.392 12.816 1.00 51.78 349 SER A O 1
ATOM 2786 N N . PRO A 1 350 ? 7.511 25.339 13.954 1.00 54.91 350 PRO A N 1
ATOM 2787 C CA . PRO A 1 350 ? 8.865 25.770 13.609 1.00 54.91 350 PRO A CA 1
ATOM 2788 C C . PRO A 1 350 ? 9.958 24.863 14.204 1.00 54.91 350 PRO A C 1
ATOM 2790 O O . PRO A 1 350 ? 11.135 25.090 13.958 1.00 54.91 350 PRO A O 1
ATOM 2793 N N . HIS A 1 351 ? 9.587 23.844 14.990 1.00 53.69 351 HIS A N 1
ATOM 2794 C CA . HIS A 1 351 ? 10.511 22.988 15.735 1.00 53.69 351 HIS A CA 1
ATOM 2795 C C . HIS A 1 351 ? 10.792 21.627 15.085 1.00 53.69 351 HIS A C 1
ATOM 2797 O O . HIS A 1 351 ? 11.641 20.897 15.587 1.00 53.69 351 HIS A O 1
ATOM 2803 N N . PHE A 1 352 ? 10.118 21.268 13.988 1.00 53.72 352 PHE A N 1
ATOM 2804 C CA . PHE A 1 352 ? 10.395 20.019 13.277 1.00 53.72 352 PHE A CA 1
ATOM 2805 C C . PHE A 1 352 ? 10.863 20.300 11.851 1.00 53.72 352 PHE A C 1
ATOM 2807 O O . PHE A 1 352 ? 10.060 20.596 10.972 1.00 53.72 352 PHE A O 1
ATOM 2814 N N . GLU A 1 353 ? 12.160 20.110 11.608 1.00 57.59 353 GLU A N 1
ATOM 2815 C CA . GLU A 1 353 ? 12.788 20.110 10.275 1.00 57.59 353 GLU A CA 1
ATOM 2816 C C . GLU A 1 353 ? 12.433 18.857 9.445 1.00 57.59 353 GLU A C 1
ATOM 2818 O O . GLU A 1 353 ? 13.194 18.424 8.583 1.00 57.59 353 GLU A O 1
ATOM 2823 N N . VAL A 1 354 ? 11.289 18.223 9.706 1.00 61.66 354 VAL A N 1
ATOM 2824 C CA . VAL A 1 354 ? 10.832 17.076 8.917 1.00 61.66 354 VAL A CA 1
ATOM 2825 C C . VAL A 1 354 ? 10.224 17.631 7.641 1.00 61.66 354 VAL A C 1
ATOM 2827 O O . VAL A 1 354 ? 9.265 18.407 7.692 1.00 61.66 354 VAL A O 1
ATOM 2830 N N . SER A 1 355 ? 10.767 17.250 6.484 1.00 76.44 355 SER A N 1
ATOM 2831 C CA . SER A 1 355 ? 10.218 17.764 5.228 1.00 76.44 355 SER A CA 1
ATOM 2832 C C . SER A 1 355 ? 8.775 17.272 5.042 1.00 76.44 355 SER A C 1
ATOM 2834 O O . SER A 1 355 ? 8.397 16.190 5.504 1.00 76.44 355 SER A O 1
ATOM 2836 N N . GLN A 1 356 ? 7.942 18.055 4.349 1.00 79.31 356 GLN A N 1
ATOM 2837 C CA . GLN A 1 356 ? 6.539 17.695 4.105 1.00 79.31 356 GLN A CA 1
ATOM 2838 C C . GLN A 1 356 ? 6.396 16.304 3.457 1.00 79.31 356 GLN A C 1
ATOM 2840 O O . GLN A 1 356 ? 5.421 15.600 3.722 1.00 79.31 356 GLN A O 1
ATOM 2845 N N . GLU A 1 357 ? 7.374 15.895 2.645 1.00 79.88 357 GLU A N 1
ATOM 2846 C CA . GLU A 1 357 ? 7.433 14.569 2.028 1.00 79.88 357 GLU A CA 1
ATOM 2847 C C . GLU A 1 357 ? 7.557 13.457 3.079 1.00 79.88 357 GLU A C 1
ATOM 2849 O O . GLU A 1 357 ? 6.774 12.508 3.068 1.00 79.88 357 GLU A O 1
ATOM 2854 N N . GLU A 1 358 ? 8.477 13.598 4.036 1.00 82.62 358 GLU A N 1
ATOM 2855 C CA . GLU A 1 358 ? 8.704 12.588 5.078 1.00 82.62 358 GLU A CA 1
ATOM 2856 C C . GLU A 1 358 ? 7.481 12.454 5.994 1.00 82.62 358 GLU A C 1
ATOM 2858 O O . GLU A 1 358 ? 7.110 11.353 6.420 1.00 82.62 358 GLU A O 1
ATOM 2863 N N . PHE A 1 359 ? 6.817 13.581 6.268 1.00 84.69 359 PHE A N 1
ATOM 2864 C CA . PHE A 1 359 ? 5.574 13.610 7.030 1.00 84.69 359 PHE A CA 1
ATOM 2865 C C . PHE A 1 359 ? 4.451 12.863 6.298 1.00 84.69 359 PHE A C 1
ATOM 2867 O O . PHE A 1 359 ? 3.835 11.960 6.874 1.00 84.69 359 PHE A O 1
ATOM 2874 N N . ARG A 1 360 ? 4.230 13.173 5.012 1.00 87.38 360 ARG A N 1
ATOM 2875 C CA . ARG A 1 360 ? 3.234 12.483 4.176 1.00 87.38 360 ARG A CA 1
ATOM 2876 C C . ARG A 1 360 ? 3.528 10.996 4.082 1.00 87.38 360 ARG A C 1
ATOM 2878 O O . ARG A 1 360 ? 2.629 10.183 4.279 1.00 87.38 360 ARG A O 1
ATOM 2885 N N . GLN A 1 361 ? 4.784 10.622 3.861 1.00 88.00 361 GLN A N 1
ATOM 2886 C CA . GLN A 1 361 ? 5.170 9.221 3.794 1.00 88.00 361 GLN A CA 1
ATOM 2887 C C . GLN A 1 361 ? 4.897 8.486 5.098 1.00 88.00 361 GLN A C 1
ATOM 2889 O O . GLN A 1 361 ? 4.338 7.392 5.080 1.00 88.00 361 GLN A O 1
ATOM 2894 N N . SER A 1 362 ? 5.214 9.107 6.232 1.00 89.25 362 SER A N 1
ATOM 2895 C CA . SER A 1 362 ? 4.919 8.545 7.549 1.00 89.25 362 SER A CA 1
ATOM 2896 C C . SER A 1 362 ? 3.419 8.304 7.753 1.00 89.25 362 SER A C 1
ATOM 2898 O O . SER A 1 362 ? 3.028 7.361 8.437 1.00 89.25 362 SER A O 1
ATOM 2900 N N . GLN A 1 363 ? 2.547 9.135 7.183 1.00 91.94 363 GLN A N 1
ATOM 2901 C CA . GLN A 1 363 ? 1.096 8.932 7.239 1.00 91.94 363 GLN A CA 1
ATOM 2902 C C . GLN A 1 363 ? 0.630 7.829 6.287 1.00 91.94 363 GLN A C 1
ATOM 2904 O O . GLN A 1 363 ? -0.123 6.951 6.706 1.00 91.94 363 GLN A O 1
ATOM 2909 N N . VAL A 1 364 ? 1.132 7.827 5.049 1.00 94.31 364 VAL A N 1
ATOM 2910 C CA . VAL A 1 364 ? 0.820 6.814 4.031 1.00 94.31 364 VAL A CA 1
ATOM 2911 C C . VAL A 1 364 ? 1.190 5.415 4.509 1.00 94.31 364 VAL A C 1
ATOM 2913 O O . VAL A 1 364 ? 0.346 4.527 4.452 1.00 94.31 364 VAL A O 1
ATOM 2916 N N . VAL A 1 365 ? 2.401 5.209 5.041 1.00 94.88 365 VAL A N 1
ATOM 2917 C CA . VAL A 1 365 ? 2.864 3.872 5.465 1.00 94.88 365 VAL A CA 1
ATOM 2918 C C . VAL A 1 365 ? 1.976 3.278 6.567 1.00 94.88 365 VAL A C 1
ATOM 2920 O O . VAL A 1 365 ? 1.719 2.076 6.569 1.00 94.88 365 VAL A O 1
ATOM 2923 N N . ARG A 1 366 ? 1.464 4.118 7.478 1.00 95.31 366 ARG A N 1
ATOM 2924 C CA . ARG A 1 366 ? 0.585 3.696 8.580 1.00 95.31 366 ARG A CA 1
ATOM 2925 C C . ARG A 1 366 ? -0.840 3.453 8.108 1.00 95.31 366 ARG A C 1
ATOM 2927 O O . ARG A 1 366 ? -1.419 2.423 8.434 1.00 95.31 366 ARG A O 1
ATOM 2934 N N . ASP A 1 367 ? -1.400 4.365 7.319 1.00 97.31 367 ASP A N 1
ATOM 2935 C CA . ASP A 1 367 ? -2.736 4.175 6.750 1.00 97.31 367 ASP A CA 1
ATOM 2936 C C . ASP A 1 367 ? -2.783 2.912 5.871 1.00 97.31 367 ASP A C 1
ATOM 2938 O O . ASP A 1 367 ? -3.682 2.086 6.024 1.00 97.31 367 ASP A O 1
ATOM 2942 N N . CYS A 1 368 ? -1.747 2.697 5.060 1.00 97.62 368 CYS A N 1
ATOM 2943 C CA . CYS A 1 368 ? -1.544 1.501 4.245 1.00 97.62 368 CYS A CA 1
ATOM 2944 C C . CYS A 1 368 ? -1.573 0.219 5.080 1.00 97.62 368 CYS A C 1
ATOM 2946 O O . CYS A 1 368 ? -2.331 -0.704 4.773 1.00 97.62 368 CYS A O 1
ATOM 2948 N N . LEU A 1 369 ? -0.790 0.178 6.164 1.00 97.12 369 LEU A N 1
ATOM 2949 C CA . LEU A 1 369 ? -0.731 -0.966 7.069 1.00 97.12 369 LEU A CA 1
ATOM 2950 C C . LEU A 1 369 ? -2.125 -1.336 7.597 1.00 97.12 369 LEU A C 1
ATOM 2952 O O . LEU A 1 369 ? -2.521 -2.497 7.535 1.00 97.12 369 LEU A O 1
ATOM 2956 N N . TYR A 1 370 ? -2.893 -0.356 8.075 1.00 97.75 370 TYR A N 1
ATOM 2957 C CA . TYR A 1 370 ? -4.213 -0.607 8.657 1.00 97.75 370 TYR A CA 1
ATOM 2958 C C . TYR A 1 370 ? -5.297 -0.929 7.628 1.00 97.75 370 TYR A C 1
ATOM 2960 O O . TYR A 1 370 ? -6.211 -1.689 7.940 1.00 97.75 370 TYR A O 1
ATOM 2968 N N . ARG A 1 371 ? -5.193 -0.422 6.396 1.00 97.81 371 ARG A N 1
ATOM 2969 C CA . ARG A 1 371 ? -6.079 -0.837 5.293 1.00 97.81 371 ARG A CA 1
ATOM 2970 C C . ARG A 1 371 ? -5.768 -2.239 4.782 1.00 97.81 371 ARG A C 1
ATOM 2972 O O . ARG A 1 371 ? -6.664 -2.905 4.274 1.00 97.81 371 ARG A O 1
ATOM 2979 N N . ALA A 1 372 ? -4.522 -2.686 4.925 1.00 98.06 372 ALA A N 1
ATOM 2980 C CA . ALA A 1 372 ? -4.121 -4.052 4.618 1.00 98.06 372 ALA A CA 1
ATOM 2981 C C . ALA A 1 372 ? -4.579 -5.056 5.689 1.00 98.06 372 ALA A C 1
ATOM 2983 O O . ALA A 1 372 ? -4.781 -6.227 5.367 1.00 98.06 372 ALA A O 1
ATOM 2984 N N . LYS A 1 373 ? -4.785 -4.631 6.946 1.00 97.38 373 LYS A N 1
ATOM 2985 C CA . LYS A 1 373 ? -5.284 -5.520 8.010 1.00 97.38 373 LYS A CA 1
ATOM 2986 C C . LYS A 1 373 ? -6.610 -6.158 7.619 1.00 97.38 373 LYS A C 1
ATOM 2988 O O . LYS A 1 373 ? -7.496 -5.486 7.096 1.00 97.38 373 LYS A O 1
ATOM 2993 N N . ASN A 1 374 ? -6.736 -7.458 7.880 1.00 96.50 374 ASN A N 1
ATOM 2994 C CA . ASN A 1 374 ? -7.838 -8.308 7.432 1.00 96.50 374 ASN A CA 1
ATOM 2995 C C . ASN A 1 374 ? -8.024 -8.421 5.903 1.00 96.50 374 ASN A C 1
ATOM 2997 O O . ASN A 1 374 ? -8.916 -9.156 5.482 1.00 96.50 374 ASN A O 1
ATOM 3001 N N . HIS A 1 375 ? -7.186 -7.793 5.074 1.00 97.75 375 HIS A N 1
ATOM 3002 C CA . HIS A 1 375 ? -7.286 -7.820 3.611 1.00 97.75 375 HIS A CA 1
ATOM 3003 C C . HIS A 1 375 ? -6.052 -8.394 2.920 1.00 97.75 375 HIS A C 1
ATOM 3005 O O . HIS A 1 375 ? -6.191 -8.876 1.805 1.00 97.75 375 HIS A O 1
ATOM 3011 N N . ALA A 1 376 ? -4.881 -8.384 3.549 1.00 98.31 376 ALA A N 1
ATOM 3012 C CA . ALA A 1 376 ? -3.641 -8.895 2.980 1.00 98.31 376 ALA A CA 1
ATOM 3013 C C . ALA A 1 376 ? -2.854 -9.716 4.004 1.00 98.31 376 ALA A C 1
ATOM 3015 O O . ALA A 1 376 ? -2.909 -9.402 5.190 1.00 98.31 376 ALA A O 1
ATOM 3016 N N . THR A 1 377 ? -2.083 -10.704 3.545 1.00 98.19 377 THR A N 1
ATOM 3017 C CA . THR A 1 377 ? -1.056 -11.351 4.380 1.00 98.19 377 THR A CA 1
ATOM 3018 C C . THR A 1 377 ? 0.188 -10.471 4.459 1.00 98.19 377 THR A C 1
ATOM 3020 O O . THR A 1 377 ? 0.646 -10.123 5.549 1.00 98.19 377 THR A O 1
ATOM 3023 N N . TRP A 1 378 ? 0.691 -10.050 3.298 1.00 98.62 378 TRP A N 1
ATOM 3024 C CA . TRP A 1 378 ? 1.893 -9.241 3.152 1.00 98.62 378 TRP A CA 1
ATOM 3025 C C . TRP A 1 378 ? 1.572 -7.875 2.547 1.00 98.62 378 TRP A C 1
ATOM 3027 O O . TRP A 1 378 ? 0.790 -7.756 1.601 1.00 98.62 378 TRP A O 1
ATOM 3037 N N . VAL A 1 379 ? 2.187 -6.829 3.092 1.00 98.38 379 VAL A N 1
ATOM 3038 C CA . VAL A 1 379 ? 2.033 -5.449 2.623 1.00 98.38 379 VAL A CA 1
ATOM 3039 C C . VAL A 1 379 ? 3.390 -4.786 2.429 1.00 98.38 379 VAL A C 1
ATOM 3041 O O . VAL A 1 379 ? 4.304 -4.971 3.231 1.00 98.38 379 VAL A O 1
ATOM 3044 N N . MET A 1 380 ? 3.509 -3.977 1.377 1.00 97.38 380 MET A N 1
ATOM 3045 C CA . MET A 1 380 ? 4.712 -3.205 1.048 1.00 97.38 380 MET A CA 1
ATOM 3046 C C . MET A 1 380 ? 4.450 -1.706 1.237 1.00 97.38 380 MET A C 1
ATOM 3048 O O . MET A 1 380 ? 4.179 -0.997 0.267 1.00 97.38 380 MET A O 1
ATOM 3052 N N . PRO A 1 381 ? 4.480 -1.206 2.486 1.00 94.44 381 PRO A N 1
ATOM 3053 C CA . PRO A 1 381 ? 4.135 0.180 2.782 1.00 94.44 381 PRO A CA 1
ATOM 3054 C C . PRO A 1 381 ? 5.253 1.162 2.418 1.00 94.44 381 PRO A C 1
ATOM 3056 O O . PRO A 1 381 ? 4.974 2.318 2.118 1.00 94.44 381 PRO A O 1
ATOM 3059 N N . SER A 1 382 ? 6.516 0.727 2.491 1.00 91.06 382 SER A N 1
ATOM 3060 C CA . SER A 1 382 ? 7.688 1.609 2.422 1.00 91.06 382 SER A CA 1
ATOM 3061 C C . SER A 1 382 ? 8.399 1.626 1.070 1.00 91.06 382 SER A C 1
ATOM 3063 O O . SER A 1 382 ? 9.369 2.368 0.943 1.00 91.06 382 SER A O 1
ATOM 3065 N N . VAL A 1 383 ? 8.009 0.759 0.131 1.00 92.19 383 VAL A N 1
ATOM 3066 C CA . VAL A 1 383 ? 8.689 0.582 -1.163 1.00 92.19 383 VAL A CA 1
ATOM 3067 C C . VAL A 1 383 ? 8.311 1.731 -2.089 1.00 92.19 383 VAL A C 1
ATOM 3069 O O . VAL A 1 383 ? 7.136 2.071 -2.219 1.00 92.19 383 VAL A O 1
ATOM 3072 N N . ASP A 1 384 ? 9.318 2.348 -2.692 1.00 92.12 384 ASP A N 1
ATOM 3073 C CA . ASP A 1 384 ? 9.140 3.486 -3.584 1.00 92.12 384 ASP A CA 1
ATOM 3074 C C . ASP A 1 384 ? 8.964 3.001 -5.032 1.00 92.12 384 ASP A C 1
ATOM 3076 O O . ASP A 1 384 ? 9.367 1.894 -5.382 1.00 92.12 384 ASP A O 1
ATOM 3080 N N . ILE A 1 385 ? 8.365 3.822 -5.897 1.00 93.06 385 ILE A N 1
ATOM 3081 C CA . ILE A 1 385 ? 8.077 3.420 -7.286 1.00 93.06 385 ILE A CA 1
ATOM 3082 C C . ILE A 1 385 ? 9.322 3.361 -8.190 1.00 93.06 385 ILE A C 1
ATOM 3084 O O . ILE A 1 385 ? 9.245 3.037 -9.369 1.00 93.06 385 ILE A O 1
ATOM 3088 N N . ASP A 1 386 ? 10.482 3.709 -7.650 1.00 92.19 386 ASP A N 1
ATOM 3089 C CA . ASP A 1 386 ? 11.794 3.549 -8.262 1.00 92.19 386 ASP A CA 1
ATOM 3090 C C . ASP A 1 386 ? 12.564 2.349 -7.678 1.00 92.19 386 ASP A C 1
ATOM 3092 O O . ASP A 1 386 ? 13.758 2.197 -7.943 1.00 92.19 386 ASP A O 1
ATOM 3096 N N . GLU A 1 387 ? 11.900 1.491 -6.894 1.00 93.94 387 GLU A N 1
ATOM 3097 C CA . GLU A 1 387 ? 12.500 0.347 -6.207 1.00 93.94 387 GLU A CA 1
ATOM 3098 C C . GLU A 1 387 ? 11.878 -0.985 -6.649 1.00 93.94 387 GLU A C 1
ATOM 3100 O O . GLU A 1 387 ? 10.684 -1.228 -6.476 1.00 93.94 387 GLU A O 1
ATOM 3105 N N . TYR A 1 388 ? 12.719 -1.879 -7.169 1.00 96.19 388 TYR A N 1
ATOM 3106 C CA . TYR A 1 388 ? 12.322 -3.169 -7.740 1.00 96.19 388 TYR A CA 1
ATOM 3107 C C . TYR A 1 388 ? 12.971 -4.312 -6.967 1.00 96.19 388 TYR A C 1
ATOM 3109 O O . TYR A 1 388 ? 14.150 -4.237 -6.624 1.00 96.19 388 TYR A O 1
ATOM 3117 N N . PHE A 1 389 ? 12.231 -5.380 -6.684 1.00 95.69 389 PHE A N 1
ATOM 3118 C CA . PHE A 1 389 ? 12.783 -6.522 -5.956 1.00 95.69 389 PHE A CA 1
ATOM 3119 C C . PHE A 1 389 ? 13.597 -7.433 -6.864 1.00 95.69 389 PHE A C 1
ATOM 3121 O O . PHE A 1 389 ? 13.191 -7.753 -7.976 1.00 95.69 389 PHE A O 1
ATOM 3128 N N . HIS A 1 390 ? 14.703 -7.928 -6.322 1.00 93.06 390 HIS A N 1
ATOM 3129 C CA . HIS A 1 390 ? 15.452 -9.045 -6.870 1.00 93.06 390 HIS A CA 1
ATOM 3130 C C . HIS A 1 390 ? 15.527 -10.154 -5.820 1.00 93.06 390 HIS A C 1
ATOM 3132 O O . HIS A 1 390 ? 16.036 -9.921 -4.723 1.00 93.06 390 HIS A O 1
ATOM 3138 N N . LEU A 1 391 ? 15.054 -11.358 -6.154 1.00 94.62 391 LEU A N 1
ATOM 3139 C CA . LEU A 1 391 ? 15.194 -12.559 -5.322 1.00 94.62 391 LEU A CA 1
ATOM 3140 C C . LEU A 1 391 ? 16.043 -13.608 -6.040 1.00 94.62 391 LEU A C 1
ATOM 3142 O O . LEU A 1 391 ? 15.992 -13.752 -7.260 1.00 94.62 391 LEU A O 1
ATOM 3146 N N . ASN A 1 392 ? 16.837 -14.353 -5.278 1.00 93.00 392 ASN A N 1
ATOM 3147 C CA . ASN A 1 392 ? 17.640 -15.455 -5.789 1.00 93.00 392 ASN A CA 1
ATOM 3148 C C . ASN A 1 392 ? 16.853 -16.774 -5.752 1.00 93.00 392 ASN A C 1
ATOM 3150 O O . ASN A 1 392 ? 16.005 -17.000 -4.887 1.00 93.00 392 ASN A O 1
ATOM 3154 N N . SER A 1 393 ? 17.170 -17.676 -6.674 1.00 93.94 393 SER A N 1
ATOM 3155 C CA . SER A 1 393 ? 16.512 -18.968 -6.825 1.00 93.94 393 SER A CA 1
ATOM 3156 C C . SER A 1 393 ? 16.655 -19.883 -5.607 1.00 93.94 393 SER A C 1
ATOM 3158 O O . SER A 1 393 ? 15.782 -20.714 -5.381 1.00 93.94 393 SER A O 1
ATOM 3160 N N . HIS A 1 394 ? 17.696 -19.699 -4.786 1.00 92.94 394 HIS A N 1
ATOM 3161 C CA . HIS A 1 394 ? 17.927 -20.460 -3.550 1.00 92.94 394 HIS A CA 1
ATOM 3162 C C . HIS A 1 394 ? 16.824 -20.311 -2.492 1.00 92.94 394 HIS A C 1
ATOM 3164 O O . HIS A 1 394 ? 16.710 -21.157 -1.610 1.00 92.94 394 HIS A O 1
ATOM 3170 N N . VAL A 1 395 ? 16.014 -19.252 -2.568 1.00 93.94 395 VAL A N 1
ATOM 3171 C CA . VAL A 1 395 ? 14.839 -19.064 -1.701 1.00 93.94 395 VAL A CA 1
ATOM 3172 C C . VAL A 1 395 ? 13.750 -20.098 -2.008 1.00 93.94 395 VAL A C 1
ATOM 3174 O O . VAL A 1 395 ? 12.952 -20.450 -1.138 1.00 93.94 395 VAL A O 1
ATOM 3177 N N . PHE A 1 396 ? 13.706 -20.587 -3.246 1.00 95.12 396 PHE A N 1
ATOM 3178 C CA . PHE A 1 396 ? 12.614 -21.398 -3.758 1.00 95.12 396 PHE A CA 1
ATOM 3179 C C . PHE A 1 396 ? 12.994 -22.886 -3.771 1.00 95.12 396 PHE A C 1
ATOM 3181 O O . PHE A 1 396 ? 14.092 -23.226 -4.214 1.00 95.12 396 PHE A O 1
ATOM 3188 N N . PRO A 1 397 ? 12.090 -23.794 -3.351 1.00 90.81 397 PRO A N 1
ATOM 3189 C CA . PRO A 1 397 ? 12.376 -25.231 -3.290 1.00 90.81 397 PRO A CA 1
ATOM 3190 C C . PRO A 1 397 ? 12.856 -25.839 -4.614 1.00 90.81 397 PRO A C 1
ATOM 3192 O O . PRO A 1 397 ? 13.725 -26.706 -4.610 1.00 90.81 397 PRO A O 1
ATOM 3195 N N . ASP A 1 398 ? 12.329 -25.351 -5.739 1.00 93.12 398 ASP A N 1
ATOM 3196 C CA . ASP A 1 398 ? 12.636 -25.876 -7.075 1.00 93.12 398 ASP A CA 1
ATOM 3197 C C . ASP A 1 398 ? 13.894 -25.245 -7.698 1.00 93.12 398 ASP A C 1
ATOM 3199 O O . ASP A 1 398 ? 14.208 -25.498 -8.863 1.00 93.12 398 ASP A O 1
ATOM 3203 N N . GLY A 1 399 ? 14.595 -24.374 -6.961 1.00 94.62 399 GLY A N 1
ATOM 3204 C CA . GLY A 1 399 ? 15.769 -23.662 -7.467 1.00 94.62 399 GLY A CA 1
ATOM 3205 C C . GLY A 1 399 ? 15.456 -22.745 -8.654 1.00 94.62 399 GLY A C 1
ATOM 3206 O O . GLY A 1 399 ? 16.337 -22.473 -9.471 1.00 94.62 399 GLY A O 1
ATOM 3207 N N . LYS A 1 400 ? 14.211 -22.262 -8.767 1.00 95.12 400 LYS A N 1
ATOM 3208 C CA . LYS A 1 400 ? 13.749 -21.323 -9.801 1.00 95.12 400 LYS A CA 1
ATOM 3209 C C . LYS A 1 400 ? 12.930 -20.206 -9.170 1.00 95.12 400 LYS A C 1
ATOM 3211 O O . LYS A 1 400 ? 12.083 -20.474 -8.325 1.00 95.12 400 LYS A O 1
ATOM 3216 N N . VAL A 1 401 ? 13.165 -18.971 -9.609 1.00 94.94 401 VAL A N 1
ATOM 3217 C CA . VAL A 1 401 ? 12.351 -17.817 -9.208 1.00 94.94 401 VAL A CA 1
ATOM 3218 C C . VAL A 1 401 ? 11.067 -17.834 -10.046 1.00 94.94 401 VAL A C 1
ATOM 3220 O O . VAL A 1 401 ? 11.163 -17.788 -11.274 1.00 94.94 401 VAL A O 1
ATOM 3223 N N . PRO A 1 402 ? 9.877 -17.963 -9.438 1.00 95.81 402 PRO A N 1
ATOM 3224 C CA . PRO A 1 402 ? 8.624 -17.921 -10.179 1.00 95.81 402 PRO A CA 1
ATOM 3225 C C . PRO A 1 402 ? 8.357 -16.506 -10.711 1.00 95.81 402 PRO A C 1
ATOM 3227 O O . PRO A 1 402 ? 8.767 -15.525 -10.096 1.00 95.81 402 PRO A O 1
ATOM 3230 N N . GLN A 1 403 ? 7.641 -16.389 -11.834 1.00 95.12 403 GLN A N 1
ATOM 3231 C CA . GLN A 1 403 ? 7.296 -15.083 -12.416 1.00 95.12 403 GLN A CA 1
ATOM 3232 C C . GLN A 1 403 ? 6.549 -14.200 -11.409 1.00 95.12 403 GLN A C 1
ATOM 3234 O O . GLN A 1 403 ? 6.815 -13.013 -11.303 1.00 95.12 403 GLN A O 1
ATOM 3239 N N . ASP A 1 404 ? 5.643 -14.791 -10.635 1.00 96.00 404 ASP A N 1
ATOM 3240 C CA . ASP A 1 404 ? 4.824 -14.138 -9.621 1.00 96.00 404 ASP A CA 1
ATOM 3241 C C . ASP A 1 404 ? 5.469 -14.178 -8.223 1.00 96.00 404 ASP A C 1
ATOM 3243 O O . ASP A 1 404 ? 4.789 -14.370 -7.212 1.00 96.00 404 ASP A O 1
ATOM 3247 N N . PHE A 1 405 ? 6.794 -14.045 -8.131 1.00 96.69 405 PHE A N 1
ATOM 3248 C CA . PHE A 1 405 ? 7.498 -14.217 -6.860 1.00 96.69 405 PHE A CA 1
ATOM 3249 C C . PHE A 1 405 ? 7.103 -13.211 -5.772 1.00 96.69 405 PHE A C 1
ATOM 3251 O O . PHE A 1 405 ? 7.292 -13.516 -4.602 1.00 96.69 405 PHE A O 1
ATOM 3258 N N . LEU A 1 406 ? 6.531 -12.046 -6.080 1.00 97.06 406 LEU A N 1
ATOM 3259 C CA . LEU A 1 406 ? 5.991 -11.144 -5.052 1.00 97.06 406 LEU A CA 1
ATOM 3260 C C . LEU A 1 406 ? 4.702 -11.685 -4.427 1.00 97.06 406 LEU A C 1
ATOM 3262 O O . LEU A 1 406 ? 4.255 -11.149 -3.422 1.00 97.06 406 LEU A O 1
ATOM 3266 N N . ARG A 1 407 ? 4.099 -12.736 -4.992 1.00 97.12 407 ARG A N 1
ATOM 3267 C CA . ARG A 1 407 ? 2.978 -13.460 -4.388 1.00 97.12 407 ARG A CA 1
ATOM 3268 C C . ARG A 1 407 ? 3.434 -14.635 -3.536 1.00 97.12 407 ARG A C 1
ATOM 3270 O O . ARG A 1 407 ? 2.763 -14.968 -2.581 1.00 97.12 407 ARG A O 1
ATOM 3277 N N . THR A 1 408 ? 4.515 -15.320 -3.885 1.00 96.94 408 THR A N 1
ATOM 3278 C CA . THR A 1 408 ? 4.895 -16.584 -3.213 1.00 96.94 408 THR A CA 1
ATOM 3279 C C . THR A 1 408 ? 6.227 -16.504 -2.472 1.00 96.94 408 THR A C 1
ATOM 3281 O O . THR A 1 408 ? 6.519 -17.318 -1.597 1.00 96.94 408 THR A O 1
ATOM 3284 N N . GLY A 1 409 ? 7.038 -15.501 -2.794 1.00 97.06 409 GLY A N 1
ATOM 3285 C CA . GLY A 1 409 ? 8.403 -15.334 -2.321 1.00 97.06 409 GLY A CA 1
ATOM 3286 C C . GLY A 1 409 ? 8.498 -15.010 -0.841 1.00 97.06 409 GLY A C 1
ATOM 3287 O O . GLY A 1 409 ? 9.424 -15.486 -0.197 1.00 97.06 409 GLY A O 1
ATOM 3288 N N . TRP A 1 410 ? 7.546 -14.271 -0.266 1.00 97.75 410 TRP A N 1
ATOM 3289 C CA . TRP A 1 410 ? 7.593 -13.911 1.157 1.00 97.75 410 TRP A CA 1
ATOM 3290 C C . TRP A 1 410 ? 7.485 -15.143 2.055 1.00 97.75 410 TRP A C 1
ATOM 3292 O O . TRP A 1 410 ? 8.322 -15.349 2.932 1.00 97.75 410 TRP A O 1
ATOM 3302 N N . ASP A 1 411 ? 6.521 -16.019 1.775 1.00 97.81 411 ASP A N 1
ATOM 3303 C CA . ASP A 1 411 ? 6.375 -17.283 2.493 1.00 97.81 411 ASP A CA 1
ATOM 3304 C C . ASP A 1 411 ? 7.552 -18.231 2.216 1.00 97.81 411 ASP A C 1
ATOM 3306 O O . ASP A 1 411 ? 8.003 -18.937 3.119 1.00 97.81 411 ASP A O 1
ATOM 3310 N N . ALA A 1 412 ? 8.100 -18.226 0.995 1.00 97.56 412 ALA A N 1
ATOM 3311 C CA . ALA A 1 412 ? 9.299 -18.996 0.666 1.00 97.56 412 ALA A CA 1
ATOM 3312 C C . ALA A 1 412 ? 10.532 -18.510 1.454 1.00 97.56 412 ALA A C 1
ATOM 3314 O O . ALA A 1 412 ? 11.277 -19.329 1.994 1.00 97.56 412 ALA A O 1
ATOM 3315 N N . ILE A 1 413 ? 10.702 -17.194 1.617 1.00 97.75 413 ILE A N 1
ATOM 3316 C CA . ILE A 1 413 ? 11.734 -16.593 2.473 1.00 97.75 413 ILE A CA 1
ATOM 3317 C C . ILE A 1 413 ? 11.549 -17.076 3.910 1.00 97.75 413 ILE A C 1
ATOM 3319 O O . ILE A 1 413 ? 12.470 -17.653 4.482 1.00 97.75 413 ILE A O 1
ATOM 3323 N N . VAL A 1 414 ? 10.352 -16.921 4.473 1.00 97.81 414 VAL A N 1
ATOM 3324 C CA . VAL A 1 414 ? 10.036 -17.345 5.846 1.00 97.81 414 VAL A CA 1
ATOM 3325 C C . VAL A 1 414 ? 10.336 -18.832 6.056 1.00 97.81 414 VAL A C 1
ATOM 3327 O O . VAL A 1 414 ? 11.019 -19.208 7.013 1.00 97.81 414 VAL A O 1
ATOM 3330 N N . LYS A 1 415 ? 9.897 -19.677 5.119 1.00 96.88 415 LYS A N 1
ATOM 3331 C CA . LYS A 1 415 ? 10.118 -21.124 5.158 1.00 96.88 415 LYS A CA 1
ATOM 3332 C C . LYS A 1 415 ? 11.595 -21.493 5.024 1.00 96.88 415 LYS A C 1
ATOM 3334 O O . LYS A 1 415 ? 12.050 -22.379 5.742 1.00 96.88 415 LYS A O 1
ATOM 3339 N N . SER A 1 416 ? 12.351 -20.827 4.149 1.00 95.88 416 SER A N 1
ATOM 3340 C CA . SER A 1 416 ? 13.792 -21.085 3.982 1.00 95.88 416 SER A CA 1
ATOM 3341 C C . SER A 1 416 ? 14.602 -20.725 5.234 1.00 95.88 416 SER A C 1
ATOM 3343 O O . SER A 1 416 ? 15.646 -21.322 5.475 1.00 95.88 416 SER A O 1
ATOM 3345 N N . GLN A 1 417 ? 14.086 -19.826 6.081 1.00 96.12 417 GLN A N 1
ATOM 3346 C CA . GLN A 1 417 ? 14.642 -19.517 7.405 1.00 96.12 417 GLN A CA 1
ATOM 3347 C C . GLN A 1 417 ? 14.149 -20.460 8.521 1.00 96.12 417 GLN A C 1
ATOM 3349 O O . GLN A 1 417 ? 14.436 -20.233 9.698 1.00 96.12 417 GLN A O 1
ATOM 3354 N N . GLY A 1 418 ? 13.379 -21.503 8.187 1.00 96.50 418 GLY A N 1
ATOM 3355 C CA . GLY A 1 418 ? 12.823 -22.448 9.158 1.00 96.50 418 GLY A CA 1
ATOM 3356 C C . GLY A 1 418 ? 11.807 -21.820 10.118 1.00 96.50 418 GLY A C 1
ATOM 3357 O O . GLY A 1 418 ? 11.669 -22.289 11.247 1.00 96.50 418 GLY A O 1
ATOM 3358 N N . LYS A 1 419 ? 11.130 -20.742 9.701 1.00 97.69 419 LYS A N 1
ATOM 3359 C CA . LYS A 1 419 ? 10.120 -20.026 10.496 1.00 97.69 419 LYS A CA 1
ATOM 3360 C C . LYS A 1 419 ? 8.710 -20.287 9.973 1.00 97.69 419 LYS A C 1
ATOM 3362 O O . LYS A 1 419 ? 8.523 -20.717 8.834 1.00 97.69 419 LYS A O 1
ATOM 3367 N N . LYS A 1 420 ? 7.704 -20.004 10.799 1.00 97.56 420 LYS A N 1
ATOM 3368 C CA . LYS A 1 420 ? 6.297 -19.913 10.385 1.00 97.56 420 LYS A CA 1
ATOM 3369 C C . LYS A 1 420 ? 5.937 -18.459 10.091 1.00 97.56 420 LYS A C 1
ATOM 3371 O O . LYS A 1 420 ? 6.400 -17.555 10.780 1.00 97.56 420 LYS A O 1
ATOM 3376 N N . THR A 1 421 ? 5.029 -18.228 9.143 1.00 96.88 421 THR A N 1
ATOM 3377 C CA . THR A 1 421 ? 4.537 -16.876 8.805 1.00 96.88 421 THR A CA 1
ATOM 3378 C C . THR A 1 421 ? 3.968 -16.139 10.020 1.00 96.88 421 THR A C 1
ATOM 3380 O O . THR A 1 421 ? 4.131 -14.930 10.142 1.00 96.88 421 THR A O 1
ATOM 3383 N N . SER A 1 422 ? 3.369 -16.860 10.974 1.00 96.19 422 SER A N 1
ATOM 3384 C CA . SER A 1 422 ? 2.851 -16.293 12.224 1.00 96.19 422 SER A CA 1
ATOM 3385 C C . SER A 1 422 ? 3.926 -15.779 13.189 1.00 96.19 422 SER A C 1
ATOM 3387 O O . SER A 1 422 ? 3.581 -15.040 14.101 1.00 96.19 422 SER A O 1
ATOM 3389 N N . GLU A 1 423 ? 5.188 -16.178 13.026 1.00 97.38 423 GLU A N 1
ATOM 3390 C CA . GLU A 1 423 ? 6.302 -15.792 13.906 1.00 97.38 423 GLU A CA 1
ATOM 3391 C C . GLU A 1 423 ? 7.096 -14.595 13.352 1.00 97.38 423 GLU A C 1
ATOM 3393 O O . GLU A 1 423 ? 7.992 -14.078 14.019 1.00 97.38 423 GLU A O 1
ATOM 3398 N N . VAL A 1 424 ? 6.793 -14.162 12.125 1.00 98.12 424 VAL A N 1
ATOM 3399 C CA . VAL A 1 424 ? 7.541 -13.130 11.401 1.00 98.12 424 VAL A CA 1
ATOM 3400 C C . VAL A 1 424 ? 6.685 -11.881 11.260 1.00 98.12 424 VAL A C 1
ATOM 3402 O O . VAL A 1 424 ? 5.587 -11.931 10.700 1.00 98.12 424 VAL A O 1
ATOM 3405 N N . HIS A 1 425 ? 7.199 -10.751 11.743 1.00 97.50 425 HIS A N 1
ATOM 3406 C CA . HIS A 1 425 ? 6.524 -9.463 11.604 1.00 97.50 425 HIS A CA 1
ATOM 3407 C C . HIS A 1 425 ? 6.959 -8.721 10.332 1.00 97.50 425 HIS A C 1
ATOM 3409 O O . HIS A 1 425 ? 6.144 -8.038 9.709 1.00 97.50 425 HIS A O 1
ATOM 3415 N N . SER A 1 426 ? 8.218 -8.868 9.911 1.00 97.62 426 SER A N 1
ATOM 3416 C CA . SER A 1 426 ? 8.741 -8.210 8.712 1.00 97.62 426 SER A CA 1
ATOM 3417 C C . SER A 1 426 ? 9.859 -8.980 8.026 1.00 97.62 426 SER A C 1
ATOM 3419 O O . SER A 1 426 ? 10.559 -9.786 8.636 1.00 97.62 426 SER A O 1
ATOM 3421 N N . ILE A 1 427 ? 10.045 -8.665 6.747 1.00 98.00 427 ILE A N 1
ATOM 3422 C CA . ILE A 1 427 ? 11.214 -9.016 5.949 1.00 98.00 427 ILE A CA 1
ATOM 3423 C C . ILE A 1 427 ? 11.852 -7.704 5.498 1.00 98.00 427 ILE A C 1
ATOM 3425 O O . ILE A 1 427 ? 11.176 -6.869 4.890 1.00 98.00 427 ILE A O 1
ATOM 3429 N N . SER A 1 428 ? 13.133 -7.512 5.799 1.00 96.31 428 SER A N 1
ATOM 3430 C CA . SER A 1 428 ? 13.872 -6.298 5.469 1.00 96.31 428 SER A CA 1
ATOM 3431 C C . SER A 1 428 ? 14.909 -6.522 4.371 1.00 96.31 428 SER A C 1
ATOM 3433 O O . SER A 1 428 ? 15.609 -7.535 4.327 1.00 96.31 428 SER A O 1
ATOM 3435 N N . PHE A 1 429 ? 14.994 -5.537 3.479 1.00 96.00 429 PHE A N 1
ATOM 3436 C CA . PHE A 1 429 ? 15.815 -5.554 2.276 1.00 96.00 429 PHE A CA 1
ATOM 3437 C C . PHE A 1 429 ? 16.810 -4.400 2.297 1.00 96.00 429 PHE A C 1
ATOM 3439 O O . PHE A 1 429 ? 16.451 -3.244 2.563 1.00 96.00 429 PHE A O 1
ATOM 3446 N N . LEU A 1 430 ? 18.057 -4.721 1.960 1.00 93.75 430 LEU A N 1
ATOM 3447 C CA . LEU A 1 430 ? 19.071 -3.741 1.593 1.00 93.75 430 LEU A CA 1
ATOM 3448 C C . LEU A 1 430 ? 18.904 -3.351 0.121 1.00 93.75 430 LEU A C 1
ATOM 3450 O O . LEU A 1 430 ? 18.169 -3.994 -0.634 1.00 93.75 430 LEU A O 1
ATOM 3454 N N . ARG A 1 431 ? 19.556 -2.258 -0.279 1.00 92.75 431 ARG A N 1
ATOM 3455 C CA . ARG A 1 431 ? 19.340 -1.639 -1.589 1.00 92.75 431 ARG A CA 1
ATOM 3456 C C . ARG A 1 431 ? 20.646 -1.459 -2.341 1.00 92.75 431 ARG A C 1
ATOM 3458 O O . ARG A 1 431 ? 21.605 -0.933 -1.777 1.00 92.75 431 ARG A O 1
ATOM 3465 N N . PHE A 1 432 ? 20.653 -1.816 -3.618 1.00 92.44 432 PHE A N 1
ATOM 3466 C CA . PHE A 1 432 ? 21.640 -1.336 -4.580 1.00 92.44 432 PHE A CA 1
ATOM 3467 C C . PHE A 1 432 ? 21.068 -0.143 -5.321 1.00 92.44 432 PHE A C 1
ATOM 3469 O O . PHE A 1 432 ? 19.885 -0.124 -5.654 1.00 92.44 432 PHE A O 1
ATOM 3476 N N . ARG A 1 433 ? 21.909 0.840 -5.628 1.00 90.31 433 ARG A N 1
ATOM 3477 C CA . ARG A 1 433 ? 21.509 1.918 -6.523 1.00 90.31 433 ARG A CA 1
ATOM 3478 C C . ARG A 1 433 ? 21.831 1.551 -7.965 1.00 90.31 433 ARG A C 1
ATOM 3480 O O . ARG A 1 433 ? 22.946 1.122 -8.254 1.00 90.31 433 ARG A O 1
ATOM 3487 N N . PHE A 1 434 ? 20.881 1.795 -8.856 1.00 91.06 434 PHE A N 1
ATOM 3488 C CA . PHE A 1 434 ? 21.038 1.655 -10.297 1.00 91.06 434 PHE A CA 1
ATOM 3489 C C . PHE A 1 434 ? 21.019 3.021 -10.983 1.00 91.06 434 PHE A C 1
ATOM 3491 O O . PHE A 1 434 ? 20.329 3.948 -10.544 1.00 91.06 434 PHE A O 1
ATOM 3498 N N . ALA A 1 435 ? 21.778 3.141 -12.073 1.00 88.25 435 ALA A N 1
ATOM 3499 C CA . ALA A 1 435 ? 21.655 4.270 -12.983 1.00 88.25 435 ALA A CA 1
ATOM 3500 C C . ALA A 1 435 ? 20.312 4.177 -13.726 1.00 88.25 435 ALA A C 1
ATOM 3502 O O . ALA A 1 435 ? 19.934 3.081 -14.143 1.00 88.25 435 ALA A O 1
ATOM 3503 N N . PRO A 1 436 ? 19.584 5.288 -13.922 1.00 85.62 436 PRO A N 1
ATOM 3504 C CA . PRO A 1 436 ? 18.376 5.266 -14.732 1.00 85.62 436 PRO A CA 1
ATOM 3505 C C . PRO A 1 436 ? 18.723 4.993 -16.201 1.00 85.62 436 PRO A C 1
ATOM 3507 O O . PRO A 1 436 ? 19.766 5.427 -16.694 1.00 85.62 436 PRO A O 1
ATOM 3510 N N . ALA A 1 437 ? 17.835 4.299 -16.914 1.00 87.50 437 ALA A N 1
ATOM 3511 C CA . ALA A 1 437 ? 17.959 4.150 -18.360 1.00 87.50 437 ALA A CA 1
ATOM 3512 C C . ALA A 1 437 ? 17.819 5.508 -19.080 1.00 87.50 437 ALA A C 1
ATOM 3514 O O . ALA A 1 437 ? 17.194 6.429 -18.537 1.00 87.50 437 ALA A O 1
ATOM 3515 N N . PRO A 1 438 ? 18.347 5.638 -20.314 1.00 83.50 438 PRO A N 1
ATOM 3516 C CA . PRO A 1 438 ? 18.145 6.827 -21.134 1.00 83.50 438 PRO A CA 1
ATOM 3517 C C . PRO A 1 438 ? 16.666 7.196 -21.292 1.00 83.50 438 PRO A C 1
ATOM 3519 O O . PRO A 1 438 ? 15.774 6.343 -21.232 1.00 83.50 438 PRO A O 1
ATOM 3522 N N . PHE A 1 439 ? 16.408 8.483 -21.528 1.00 78.75 439 PHE A N 1
ATOM 3523 C CA . PHE A 1 439 ? 15.058 8.969 -21.792 1.00 78.75 439 PHE A CA 1
ATOM 3524 C C . PHE A 1 439 ? 14.412 8.193 -22.953 1.00 78.75 439 PHE A C 1
ATOM 3526 O O . PHE A 1 439 ? 15.058 7.923 -23.962 1.00 78.75 439 PHE A O 1
ATOM 3533 N N . GLY A 1 440 ? 13.138 7.826 -22.796 1.00 80.06 440 GLY A N 1
ATOM 3534 C CA . GLY A 1 440 ? 12.385 7.026 -23.769 1.00 80.06 440 GLY A CA 1
ATOM 3535 C C . GLY A 1 440 ? 12.418 5.507 -23.550 1.00 80.06 440 GLY A C 1
ATOM 3536 O O . GLY A 1 440 ? 11.508 4.837 -24.027 1.00 80.06 440 GLY A O 1
ATOM 3537 N N . ASN A 1 441 ? 13.376 4.973 -22.784 1.00 88.19 441 ASN A N 1
ATOM 3538 C CA . ASN A 1 441 ? 13.448 3.541 -22.449 1.00 88.19 441 ASN A CA 1
ATOM 3539 C C . ASN A 1 441 ? 12.852 3.254 -21.069 1.00 88.19 441 ASN A C 1
ATOM 3541 O O . ASN A 1 441 ? 12.799 4.157 -20.236 1.00 88.19 441 ASN A O 1
ATOM 3545 N N . LEU A 1 442 ? 12.455 2.012 -20.784 1.00 92.00 442 LEU A N 1
ATOM 3546 C CA . LEU A 1 442 ? 12.103 1.596 -19.420 1.00 92.00 442 LEU A CA 1
ATOM 3547 C C . LEU A 1 442 ? 13.297 1.759 -18.478 1.00 92.00 442 LEU A C 1
ATOM 3549 O O . LEU A 1 442 ? 14.428 1.469 -18.838 1.00 92.00 442 LEU A O 1
ATOM 3553 N N . THR A 1 443 ? 13.058 2.220 -17.261 1.00 90.81 443 THR A N 1
ATOM 3554 C CA . THR A 1 443 ? 14.097 2.420 -16.247 1.00 90.81 443 THR A CA 1
ATOM 3555 C C . THR A 1 443 ? 14.817 1.110 -15.907 1.00 90.81 443 THR A C 1
ATOM 3557 O O . THR A 1 443 ? 16.048 1.099 -15.851 1.00 90.81 443 THR A O 1
ATOM 3560 N N . ILE A 1 444 ? 14.074 0.005 -15.785 1.00 92.50 444 ILE A N 1
ATOM 3561 C CA . ILE A 1 444 ? 14.588 -1.347 -15.540 1.00 92.50 444 ILE A CA 1
ATOM 3562 C C . ILE A 1 444 ? 15.450 -1.896 -16.679 1.00 92.50 444 ILE A C 1
ATOM 3564 O O . ILE A 1 444 ? 16.191 -2.853 -16.470 1.00 92.50 444 ILE A O 1
ATOM 3568 N N . SER A 1 445 ? 15.411 -1.283 -17.868 1.00 92.31 445 SER A N 1
ATOM 3569 C CA . SER A 1 445 ? 16.286 -1.678 -18.975 1.00 92.31 445 SER A CA 1
ATOM 3570 C C . SER A 1 445 ? 17.743 -1.269 -18.735 1.00 92.31 445 SER A C 1
ATOM 3572 O O . SER A 1 445 ? 18.624 -1.655 -19.501 1.00 92.31 445 SER A O 1
ATOM 3574 N N . SER A 1 446 ? 18.016 -0.447 -17.716 1.00 91.69 446 SER A N 1
ATOM 3575 C CA . SER A 1 446 ? 19.379 -0.148 -17.295 1.00 91.69 446 SER A CA 1
ATOM 3576 C C . SER A 1 446 ? 19.948 -1.294 -16.467 1.00 91.69 446 SER A C 1
ATOM 3578 O O . SER A 1 446 ? 19.410 -1.658 -15.419 1.00 91.69 446 SER A O 1
ATOM 3580 N N . SER A 1 447 ? 21.085 -1.807 -16.929 1.00 92.88 447 SER A N 1
ATOM 3581 C CA . SER A 1 447 ? 21.838 -2.886 -16.287 1.00 92.88 447 SER A CA 1
ATOM 3582 C C . SER A 1 447 ? 23.028 -2.380 -15.471 1.00 92.88 447 SER A C 1
ATOM 3584 O O . SER A 1 447 ? 23.934 -3.147 -15.179 1.00 92.88 447 SER A O 1
ATOM 3586 N N . TRP A 1 448 ? 23.102 -1.087 -15.149 1.00 91.06 448 TRP A N 1
ATOM 3587 C CA . TRP A 1 448 ? 24.269 -0.518 -14.470 1.00 91.06 448 TRP A CA 1
ATOM 3588 C C . TRP A 1 448 ? 23.946 -0.151 -13.028 1.00 91.06 448 TRP A C 1
ATOM 3590 O O . TRP A 1 448 ? 23.086 0.697 -12.776 1.00 91.06 448 TRP A O 1
ATOM 3600 N N . ARG A 1 449 ? 24.685 -0.735 -12.080 1.00 90.56 449 ARG A N 1
ATOM 3601 C CA . ARG A 1 449 ? 24.545 -0.460 -10.644 1.00 90.56 449 ARG A CA 1
ATOM 3602 C C . ARG A 1 449 ? 25.844 -0.098 -9.950 1.00 90.56 449 ARG A C 1
ATOM 3604 O O . ARG A 1 449 ? 26.940 -0.397 -10.427 1.00 90.56 449 ARG A O 1
ATOM 3611 N N . GLU A 1 450 ? 25.709 0.539 -8.791 1.00 89.19 450 GLU A N 1
ATOM 3612 C CA . GLU A 1 450 ? 26.825 0.791 -7.882 1.00 89.19 450 GLU A CA 1
ATOM 3613 C C . GLU A 1 450 ? 27.438 -0.542 -7.403 1.00 89.19 450 GLU A C 1
ATOM 3615 O O . GLU A 1 450 ? 26.718 -1.535 -7.226 1.00 89.19 450 GLU A O 1
ATOM 3620 N N . PRO A 1 451 ? 28.767 -0.602 -7.192 1.00 85.88 451 PRO A N 1
ATOM 3621 C CA . PRO A 1 451 ? 29.435 -1.828 -6.761 1.00 85.88 451 PRO A CA 1
ATOM 3622 C C . PRO A 1 451 ? 29.048 -2.253 -5.345 1.00 85.88 451 PRO A C 1
ATOM 3624 O O . PRO A 1 451 ? 29.055 -3.445 -5.041 1.00 85.88 451 PRO A O 1
ATOM 3627 N N . GLN A 1 452 ? 28.700 -1.290 -4.494 1.00 88.44 452 GLN A N 1
ATOM 3628 C CA . GLN A 1 452 ? 28.361 -1.499 -3.093 1.00 88.44 452 GLN A CA 1
ATOM 3629 C C . GLN A 1 452 ? 26.884 -1.195 -2.845 1.00 88.44 452 GLN A C 1
ATOM 3631 O O . GLN A 1 452 ? 26.242 -0.472 -3.607 1.00 88.44 452 GLN A O 1
ATOM 3636 N N . LEU A 1 453 ? 26.356 -1.748 -1.753 1.00 88.56 453 LEU A N 1
ATOM 3637 C CA . LEU A 1 453 ? 25.043 -1.371 -1.246 1.00 88.56 453 LEU A CA 1
ATOM 3638 C C . LEU A 1 453 ? 25.002 0.129 -0.948 1.00 88.56 453 LEU A C 1
ATOM 3640 O O . LEU A 1 453 ? 25.997 0.724 -0.525 1.00 88.56 453 LEU A O 1
ATOM 3644 N N . GLN A 1 454 ? 23.826 0.722 -1.127 1.00 86.25 454 GLN A N 1
ATOM 3645 C CA . GLN A 1 454 ? 23.605 2.125 -0.829 1.00 86.25 454 GLN A CA 1
ATOM 3646 C C . GLN A 1 454 ? 23.949 2.398 0.640 1.00 86.25 454 GLN A C 1
ATOM 3648 O O . GLN A 1 454 ? 23.570 1.635 1.528 1.00 86.25 454 GLN A O 1
ATOM 3653 N N . GLN A 1 455 ? 24.646 3.503 0.893 1.00 83.94 455 GLN A N 1
ATOM 3654 C CA . GLN A 1 455 ? 25.029 3.954 2.232 1.00 83.94 455 GLN A CA 1
ATOM 3655 C C . GLN A 1 455 ? 24.174 5.149 2.666 1.00 83.94 455 GLN A C 1
ATOM 3657 O O . GLN A 1 455 ? 23.621 5.883 1.839 1.00 83.94 455 GLN A O 1
ATOM 3662 N N . ARG A 1 456 ? 24.044 5.360 3.978 1.00 79.31 456 ARG A N 1
ATOM 3663 C CA . ARG A 1 456 ? 23.323 6.507 4.535 1.00 79.31 456 ARG A CA 1
ATOM 3664 C C . ARG A 1 456 ? 24.042 7.802 4.148 1.00 79.31 456 ARG A C 1
ATOM 3666 O O . ARG A 1 456 ? 25.265 7.903 4.249 1.00 79.31 456 ARG A O 1
ATOM 3673 N N . LYS A 1 457 ? 23.286 8.822 3.722 1.00 73.94 457 LYS A N 1
ATOM 3674 C CA . LYS A 1 457 ? 23.850 10.132 3.351 1.00 73.94 457 LYS A CA 1
ATOM 3675 C C . LYS A 1 457 ? 24.713 10.671 4.501 1.00 73.94 457 LYS A C 1
ATOM 3677 O O . LYS A 1 457 ? 24.254 10.733 5.636 1.00 73.94 457 LYS A O 1
ATOM 3682 N N . GLY A 1 458 ? 25.961 11.026 4.197 1.00 71.31 458 GLY A N 1
ATOM 3683 C CA . GLY A 1 458 ? 26.925 11.534 5.180 1.00 71.31 458 GLY A CA 1
ATOM 3684 C C . GLY A 1 458 ? 27.627 10.468 6.030 1.00 71.31 458 GLY A C 1
ATOM 3685 O O . GLY A 1 458 ? 28.506 10.821 6.808 1.00 71.31 458 GLY A O 1
ATOM 3686 N N . ASN A 1 459 ? 27.306 9.179 5.875 1.00 76.50 459 ASN A N 1
ATOM 3687 C CA . ASN A 1 459 ? 27.974 8.106 6.607 1.00 76.50 459 ASN A CA 1
ATOM 3688 C C . ASN A 1 459 ? 28.244 6.889 5.714 1.00 76.50 459 ASN A C 1
ATOM 3690 O O . ASN A 1 459 ? 27.392 6.018 5.544 1.00 76.50 459 ASN A O 1
ATOM 3694 N N . ARG A 1 460 ? 29.474 6.807 5.194 1.00 74.81 460 ARG A N 1
ATOM 3695 C CA . ARG A 1 460 ? 29.907 5.709 4.317 1.00 74.81 460 ARG A CA 1
ATOM 3696 C C . ARG A 1 460 ? 29.978 4.348 5.013 1.00 74.81 460 ARG A C 1
ATOM 3698 O O . ARG A 1 460 ? 30.003 3.319 4.357 1.00 74.81 460 ARG A O 1
ATOM 3705 N N . ASN A 1 461 ? 29.988 4.322 6.340 1.00 80.62 461 ASN A N 1
ATOM 3706 C CA . ASN A 1 461 ? 30.103 3.077 7.095 1.00 80.62 461 ASN A CA 1
ATOM 3707 C C . ASN A 1 461 ? 28.739 2.529 7.530 1.00 80.62 461 ASN A C 1
ATOM 3709 O O . ASN A 1 461 ? 28.681 1.494 8.188 1.00 80.62 461 ASN A O 1
ATOM 3713 N N . GLN A 1 462 ? 27.642 3.217 7.197 1.00 79.69 462 GLN A N 1
ATOM 3714 C CA . GLN A 1 462 ? 26.294 2.773 7.533 1.00 79.69 462 GLN A CA 1
ATOM 3715 C C . GLN A 1 462 ? 25.509 2.460 6.260 1.00 79.69 462 GLN A C 1
ATOM 3717 O O . GLN A 1 462 ? 25.403 3.335 5.397 1.00 79.69 462 GLN A O 1
ATOM 3722 N N . PRO A 1 463 ? 24.924 1.255 6.134 1.00 81.94 463 PRO A N 1
ATOM 3723 C CA . PRO A 1 463 ? 24.028 0.960 5.027 1.00 81.94 463 PRO A CA 1
ATOM 3724 C C . PRO A 1 463 ? 22.830 1.915 5.049 1.00 81.94 463 PRO A C 1
ATOM 3726 O O . PRO A 1 463 ? 22.432 2.440 6.096 1.00 81.94 463 PRO A O 1
ATOM 3729 N N . ALA A 1 464 ? 22.257 2.156 3.875 1.00 86.19 464 ALA A N 1
ATOM 3730 C CA . ALA A 1 464 ? 21.004 2.871 3.743 1.00 86.19 464 ALA A CA 1
ATOM 3731 C C . ALA A 1 464 ? 19.929 2.176 4.577 1.00 86.19 464 ALA A C 1
ATOM 3733 O O . ALA A 1 464 ? 19.955 0.962 4.788 1.00 86.19 464 ALA A O 1
ATOM 3734 N N . LEU A 1 465 ? 18.966 2.969 5.038 1.00 89.94 465 LEU A N 1
ATOM 3735 C CA . LEU A 1 465 ? 17.872 2.440 5.832 1.00 89.94 465 LEU A CA 1
ATOM 3736 C C . LEU A 1 465 ? 17.137 1.340 5.046 1.00 89.94 465 LEU A C 1
ATOM 3738 O O . LEU A 1 465 ? 16.889 1.527 3.846 1.00 89.94 465 LEU A O 1
ATOM 3742 N N . PRO A 1 466 ? 16.817 0.201 5.676 1.00 91.50 466 PRO A N 1
ATOM 3743 C CA . PRO A 1 466 ? 16.166 -0.898 4.985 1.00 91.50 466 PRO A CA 1
ATOM 3744 C C . PRO A 1 466 ? 14.755 -0.523 4.523 1.00 91.50 466 PRO A C 1
ATOM 3746 O O . PRO A 1 466 ? 14.129 0.439 4.987 1.00 91.50 466 PRO A O 1
ATOM 3749 N N . LYS A 1 467 ? 14.253 -1.315 3.583 1.00 93.56 467 LYS A N 1
ATOM 3750 C CA . LYS A 1 467 ? 12.850 -1.323 3.160 1.00 93.56 467 LYS A CA 1
ATOM 3751 C C . LYS A 1 467 ? 12.216 -2.629 3.582 1.00 93.56 467 LYS A C 1
ATOM 3753 O O . LYS A 1 467 ? 12.922 -3.618 3.759 1.00 93.56 467 LYS A O 1
ATOM 3758 N N . PHE A 1 468 ? 10.900 -2.628 3.729 1.00 95.00 468 PHE A N 1
ATOM 3759 C CA . PHE A 1 468 ? 10.216 -3.732 4.374 1.00 95.00 468 PHE A CA 1
ATOM 3760 C C . PHE A 1 468 ? 9.028 -4.240 3.574 1.00 95.00 468 PHE A C 1
ATOM 3762 O O . PHE A 1 468 ? 8.236 -3.463 3.034 1.00 95.00 468 PHE A O 1
ATOM 3769 N N . VAL A 1 469 ? 8.880 -5.558 3.621 1.00 97.44 469 VAL A N 1
ATOM 3770 C CA . VAL A 1 469 ? 7.617 -6.259 3.419 1.00 97.44 469 VAL A CA 1
ATOM 3771 C C . VAL A 1 469 ? 7.126 -6.663 4.808 1.00 97.44 469 VAL A C 1
ATOM 3773 O O . VAL A 1 469 ? 7.864 -7.281 5.575 1.00 97.44 469 VAL A O 1
ATOM 3776 N N . MET A 1 470 ? 5.907 -6.277 5.166 1.00 97.56 470 MET A N 1
ATOM 3777 C CA . MET A 1 470 ? 5.350 -6.504 6.500 1.00 97.56 470 MET A CA 1
ATOM 3778 C C . MET A 1 470 ? 4.292 -7.588 6.463 1.00 97.56 470 MET A C 1
ATOM 3780 O O . MET A 1 470 ? 3.469 -7.608 5.549 1.00 97.56 470 MET A O 1
ATOM 3784 N N . ASN A 1 471 ? 4.243 -8.409 7.506 1.00 98.12 471 ASN A N 1
ATOM 3785 C CA . ASN A 1 471 ? 3.060 -9.206 7.782 1.00 98.12 471 ASN A CA 1
ATOM 3786 C C . ASN A 1 471 ? 1.981 -8.271 8.356 1.00 98.12 471 ASN A C 1
ATOM 3788 O O . ASN A 1 471 ? 2.109 -7.768 9.479 1.00 98.12 471 ASN A O 1
ATOM 3792 N N . ALA A 1 472 ? 0.927 -8.008 7.579 1.00 97.38 472 ALA A N 1
ATOM 3793 C CA . ALA A 1 472 ? -0.092 -7.012 7.920 1.00 97.38 472 ALA A CA 1
ATOM 3794 C C . ALA A 1 472 ? -0.807 -7.337 9.244 1.00 97.38 472 ALA A C 1
ATOM 3796 O O . ALA A 1 472 ? -1.222 -6.434 9.978 1.00 97.38 472 ALA A O 1
ATOM 3797 N N . HIS A 1 473 ? -0.897 -8.622 9.587 1.00 95.94 473 HIS A N 1
ATOM 3798 C CA . HIS A 1 473 ? -1.524 -9.113 10.812 1.00 95.94 473 HIS A CA 1
ATOM 3799 C C . HIS A 1 473 ? -0.683 -8.810 12.056 1.00 95.94 473 HIS A C 1
ATOM 3801 O O . HIS A 1 473 ? -1.227 -8.584 13.134 1.00 95.94 473 HIS A O 1
ATOM 3807 N N . LYS A 1 474 ? 0.645 -8.772 11.908 1.00 96.69 474 LYS A N 1
ATOM 3808 C CA . LYS A 1 474 ? 1.583 -8.738 13.035 1.00 96.69 474 LYS A CA 1
ATOM 3809 C C . LYS A 1 474 ? 2.094 -7.353 13.381 1.00 96.69 474 LYS A C 1
ATOM 3811 O O . LYS A 1 474 ? 2.429 -7.126 14.535 1.00 96.69 474 LYS A O 1
ATOM 3816 N N . VAL A 1 475 ? 2.124 -6.421 12.433 1.00 96.69 475 VAL A N 1
ATOM 3817 C CA . VAL A 1 475 ? 2.643 -5.065 12.669 1.00 96.69 475 VAL A CA 1
ATOM 3818 C C . VAL A 1 475 ? 1.510 -4.099 13.019 1.00 96.69 475 VAL A C 1
ATOM 3820 O O . VAL A 1 475 ? 0.489 -4.064 12.334 1.00 96.69 475 VAL A O 1
ATOM 3823 N N . TYR A 1 476 ? 1.684 -3.298 14.071 1.00 94.88 476 TYR A N 1
ATOM 3824 C CA . TYR A 1 476 ? 0.726 -2.273 14.517 1.00 94.88 476 TYR A CA 1
ATOM 3825 C C . TYR A 1 476 ? 1.235 -0.844 14.327 1.00 94.88 476 TYR A C 1
ATOM 3827 O O . TYR A 1 476 ? 0.426 0.076 14.218 1.00 94.88 476 TYR A O 1
ATOM 3835 N N . ASP A 1 477 ? 2.552 -0.638 14.273 1.00 93.44 477 ASP A N 1
ATOM 3836 C CA . ASP A 1 477 ? 3.116 0.677 13.981 1.00 93.44 477 ASP A CA 1
ATOM 3837 C C . ASP A 1 477 ? 4.430 0.586 13.202 1.00 93.44 477 ASP A C 1
ATOM 3839 O O . ASP A 1 477 ? 5.290 -0.266 13.453 1.00 93.44 477 ASP A O 1
ATOM 3843 N N . LEU A 1 478 ? 4.572 1.513 12.261 1.00 91.50 478 LEU A N 1
ATOM 3844 C CA . LEU A 1 478 ? 5.695 1.638 11.345 1.00 91.50 478 LEU A CA 1
ATOM 3845 C C . LEU A 1 478 ? 5.984 3.121 11.141 1.00 91.50 478 LEU A C 1
ATOM 3847 O O . LEU A 1 478 ? 5.084 3.907 10.841 1.00 91.50 478 LEU A O 1
ATOM 3851 N N . TRP A 1 479 ? 7.257 3.493 11.202 1.00 87.25 479 TRP A N 1
ATOM 3852 C CA . TRP A 1 479 ? 7.697 4.799 10.733 1.00 87.25 479 TRP A CA 1
ATOM 3853 C C . TRP A 1 479 ? 8.799 4.643 9.707 1.00 87.25 479 TRP A C 1
ATOM 3855 O O . TRP A 1 479 ? 9.917 4.281 10.052 1.00 87.25 479 TRP A O 1
ATOM 3865 N N . TRP A 1 480 ? 8.399 4.885 8.454 1.00 78.88 480 TRP A N 1
ATOM 3866 C CA . TRP A 1 480 ? 9.113 4.818 7.174 1.00 78.88 480 TRP A CA 1
ATOM 3867 C C . TRP A 1 480 ? 10.096 3.646 6.994 1.00 78.88 480 TRP A C 1
ATOM 3869 O O . TRP A 1 480 ? 9.887 2.819 6.110 1.00 78.88 480 TRP A O 1
ATOM 3879 N N . HIS A 1 481 ? 11.127 3.551 7.831 1.00 83.69 481 HIS A N 1
ATOM 3880 C CA . HIS A 1 481 ? 12.177 2.533 7.807 1.00 83.69 481 HIS A CA 1
ATOM 3881 C C . HIS A 1 481 ? 12.330 1.729 9.108 1.00 83.69 481 HIS A C 1
ATOM 3883 O O . HIS A 1 481 ? 13.331 1.036 9.286 1.00 83.69 481 HIS A O 1
ATOM 3889 N N . SER A 1 482 ? 11.379 1.832 10.030 1.00 89.81 482 SER A N 1
ATOM 3890 C CA . SER A 1 482 ? 11.484 1.194 11.340 1.00 89.81 482 SER A CA 1
ATOM 3891 C C . SER A 1 482 ? 10.134 0.659 11.795 1.00 89.81 482 SER A C 1
ATOM 3893 O O . SER A 1 482 ? 9.161 1.409 11.912 1.00 89.81 482 SER A O 1
ATOM 3895 N N . VAL A 1 483 ? 10.088 -0.641 12.078 1.00 91.00 483 VAL A N 1
ATOM 3896 C CA . VAL A 1 483 ? 8.957 -1.277 12.761 1.00 91.00 483 VAL A CA 1
ATOM 3897 C C . VAL A 1 483 ? 9.062 -0.958 14.243 1.00 91.00 483 VAL A C 1
ATOM 3899 O O . VAL A 1 483 ? 10.107 -1.183 14.848 1.00 91.00 483 VAL A O 1
ATOM 3902 N N . TYR A 1 484 ? 7.993 -0.422 14.823 1.00 89.56 484 TYR A N 1
ATOM 3903 C CA . TYR A 1 484 ? 8.027 0.068 16.201 1.00 89.56 484 TYR A CA 1
ATOM 3904 C C . TYR A 1 484 ? 7.107 -0.670 17.159 1.00 89.56 484 TYR A C 1
ATOM 3906 O O . TYR A 1 484 ? 7.334 -0.622 18.369 1.00 89.56 484 TYR A O 1
ATOM 3914 N N . ASN A 1 485 ? 6.057 -1.301 16.641 1.00 89.06 485 ASN A N 1
ATOM 3915 C CA . ASN A 1 485 ? 5.108 -2.051 17.446 1.00 89.06 485 ASN A CA 1
ATOM 3916 C C . ASN A 1 485 ? 4.559 -3.224 16.629 1.00 89.06 485 ASN A C 1
ATOM 3918 O O . ASN A 1 485 ? 4.130 -3.039 15.485 1.00 89.06 485 ASN A O 1
ATOM 3922 N N . PHE A 1 486 ? 4.592 -4.415 17.216 1.00 93.25 486 PHE A N 1
ATOM 3923 C CA . PHE A 1 486 ? 4.151 -5.664 16.614 1.00 93.25 486 PHE A CA 1
ATOM 3924 C C . PHE A 1 486 ? 3.689 -6.647 17.699 1.00 93.25 486 PHE A C 1
ATOM 3926 O O . PHE A 1 486 ? 3.912 -6.423 18.885 1.00 93.25 486 PHE A O 1
ATOM 3933 N N . ASP A 1 487 ? 3.000 -7.704 17.281 1.00 91.06 487 ASP A N 1
ATOM 3934 C CA . ASP A 1 487 ? 2.528 -8.793 18.141 1.00 91.06 487 ASP A CA 1
ATOM 3935 C C . ASP A 1 487 ? 3.704 -9.521 18.817 1.00 91.06 487 ASP A C 1
ATOM 3937 O O . ASP A 1 487 ? 4.641 -9.946 18.141 1.00 91.06 487 ASP A O 1
ATOM 3941 N N . GLU A 1 488 ? 3.634 -9.718 20.136 1.00 88.81 488 GLU A N 1
ATOM 3942 C CA . GLU A 1 488 ? 4.649 -10.442 20.918 1.00 88.81 488 GLU A CA 1
ATOM 3943 C C . GLU A 1 488 ? 4.874 -11.874 20.401 1.00 88.81 488 GLU A C 1
ATOM 3945 O O . GLU A 1 488 ? 5.977 -12.410 20.507 1.00 88.81 488 GLU A O 1
ATOM 3950 N N . GLY A 1 489 ? 3.857 -12.479 19.774 1.00 89.00 489 GLY A N 1
ATOM 3951 C CA . GLY A 1 489 ? 3.955 -13.794 19.133 1.00 89.00 489 GLY A CA 1
ATOM 3952 C C . GLY A 1 489 ? 4.725 -13.821 17.805 1.00 89.00 489 GLY A C 1
ATOM 3953 O O . GLY A 1 489 ? 4.932 -14.901 17.252 1.00 89.00 489 GLY A O 1
ATOM 3954 N N . ALA A 1 490 ? 5.148 -12.669 17.279 1.00 89.19 490 ALA A N 1
ATOM 3955 C CA . ALA A 1 490 ? 5.900 -12.552 16.034 1.00 89.19 490 ALA A CA 1
ATOM 3956 C C . ALA A 1 490 ? 7.250 -11.853 16.263 1.00 89.19 490 ALA A C 1
ATOM 3958 O O . ALA A 1 490 ? 7.429 -10.722 15.819 1.00 89.19 490 ALA A O 1
ATOM 3959 N N . PRO A 1 491 ? 8.210 -12.491 16.955 1.00 92.44 491 PRO A N 1
ATOM 3960 C CA . PRO A 1 491 ? 9.437 -11.831 17.398 1.00 92.44 491 PRO A CA 1
ATOM 3961 C C . PRO A 1 491 ? 10.473 -11.610 16.285 1.00 92.44 491 PRO A C 1
ATOM 3963 O O . PRO A 1 491 ? 11.513 -11.005 16.545 1.00 92.44 491 PRO A O 1
ATOM 3966 N N . TYR A 1 492 ? 10.256 -12.135 15.072 1.00 95.81 492 TYR A N 1
ATOM 3967 C CA . TYR A 1 492 ? 11.287 -12.152 14.033 1.00 95.81 492 TYR A CA 1
ATOM 3968 C C . TYR A 1 492 ? 11.118 -11.063 12.961 1.00 95.81 492 TYR A C 1
ATOM 3970 O O . TYR A 1 492 ? 10.095 -10.989 12.274 1.00 95.81 492 TYR A O 1
ATOM 3978 N N . ASP A 1 493 ? 12.206 -10.316 12.754 1.00 96.44 493 ASP A N 1
ATOM 3979 C CA . ASP A 1 493 ? 12.535 -9.563 11.539 1.00 96.44 493 ASP A CA 1
ATOM 3980 C C . ASP A 1 493 ? 13.524 -10.394 10.710 1.00 96.44 493 ASP A C 1
ATOM 3982 O O . ASP A 1 493 ? 14.650 -10.649 11.151 1.00 96.44 493 ASP A O 1
ATOM 3986 N N . ILE A 1 494 ? 13.126 -10.836 9.515 1.00 97.31 494 ILE A N 1
ATOM 3987 C CA . ILE A 1 494 ? 14.041 -11.528 8.601 1.00 97.31 494 ILE A CA 1
ATOM 3988 C C . ILE A 1 494 ? 14.819 -10.481 7.811 1.00 97.31 494 ILE A C 1
ATOM 3990 O O . ILE A 1 494 ? 14.296 -9.872 6.879 1.00 97.31 494 ILE A O 1
ATOM 3994 N N . ARG A 1 495 ? 16.098 -10.312 8.148 1.00 96.25 495 ARG A N 1
ATOM 3995 C CA . ARG A 1 495 ? 17.018 -9.463 7.386 1.00 96.25 495 ARG A CA 1
ATOM 3996 C C . ARG A 1 495 ? 17.638 -10.259 6.256 1.00 96.25 495 ARG A C 1
ATOM 3998 O O . ARG A 1 495 ? 18.435 -11.164 6.506 1.00 96.25 495 ARG A O 1
ATOM 4005 N N . LEU A 1 496 ? 17.280 -9.931 5.022 1.00 94.94 496 LEU A N 1
ATOM 4006 C CA . LEU A 1 496 ? 17.848 -10.613 3.871 1.00 94.94 496 LEU A CA 1
ATOM 4007 C C . LEU A 1 496 ? 19.253 -10.106 3.569 1.00 94.94 496 LEU A C 1
ATOM 4009 O O . LEU A 1 496 ? 19.501 -8.905 3.470 1.00 94.94 496 LEU A O 1
ATOM 4013 N N . ASN A 1 497 ? 20.163 -11.061 3.396 1.00 93.31 497 ASN A N 1
ATOM 4014 C CA . ASN A 1 497 ? 21.452 -10.808 2.776 1.00 93.31 497 ASN A CA 1
ATOM 4015 C C . ASN A 1 497 ? 21.237 -10.487 1.288 1.00 93.31 497 ASN A C 1
ATOM 4017 O O . ASN A 1 497 ? 20.415 -11.121 0.623 1.00 93.31 497 ASN A O 1
ATOM 4021 N N . GLU A 1 498 ? 22.016 -9.553 0.754 1.00 91.38 498 GLU A N 1
ATOM 4022 C CA . GLU A 1 498 ? 21.958 -9.084 -0.629 1.00 91.38 498 GLU A CA 1
ATOM 4023 C C . GLU A 1 498 ? 22.147 -10.189 -1.685 1.00 91.38 498 GLU A C 1
ATOM 4025 O O . GLU A 1 498 ? 21.682 -10.056 -2.817 1.00 91.38 498 GLU A O 1
ATOM 4030 N N . THR A 1 499 ? 22.794 -11.299 -1.322 1.00 91.31 499 THR A N 1
ATOM 4031 C CA . THR A 1 499 ? 22.949 -12.488 -2.177 1.00 91.31 499 THR A CA 1
ATOM 4032 C C . THR A 1 499 ? 21.664 -13.311 -2.295 1.00 91.31 499 THR A C 1
ATOM 4034 O O . THR A 1 499 ? 21.469 -14.000 -3.300 1.00 91.31 499 THR A O 1
ATOM 4037 N N . ILE A 1 500 ? 20.784 -13.229 -1.291 1.00 94.19 500 ILE A N 1
ATOM 4038 C CA . ILE A 1 500 ? 19.478 -13.897 -1.247 1.00 94.19 500 ILE A CA 1
ATOM 4039 C C . ILE A 1 500 ? 18.419 -12.998 -1.884 1.00 94.19 500 ILE A C 1
ATOM 4041 O O . ILE A 1 500 ? 17.640 -13.458 -2.719 1.00 94.19 500 ILE A O 1
ATOM 4045 N N . GLY A 1 501 ? 18.398 -11.720 -1.512 1.00 94.44 501 GLY A N 1
ATOM 4046 C CA . GLY A 1 501 ? 17.486 -10.747 -2.088 1.00 94.44 501 GLY A CA 1
ATOM 4047 C C . GLY A 1 501 ? 17.847 -9.312 -1.734 1.00 94.44 501 GLY A C 1
ATOM 4048 O O . GLY A 1 501 ? 18.370 -9.028 -0.658 1.00 94.44 501 GLY A O 1
ATOM 4049 N N . ALA A 1 502 ? 17.557 -8.402 -2.656 1.00 95.44 502 ALA A N 1
ATOM 4050 C CA . ALA A 1 502 ? 17.813 -6.974 -2.513 1.00 95.44 502 ALA A CA 1
ATOM 4051 C C . ALA A 1 502 ? 16.761 -6.164 -3.280 1.00 95.44 502 ALA A C 1
ATOM 4053 O O . ALA A 1 502 ? 15.982 -6.707 -4.064 1.00 95.44 502 ALA A O 1
ATOM 4054 N N . LEU A 1 503 ? 16.753 -4.854 -3.057 1.00 95.25 503 LEU A N 1
ATOM 4055 C CA . LEU A 1 503 ? 16.010 -3.903 -3.878 1.00 95.25 503 LEU A CA 1
ATOM 4056 C C . LEU A 1 503 ? 16.957 -3.137 -4.804 1.00 95.25 503 LEU A C 1
ATOM 4058 O O . LEU A 1 503 ? 18.003 -2.641 -4.379 1.00 95.25 503 LEU A O 1
ATOM 4062 N N . ASN A 1 504 ? 16.544 -2.984 -6.052 1.00 94.44 504 ASN A N 1
ATOM 4063 C CA . ASN A 1 504 ? 17.212 -2.195 -7.072 1.00 94.44 504 ASN A CA 1
ATOM 4064 C C . ASN A 1 504 ? 16.555 -0.816 -7.108 1.00 94.44 504 ASN A C 1
ATOM 4066 O O . ASN A 1 504 ? 15.397 -0.686 -7.493 1.00 94.44 504 ASN A O 1
ATOM 4070 N N . HIS A 1 505 ? 17.286 0.198 -6.656 1.00 92.75 505 HIS A N 1
ATOM 4071 C CA . HIS A 1 505 ? 16.814 1.565 -6.464 1.00 92.75 505 HIS A CA 1
ATOM 4072 C C . HIS A 1 505 ? 17.330 2.462 -7.599 1.00 92.75 505 HIS A C 1
ATOM 4074 O O . HIS A 1 505 ? 18.502 2.855 -7.614 1.00 92.75 505 HIS A O 1
ATOM 4080 N N . TYR A 1 506 ? 16.473 2.774 -8.568 1.00 89.38 506 TYR A N 1
ATOM 4081 C CA . TYR A 1 506 ? 16.835 3.519 -9.775 1.00 89.38 506 TYR A CA 1
ATOM 4082 C C . TYR A 1 506 ? 16.692 5.025 -9.567 1.00 89.38 506 TYR A C 1
ATOM 4084 O O . TYR A 1 506 ? 15.614 5.592 -9.735 1.00 89.38 506 TYR A O 1
ATOM 4092 N N . ARG A 1 507 ? 17.803 5.702 -9.263 1.00 81.94 507 ARG A N 1
ATOM 4093 C CA . ARG A 1 507 ? 17.814 7.163 -9.101 1.00 81.94 507 ARG A CA 1
ATOM 4094 C C . ARG A 1 507 ? 18.907 7.837 -9.906 1.00 81.94 507 ARG A C 1
ATOM 4096 O O . ARG A 1 507 ?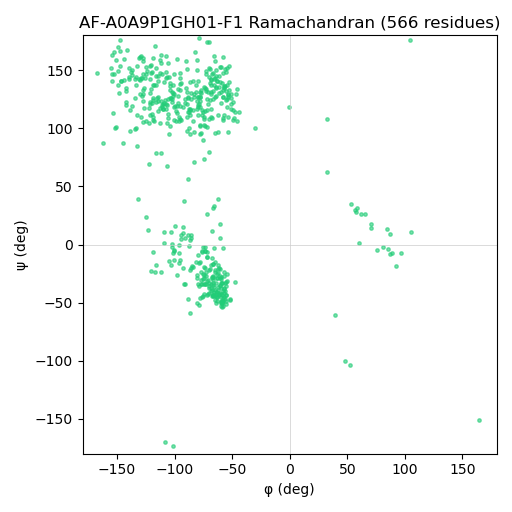 20.036 7.334 -9.913 1.00 81.94 507 ARG A O 1
ATOM 4103 N N . PRO A 1 508 ? 18.636 9.034 -10.463 1.00 68.38 508 PRO A N 1
ATOM 4104 C CA . PRO A 1 508 ? 19.699 9.875 -10.988 1.00 68.38 508 PRO A CA 1
ATOM 4105 C C . PRO A 1 508 ? 20.742 10.138 -9.887 1.00 68.38 508 PRO A C 1
ATOM 4107 O O . PRO A 1 508 ? 20.387 10.155 -8.701 1.00 68.38 508 PRO A O 1
ATOM 4110 N N . PRO A 1 509 ? 22.028 10.303 -10.234 1.00 60.84 509 PRO A N 1
ATOM 4111 C CA . PRO A 1 509 ? 23.080 10.649 -9.285 1.00 60.84 509 PRO A CA 1
ATOM 4112 C C . PRO A 1 509 ? 22.700 11.914 -8.497 1.00 60.84 509 PRO A C 1
ATOM 4114 O O . PRO A 1 509 ? 22.639 13.005 -9.045 1.00 60.84 509 PRO A O 1
ATOM 4117 N N . LEU A 1 510 ? 22.396 11.759 -7.207 1.00 49.38 510 LEU A N 1
ATOM 4118 C CA . LEU A 1 510 ? 21.718 12.792 -6.407 1.00 49.38 510 LEU A CA 1
ATOM 4119 C C . LEU A 1 510 ? 22.595 14.018 -6.147 1.00 49.38 510 LEU A C 1
ATOM 4121 O O . LEU A 1 510 ? 22.060 15.074 -5.867 1.00 49.38 510 LEU A O 1
ATOM 4125 N N . HIS A 1 511 ? 23.912 13.879 -6.247 1.00 45.34 511 HIS A N 1
ATOM 4126 C CA . HIS A 1 511 ? 24.889 14.959 -6.213 1.00 45.34 511 HIS A CA 1
ATOM 4127 C C . HIS A 1 511 ? 26.174 14.379 -6.801 1.00 45.34 511 HIS A C 1
ATOM 4129 O O . HIS A 1 511 ? 26.999 13.823 -6.074 1.00 45.34 511 HIS A O 1
ATOM 4135 N N . VAL A 1 512 ? 26.328 14.437 -8.123 1.00 44.03 512 VAL A N 1
ATOM 4136 C CA . VAL A 1 512 ? 27.688 14.466 -8.662 1.00 44.03 512 VAL A CA 1
ATOM 4137 C C . VAL A 1 512 ? 28.145 15.876 -8.365 1.00 44.03 512 VAL A C 1
ATOM 4139 O O . VAL A 1 512 ? 27.694 16.829 -8.991 1.00 44.03 512 VAL A O 1
ATOM 4142 N N . ASP A 1 513 ? 28.963 16.009 -7.330 1.00 42.69 513 ASP A N 1
ATOM 4143 C CA . ASP A 1 513 ? 29.885 17.127 -7.249 1.00 42.69 513 ASP A CA 1
ATOM 4144 C C . ASP A 1 513 ? 30.577 17.153 -8.619 1.00 42.69 513 ASP A C 1
ATOM 4146 O O . ASP A 1 513 ? 31.297 16.206 -8.947 1.00 42.69 513 ASP A O 1
ATOM 4150 N N . HIS A 1 514 ? 30.243 18.127 -9.477 1.00 43.03 514 HIS A N 1
ATOM 4151 C CA . HIS A 1 514 ? 30.571 18.126 -10.915 1.00 43.03 514 HIS A CA 1
ATOM 4152 C C . HIS A 1 514 ? 32.082 18.022 -11.207 1.00 43.03 514 HIS A C 1
ATOM 4154 O O . HIS A 1 514 ? 32.485 17.911 -12.357 1.00 43.03 514 HIS A O 1
ATOM 4160 N N . ASN A 1 515 ? 32.911 18.006 -10.163 1.00 46.09 515 ASN A N 1
ATOM 4161 C CA . ASN A 1 515 ? 34.348 17.795 -10.195 1.00 46.09 515 ASN A CA 1
ATOM 4162 C C . ASN A 1 515 ? 34.808 16.326 -10.049 1.00 46.09 515 ASN A C 1
ATOM 4164 O O . ASN A 1 515 ? 36.014 16.098 -9.950 1.00 46.09 515 ASN A O 1
ATOM 4168 N N . ARG A 1 516 ? 33.923 15.312 -10.012 1.00 45.12 516 ARG A N 1
ATOM 4169 C CA . ARG A 1 516 ? 34.336 13.888 -10.050 1.00 45.12 516 ARG A CA 1
ATOM 4170 C C . ARG A 1 516 ? 33.514 13.050 -11.040 1.00 45.12 516 ARG A C 1
ATOM 4172 O O . ARG A 1 516 ? 32.442 12.560 -10.704 1.00 45.12 516 ARG A O 1
ATOM 4179 N N . ASP A 1 517 ? 34.105 12.806 -12.211 1.00 38.56 517 ASP A N 1
ATOM 4180 C CA . ASP A 1 517 ? 33.637 12.008 -13.366 1.00 38.56 517 ASP A CA 1
ATOM 4181 C C . ASP A 1 517 ? 33.368 10.507 -13.118 1.00 38.56 517 ASP A C 1
ATOM 4183 O O . ASP A 1 517 ? 33.285 9.705 -14.048 1.00 38.56 517 ASP A O 1
ATOM 4187 N N . THR A 1 518 ? 33.210 10.059 -11.878 1.00 46.78 518 THR A N 1
ATOM 4188 C CA . THR A 1 518 ? 32.854 8.660 -11.628 1.00 46.78 518 THR A CA 1
ATOM 4189 C C . THR A 1 518 ? 31.342 8.498 -11.650 1.00 46.78 518 THR A C 1
ATOM 4191 O O . THR A 1 518 ? 30.672 8.754 -10.648 1.00 46.78 518 THR A O 1
ATOM 4194 N N . PHE A 1 519 ? 30.809 8.013 -12.776 1.00 54.81 519 PHE A N 1
ATOM 4195 C CA . PHE A 1 519 ? 29.573 7.231 -12.788 1.00 54.81 519 PHE A CA 1
ATOM 4196 C C . PHE A 1 519 ? 29.675 6.199 -11.658 1.00 54.81 519 PHE A C 1
ATOM 4198 O O . PHE A 1 519 ? 30.462 5.263 -11.746 1.00 54.81 519 PHE A O 1
ATOM 4205 N N . LEU A 1 520 ? 28.947 6.397 -10.554 1.00 69.06 520 LEU A N 1
ATOM 4206 C CA . LEU A 1 520 ? 29.031 5.492 -9.400 1.00 69.06 520 LEU A CA 1
ATOM 4207 C C . LEU A 1 520 ? 28.550 4.079 -9.764 1.00 69.06 520 LEU A C 1
ATOM 4209 O O . LEU A 1 520 ? 28.976 3.103 -9.151 1.00 69.06 520 LEU A O 1
ATOM 4213 N N . ALA A 1 521 ? 27.692 3.973 -10.782 1.00 78.94 521 ALA A N 1
ATOM 4214 C CA . ALA A 1 521 ? 27.214 2.716 -11.324 1.00 78.94 521 ALA A CA 1
ATOM 4215 C C . ALA A 1 521 ? 28.205 2.126 -12.342 1.00 78.94 521 ALA A C 1
ATOM 4217 O O . ALA A 1 521 ? 28.202 2.510 -13.508 1.00 78.94 521 ALA A O 1
ATOM 4218 N N . THR A 1 522 ? 29.050 1.199 -11.891 1.00 83.00 522 THR A N 1
ATOM 4219 C CA . THR A 1 522 ? 30.131 0.592 -12.690 1.00 83.00 522 THR A CA 1
ATOM 4220 C C . THR A 1 522 ? 30.000 -0.918 -12.870 1.00 83.00 522 THR A C 1
ATOM 4222 O O . THR A 1 522 ? 30.783 -1.510 -13.610 1.00 83.00 522 THR A O 1
ATOM 4225 N N . ILE A 1 523 ? 29.032 -1.559 -12.208 1.00 86.00 523 ILE A N 1
ATOM 4226 C CA . ILE A 1 523 ? 28.807 -3.002 -12.313 1.00 86.00 523 ILE A CA 1
ATOM 4227 C C . ILE A 1 523 ? 27.649 -3.275 -13.263 1.00 86.00 523 ILE A C 1
ATOM 4229 O O . ILE A 1 523 ? 26.566 -2.713 -13.094 1.00 86.00 523 ILE A O 1
ATOM 4233 N N . PHE A 1 524 ? 27.889 -4.165 -14.225 1.00 89.50 524 PHE A N 1
ATOM 4234 C CA . PHE A 1 524 ? 26.862 -4.702 -15.107 1.00 89.50 524 PHE A CA 1
ATOM 4235 C C . PHE A 1 524 ? 26.046 -5.790 -14.387 1.00 89.50 524 PHE A C 1
ATOM 4237 O O . PHE A 1 524 ? 26.613 -6.728 -13.826 1.00 89.50 524 PHE A O 1
ATOM 4244 N N . ASP A 1 525 ? 24.726 -5.643 -14.392 1.00 87.44 525 ASP A N 1
ATOM 4245 C CA . ASP A 1 525 ? 23.733 -6.494 -13.742 1.00 87.44 525 ASP A CA 1
ATOM 4246 C C . ASP A 1 525 ? 22.418 -6.426 -14.542 1.00 87.44 525 ASP A C 1
ATOM 4248 O O . ASP A 1 525 ? 21.675 -5.447 -14.476 1.00 87.44 525 ASP A O 1
ATOM 4252 N N . ASP A 1 526 ? 22.148 -7.444 -15.356 1.00 89.19 526 ASP A N 1
ATOM 4253 C CA . ASP A 1 526 ? 21.049 -7.482 -16.328 1.00 89.19 526 ASP A CA 1
ATOM 4254 C C . ASP A 1 526 ? 19.772 -8.155 -15.808 1.00 89.19 526 ASP A C 1
ATOM 4256 O O . ASP A 1 526 ? 18.816 -8.333 -16.566 1.00 89.19 526 ASP A O 1
ATOM 4260 N N . LYS A 1 527 ? 19.718 -8.479 -14.510 1.00 80.94 527 LYS A N 1
ATOM 4261 C CA . LYS A 1 527 ? 18.633 -9.273 -13.912 1.00 80.94 527 LYS A CA 1
ATOM 4262 C C . LYS A 1 527 ? 17.241 -8.725 -14.227 1.00 80.94 527 LYS A C 1
ATOM 4264 O O . LYS A 1 527 ? 16.381 -9.486 -14.659 1.00 80.94 527 LYS A O 1
ATOM 4269 N N . LEU A 1 528 ? 17.040 -7.414 -14.082 1.00 88.12 528 LEU A N 1
ATOM 4270 C CA . LEU A 1 528 ? 15.756 -6.769 -14.393 1.00 88.12 528 LEU A CA 1
ATOM 4271 C C . LEU A 1 528 ? 15.604 -6.373 -15.865 1.00 88.12 528 LEU A C 1
ATOM 4273 O O . LEU A 1 528 ? 14.483 -6.220 -16.341 1.00 88.12 528 LEU A O 1
ATOM 4277 N N . ALA A 1 529 ? 16.701 -6.240 -16.615 1.00 90.81 529 ALA A N 1
ATOM 4278 C CA . ALA A 1 529 ? 16.626 -5.848 -18.021 1.00 90.81 529 ALA A CA 1
ATOM 4279 C C . ALA A 1 529 ? 15.881 -6.901 -18.857 1.00 90.81 529 ALA A C 1
ATOM 4281 O O . ALA A 1 529 ? 15.204 -6.548 -19.827 1.00 90.81 529 ALA A O 1
ATOM 4282 N N . SER A 1 530 ? 15.941 -8.169 -18.436 1.00 91.38 530 SER A N 1
ATOM 4283 C CA . SER A 1 530 ? 15.211 -9.278 -19.055 1.00 91.38 530 SER A CA 1
ATOM 4284 C C . SER A 1 530 ? 13.680 -9.116 -19.022 1.00 91.38 530 SER A C 1
ATOM 4286 O O . SER A 1 530 ? 13.007 -9.549 -19.961 1.00 91.38 530 SER A O 1
ATOM 4288 N N . ASP A 1 531 ? 13.135 -8.390 -18.039 1.00 94.44 531 ASP A N 1
ATOM 4289 C CA . ASP A 1 531 ? 11.693 -8.132 -17.918 1.00 94.44 531 ASP A CA 1
ATOM 4290 C C . ASP A 1 531 ? 11.188 -7.050 -18.881 1.00 94.44 531 ASP A C 1
ATOM 4292 O O . ASP A 1 531 ? 9.979 -6.936 -19.093 1.00 94.44 531 ASP A O 1
ATOM 4296 N N . SER A 1 532 ? 12.083 -6.255 -19.485 1.00 94.50 532 SER A N 1
ATOM 4297 C CA . SER A 1 532 ? 11.713 -5.057 -20.259 1.00 94.50 532 SER A CA 1
ATOM 4298 C C . SER A 1 532 ? 10.707 -5.365 -21.372 1.00 94.50 532 SER A C 1
ATOM 4300 O O . SER A 1 532 ? 9.719 -4.655 -21.527 1.00 94.50 532 SER A O 1
ATOM 4302 N N . SER A 1 533 ? 10.914 -6.459 -22.113 1.00 95.12 533 SER A N 1
ATOM 4303 C CA . SER A 1 533 ? 10.040 -6.836 -23.236 1.00 95.12 533 SER A CA 1
ATOM 4304 C C . SER A 1 533 ? 8.626 -7.225 -22.786 1.00 95.12 533 SER A C 1
ATOM 4306 O O . SER A 1 533 ? 7.632 -6.791 -23.369 1.00 95.12 533 SER A O 1
ATOM 4308 N N . MET A 1 534 ? 8.521 -8.007 -21.711 1.00 96.19 534 MET A N 1
ATOM 4309 C CA . MET A 1 534 ? 7.241 -8.396 -21.122 1.00 96.19 534 MET A CA 1
ATOM 4310 C C . MET A 1 534 ? 6.534 -7.190 -20.492 1.00 96.19 534 MET A C 1
ATOM 4312 O O . MET A 1 534 ? 5.312 -7.070 -20.591 1.00 96.19 534 MET A O 1
ATOM 4316 N N . LEU A 1 535 ? 7.294 -6.284 -19.875 1.00 96.69 535 LEU A N 1
ATOM 4317 C CA . LEU A 1 535 ? 6.761 -5.067 -19.278 1.00 96.69 535 LEU A CA 1
ATOM 4318 C C . LEU A 1 535 ? 6.213 -4.104 -20.338 1.00 96.69 535 LEU A C 1
ATOM 4320 O O . LEU A 1 535 ? 5.104 -3.595 -20.182 1.00 96.69 535 LEU A O 1
ATOM 4324 N N . GLU A 1 536 ? 6.935 -3.900 -21.441 1.00 96.25 536 GLU A N 1
ATOM 4325 C CA . GLU A 1 536 ? 6.453 -3.128 -22.593 1.00 96.25 536 GLU A CA 1
ATOM 4326 C C . GLU A 1 536 ? 5.131 -3.677 -23.131 1.00 96.25 536 GLU A C 1
ATOM 4328 O O . GLU A 1 536 ? 4.199 -2.909 -23.386 1.00 96.25 536 GLU A O 1
ATOM 4333 N N . GLU A 1 537 ? 5.018 -5.002 -23.247 1.00 97.31 537 GLU A N 1
ATOM 4334 C CA . GLU A 1 537 ? 3.789 -5.653 -23.694 1.00 97.31 537 GLU A CA 1
ATOM 4335 C C . GLU A 1 537 ? 2.626 -5.425 -22.722 1.00 97.31 537 GLU A C 1
ATOM 4337 O O . GLU A 1 537 ? 1.511 -5.103 -23.145 1.00 97.31 537 GLU A O 1
ATOM 4342 N N . ALA A 1 538 ? 2.871 -5.557 -21.416 1.00 97.44 538 ALA A N 1
ATOM 4343 C CA . ALA A 1 538 ? 1.858 -5.333 -20.388 1.00 97.44 538 ALA A CA 1
ATOM 4344 C C . ALA A 1 538 ? 1.360 -3.880 -20.384 1.00 97.44 538 ALA A C 1
ATOM 4346 O O . ALA A 1 538 ? 0.147 -3.639 -20.409 1.00 97.44 538 ALA A O 1
ATOM 4347 N N . ILE A 1 539 ? 2.282 -2.916 -20.469 1.00 96.69 539 ILE A N 1
ATOM 4348 C CA . ILE A 1 539 ? 1.963 -1.490 -20.593 1.00 96.69 539 ILE A CA 1
ATOM 4349 C C . ILE A 1 539 ? 1.139 -1.249 -21.861 1.00 96.69 539 ILE A C 1
ATOM 4351 O O . ILE A 1 539 ? 0.063 -0.646 -21.797 1.00 96.69 539 ILE A O 1
ATOM 4355 N N . ARG A 1 540 ? 1.581 -1.773 -23.009 1.00 96.94 540 ARG A N 1
ATOM 4356 C CA . ARG A 1 540 ? 0.860 -1.633 -24.280 1.00 96.94 540 ARG A CA 1
ATOM 4357 C C . ARG A 1 540 ? -0.563 -2.166 -24.182 1.00 96.94 540 ARG A C 1
ATOM 4359 O O . ARG A 1 540 ? -1.504 -1.499 -24.609 1.00 96.94 540 ARG A O 1
ATOM 4366 N N . LYS A 1 541 ? -0.736 -3.343 -23.580 1.00 97.69 541 LYS A N 1
ATOM 4367 C CA . LYS A 1 541 ? -2.047 -3.962 -23.374 1.00 97.69 541 LYS A CA 1
ATOM 4368 C C . LYS A 1 541 ? -2.949 -3.120 -22.471 1.00 97.69 541 LYS A C 1
ATOM 4370 O O . LYS A 1 541 ? -4.140 -3.014 -22.753 1.00 97.69 541 LYS A O 1
ATOM 4375 N N . ARG A 1 542 ? -2.416 -2.532 -21.395 1.00 97.25 542 ARG A N 1
ATOM 4376 C CA . ARG A 1 542 ? -3.222 -1.738 -20.454 1.00 97.25 542 ARG A CA 1
ATOM 4377 C C . ARG A 1 542 ? -3.665 -0.404 -21.031 1.00 97.25 542 ARG A C 1
ATOM 4379 O O . ARG A 1 542 ? -4.807 -0.001 -20.817 1.00 97.25 542 ARG A O 1
ATOM 4386 N N . PHE A 1 543 ? -2.758 0.288 -21.710 1.00 96.19 543 PHE A N 1
ATOM 4387 C CA . PHE A 1 543 ? -2.995 1.652 -22.176 1.00 96.19 543 PHE A CA 1
ATOM 4388 C C . PHE A 1 543 ? -3.492 1.714 -23.624 1.00 96.19 543 PHE A C 1
ATOM 4390 O O . PHE A 1 543 ? -4.001 2.750 -24.041 1.00 96.19 543 PHE A O 1
ATOM 4397 N N . GLY A 1 544 ? -3.400 0.614 -24.377 1.00 96.81 544 GLY A N 1
ATOM 4398 C CA . GLY A 1 544 ? -3.818 0.560 -25.778 1.00 96.81 544 GLY A CA 1
ATOM 4399 C C . GLY A 1 544 ? -2.907 1.354 -26.718 1.00 96.81 544 GLY A C 1
ATOM 4400 O O . GLY A 1 544 ? -3.315 1.677 -27.830 1.00 96.81 544 GLY A O 1
ATOM 4401 N N . GLU A 1 545 ? -1.689 1.688 -26.290 1.00 95.44 545 GLU A N 1
ATOM 4402 C CA . GLU A 1 545 ? -0.723 2.470 -27.063 1.00 95.44 545 GLU A CA 1
ATOM 4403 C C . GLU A 1 545 ? 0.716 1.997 -26.816 1.00 95.44 545 GLU A C 1
ATOM 4405 O O . GLU A 1 545 ? 1.009 1.342 -25.819 1.00 95.44 545 GLU A O 1
ATOM 4410 N N . HIS A 1 546 ? 1.628 2.313 -27.739 1.00 93.69 546 HIS A N 1
ATOM 4411 C CA . HIS A 1 546 ? 3.046 1.971 -27.607 1.00 93.69 546 HIS A CA 1
ATOM 4412 C C . HIS A 1 546 ? 3.707 2.738 -26.449 1.00 93.69 546 HIS A C 1
ATOM 4414 O O . HIS A 1 546 ? 3.373 3.904 -26.223 1.00 93.69 546 HIS A O 1
ATOM 4420 N N . LEU A 1 547 ? 4.694 2.130 -25.772 1.00 89.56 547 LEU A N 1
ATOM 4421 C CA . LEU A 1 547 ? 5.381 2.732 -24.621 1.00 89.56 547 LEU A CA 1
ATOM 4422 C C . LEU A 1 547 ? 5.900 4.142 -24.929 1.00 89.56 547 LEU A C 1
ATOM 4424 O O . LEU A 1 547 ? 5.645 5.068 -24.168 1.00 89.56 547 LEU A O 1
ATOM 4428 N N . SER A 1 548 ? 6.576 4.330 -26.063 1.00 89.25 548 SER A N 1
ATOM 4429 C CA . SER A 1 548 ? 7.104 5.640 -26.474 1.00 89.25 548 SER A CA 1
ATOM 4430 C C . SER A 1 548 ? 6.023 6.725 -26.561 1.00 89.25 548 SER A C 1
ATOM 4432 O O . SER A 1 548 ? 6.272 7.872 -26.197 1.00 89.25 548 SER A O 1
ATOM 4434 N N . ASN A 1 549 ? 4.818 6.367 -27.014 1.00 92.44 549 ASN A N 1
ATOM 4435 C CA . ASN A 1 549 ? 3.700 7.299 -27.154 1.00 92.44 549 ASN A CA 1
ATOM 4436 C C . ASN A 1 549 ? 3.108 7.640 -25.788 1.00 92.44 549 ASN A C 1
ATOM 4438 O O . ASN A 1 549 ? 2.881 8.814 -25.504 1.00 92.44 549 ASN A O 1
ATOM 4442 N N . LEU A 1 550 ? 2.946 6.632 -24.924 1.00 90.75 550 LEU A N 1
ATOM 4443 C CA . LEU A 1 550 ? 2.534 6.832 -23.538 1.00 90.75 550 LEU A CA 1
ATOM 4444 C C . LEU A 1 550 ? 3.521 7.742 -22.803 1.00 90.75 550 LEU A C 1
ATOM 4446 O O . LEU A 1 550 ? 3.108 8.718 -22.184 1.00 90.75 550 LEU A O 1
ATOM 4450 N N . MET A 1 551 ? 4.823 7.456 -22.902 1.00 85.94 551 MET A N 1
ATOM 4451 C CA . MET A 1 551 ? 5.868 8.243 -22.245 1.00 85.94 551 MET A CA 1
ATOM 4452 C C . MET A 1 551 ? 5.887 9.683 -22.742 1.00 85.94 551 MET A C 1
ATOM 4454 O O . MET A 1 551 ? 5.973 10.603 -21.931 1.00 85.94 551 MET A O 1
ATOM 4458 N N . LYS A 1 552 ? 5.747 9.889 -24.055 1.00 87.06 552 LYS A N 1
ATOM 4459 C CA . LYS A 1 552 ? 5.616 11.222 -24.645 1.00 87.06 552 LYS A CA 1
ATOM 4460 C C . LYS A 1 552 ? 4.386 11.952 -24.093 1.00 87.06 552 LYS A C 1
ATOM 4462 O O . LYS A 1 552 ? 4.530 13.030 -23.531 1.00 87.06 552 LYS A O 1
ATOM 4467 N N . ARG A 1 553 ? 3.205 11.329 -24.148 1.00 88.94 553 ARG A N 1
ATOM 4468 C CA . ARG A 1 553 ? 1.935 11.897 -23.664 1.00 88.94 553 ARG A CA 1
ATOM 4469 C C . ARG A 1 553 ? 1.974 12.263 -22.181 1.00 88.94 553 ARG A C 1
ATOM 4471 O O . ARG A 1 553 ? 1.470 13.311 -21.795 1.00 88.94 553 ARG A O 1
ATOM 4478 N N . VAL A 1 554 ? 2.540 11.389 -21.356 1.00 84.31 554 VAL A N 1
ATOM 4479 C CA . VAL A 1 554 ? 2.681 11.604 -19.912 1.00 84.31 554 VAL A CA 1
ATOM 4480 C C . VAL A 1 554 ? 3.705 12.704 -19.613 1.00 84.31 554 VAL A C 1
ATOM 4482 O O . VAL A 1 554 ? 3.497 13.482 -18.691 1.00 84.31 554 VAL A O 1
ATOM 4485 N N . SER A 1 555 ? 4.778 12.807 -20.401 1.00 76.62 555 SER A N 1
ATOM 4486 C CA . SER A 1 555 ? 5.817 13.827 -20.197 1.00 76.62 555 SER A CA 1
ATOM 4487 C C . SER A 1 555 ? 5.400 15.218 -20.683 1.00 76.62 555 SER A C 1
ATOM 4489 O O . SER A 1 555 ? 5.793 16.207 -20.078 1.00 76.62 555 SER A O 1
ATOM 4491 N N . GLU A 1 556 ? 4.617 15.301 -21.765 1.00 82.50 556 GLU A N 1
ATOM 4492 C CA . GLU A 1 556 ? 4.163 16.566 -22.369 1.00 82.50 556 GLU A CA 1
ATOM 4493 C C . GLU A 1 556 ? 3.022 17.232 -21.595 1.00 82.50 556 GLU A C 1
ATOM 4495 O O . GLU A 1 556 ? 2.835 18.448 -21.686 1.00 82.50 556 GLU A O 1
ATOM 4500 N N . LYS A 1 557 ? 2.260 16.458 -20.813 1.00 76.00 557 LYS A N 1
ATOM 4501 C CA . LYS A 1 557 ? 1.278 16.990 -19.865 1.00 76.00 557 LYS A CA 1
ATOM 4502 C C . LYS A 1 557 ? 2.010 17.573 -18.661 1.00 76.00 557 LYS A C 1
ATOM 4504 O O . LYS A 1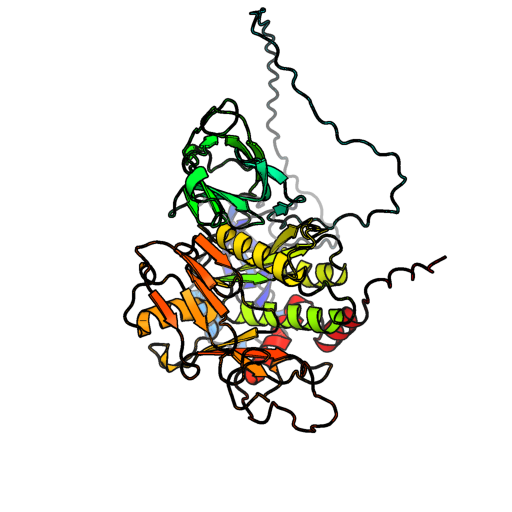 557 ? 2.049 16.980 -17.590 1.00 76.00 557 LYS A O 1
ATOM 4509 N N . HIS A 1 558 ? 2.628 18.731 -18.862 1.00 64.38 558 HIS A N 1
ATOM 4510 C CA . HIS A 1 558 ? 3.156 19.512 -17.759 1.00 64.38 558 HIS A CA 1
ATOM 4511 C C . HIS A 1 558 ? 1.998 19.995 -16.879 1.00 64.38 558 HIS A C 1
ATOM 4513 O O . HIS A 1 558 ? 0.954 20.381 -17.425 1.00 64.38 558 HIS A O 1
ATOM 4519 N N . PRO A 1 559 ? 2.181 20.046 -15.546 1.00 59.22 559 PRO A N 1
ATOM 4520 C CA . PRO A 1 559 ? 1.270 20.795 -14.695 1.00 59.22 559 PRO A CA 1
ATOM 4521 C C . PRO A 1 559 ? 1.146 22.190 -15.295 1.00 59.22 559 PRO A C 1
ATOM 4523 O O . PRO A 1 559 ? 2.169 22.806 -15.604 1.00 59.22 559 PRO A O 1
ATOM 4526 N N . ALA A 1 560 ? -0.085 22.677 -15.492 1.00 55.66 560 ALA A N 1
ATOM 4527 C CA . ALA A 1 560 ? -0.312 24.049 -15.925 1.00 55.66 560 ALA A CA 1
ATOM 4528 C C . ALA A 1 560 ? 0.532 24.944 -15.015 1.00 55.66 560 ALA A C 1
ATOM 4530 O O . ALA A 1 560 ? 0.270 25.012 -13.810 1.00 55.66 560 ALA A O 1
ATOM 4531 N N . THR A 1 561 ? 1.608 25.523 -15.563 1.00 55.47 561 THR A N 1
ATOM 4532 C CA . THR A 1 561 ? 2.569 26.313 -14.795 1.00 55.47 561 THR A CA 1
ATOM 4533 C C . THR A 1 561 ? 1.756 27.299 -13.989 1.00 55.47 561 THR A C 1
ATOM 4535 O O . THR A 1 561 ? 1.032 28.104 -14.585 1.00 55.47 561 THR A O 1
ATOM 4538 N N . ARG A 1 562 ? 1.794 27.184 -12.649 1.00 52.91 562 ARG A N 1
ATOM 4539 C CA . ARG A 1 562 ? 1.087 28.133 -11.786 1.00 52.91 562 ARG A CA 1
ATOM 4540 C C . ARG A 1 562 ? 1.487 29.513 -12.293 1.00 52.91 562 ARG A C 1
ATOM 4542 O O . ARG A 1 562 ? 2.696 29.743 -12.378 1.00 52.91 562 ARG A O 1
ATOM 4549 N N . PRO A 1 563 ? 0.533 30.378 -12.691 1.00 52.09 563 PRO A N 1
ATOM 4550 C CA . PRO A 1 563 ? 0.876 31.698 -13.186 1.00 52.09 563 PRO A CA 1
ATOM 4551 C C . PRO A 1 563 ? 1.804 32.303 -12.148 1.00 52.09 563 PRO A C 1
ATOM 4553 O O . PRO A 1 563 ? 1.450 32.328 -10.964 1.00 52.09 563 PRO A O 1
ATOM 4556 N N . SER A 1 564 ? 3.021 32.646 -12.576 1.00 48.53 564 SER A N 1
ATOM 4557 C CA . SER A 1 564 ? 4.035 33.219 -11.704 1.00 48.53 564 SER A CA 1
ATOM 4558 C C . SER A 1 564 ? 3.344 34.328 -10.933 1.00 48.53 564 SER A C 1
ATOM 4560 O O . SER A 1 564 ? 2.850 35.275 -11.550 1.00 48.53 564 SER A O 1
ATOM 4562 N N . VAL A 1 565 ? 3.216 34.169 -9.615 1.00 50.44 565 VAL A N 1
ATOM 4563 C CA . VAL A 1 565 ? 2.723 35.249 -8.771 1.00 50.44 565 VAL A CA 1
ATOM 4564 C C . VAL A 1 565 ? 3.796 36.315 -8.907 1.00 50.44 565 VAL A C 1
ATOM 4566 O O . VAL A 1 565 ? 4.858 36.195 -8.303 1.00 50.44 565 VAL A O 1
ATOM 4569 N N . GLN A 1 566 ? 3.576 37.274 -9.809 1.00 44.62 566 GLN A N 1
ATOM 4570 C CA . GLN A 1 566 ? 4.406 38.460 -9.902 1.00 44.62 566 GLN A CA 1
ATOM 4571 C C . GLN A 1 566 ? 4.307 39.095 -8.523 1.00 44.62 566 GLN A C 1
ATOM 4573 O O . GLN A 1 566 ? 3.230 39.524 -8.114 1.00 44.62 566 GLN A O 1
ATOM 4578 N N . SER A 1 567 ? 5.397 39.018 -7.766 1.00 44.62 567 SER A N 1
ATOM 4579 C CA . SER A 1 567 ? 5.530 39.689 -6.484 1.00 44.62 567 SER A CA 1
ATOM 4580 C C . SER A 1 567 ? 5.434 41.186 -6.758 1.00 44.62 567 SER A C 1
ATOM 4582 O O . SER A 1 567 ? 6.406 41.787 -7.217 1.00 44.62 567 SER A O 1
ATOM 4584 N N . SER A 1 568 ? 4.235 41.738 -6.584 1.00 47.47 568 SER A N 1
ATOM 4585 C CA . SER A 1 568 ? 3.975 43.176 -6.564 1.00 47.47 568 SER A CA 1
ATOM 4586 C C . SER A 1 568 ? 4.408 43.771 -5.239 1.00 47.47 568 SER A C 1
ATOM 4588 O O . SER A 1 568 ? 4.006 43.166 -4.213 1.00 47.47 568 SER A O 1
#

Radius of gyration: 28.87 Å; Cα contacts (8 Å, |Δi|>4): 996; chains: 1; bounding box: 83×76×74 Å

Sequence (568 aa):
MHVQILVFDTEVPLMRGAQLMCYLHTETLTATLVRLEKLIVKGEAQERRPKCLVKGNNAIVWLQLNEKALGLSLLRFPYLRMQLALFHGMLWIWALSCLNVLSAQNSGCAAQSFDQSSQLQIARNVTDTSGPRVPLVEWLPLDTGVRSKEYVSEWTSPRDLAILPPPHRAKWSDGTEFGLFSAIPSFGEDGNFIALLMTRDVGEHQGEMHDMFCSGPNRAHLTKVRVHRRSLLCAWPKEEAHKESFEVFLEDPEGNILVKVLARRKTGLLKKYHSVACVRDIFVKSEETPAATKQLVEWMEWSNLHGIEHFFVYTFKGTDDVVKDVLMPYLKAGLATRIHMDLTRGPESPHFEVSQEEFRQSQVVRDCLYRAKNHATWVMPSVDIDEYFHLNSHVFPDGKVPQDFLRTGWDAIVKSQGKKTSEVHSISFLRFRFAPAPFGNLTISSSWREPQLQQRKGNRNQPALPKFVMNAHKVYDLWWHSVYNFDEGAPYDIRLNETIGALNHYRPPLHVDHNRDTFLATIFDDKLASDSSMLEEAIRKRFGEHLSNLMKRVSEKHPATRPSVQSS

Solvent-accessible surface area (backbone atoms only — not comparable to full-atom values): 33176 Å² total; per-residue (Å²): 88,81,42,42,38,54,38,65,90,48,94,67,67,51,37,70,66,38,75,34,55,41,64,57,94,93,44,80,43,48,28,32,32,70,39,56,55,24,38,41,58,98,86,43,72,42,87,64,58,50,81,57,43,48,61,77,39,32,31,39,32,31,39,44,72,52,65,83,82,50,97,58,76,78,87,79,47,76,64,59,65,57,56,68,74,69,61,97,58,84,46,78,56,66,70,79,86,78,88,75,94,73,91,78,83,90,81,91,78,89,80,86,82,87,85,81,89,77,89,78,90,77,89,75,91,79,84,89,80,93,74,87,82,72,87,79,82,79,81,71,82,81,82,67,89,65,86,69,72,82,70,76,74,78,86,80,56,97,45,45,58,44,77,33,61,59,55,51,71,35,52,50,95,90,62,53,75,47,29,41,50,47,45,45,68,30,63,52,92,87,43,38,30,35,38,38,33,41,77,52,75,38,75,92,50,58,87,76,58,79,54,34,29,24,22,31,76,93,62,36,68,68,29,68,48,45,75,41,64,40,28,37,36,26,58,42,67,68,88,56,69,77,63,46,67,43,60,39,32,38,22,44,80,89,65,51,73,53,44,80,46,77,26,53,48,60,84,84,77,66,64,80,40,57,18,32,37,30,44,72,75,75,64,86,48,81,88,52,36,45,63,49,54,49,32,45,56,52,39,53,51,47,40,44,65,21,28,35,64,34,34,45,35,41,43,45,77,84,61,54,67,60,57,49,66,66,45,46,58,40,38,74,70,63,40,29,31,33,35,39,35,41,71,87,66,67,80,91,53,93,83,59,94,67,50,66,64,60,53,51,45,37,49,50,30,40,54,43,41,55,65,29,28,68,25,24,50,31,32,26,43,50,53,51,59,48,49,42,84,45,74,38,28,84,47,32,96,84,59,51,70,56,72,38,32,62,50,53,41,66,62,31,46,37,46,69,69,77,46,55,74,76,35,35,24,33,38,36,28,44,40,34,39,22,42,55,32,62,91,84,53,60,52,53,54,33,30,32,20,34,83,54,66,38,47,31,90,97,34,90,91,38,68,36,79,40,37,44,43,30,25,24,81,32,46,65,30,50,51,70,63,43,82,75,37,59,44,84,72,22,81,36,70,48,74,46,52,68,83,52,24,29,28,43,33,49,46,71,80,89,72,65,59,91,89,54,93,67,69,66,42,74,35,84,52,55,81,55,30,70,49,42,66,62,45,47,50,51,50,22,68,68,72,74,45,56,59,60,57,51,51,49,56,53,46,69,54,59,74,78,72,71,76,76,78,73,87,124

Organism: NCBI:txid2562237

InterPro domains:
  IPR008166 Glycosyltransferase family 92 [PF01697] (293-512)
  IPR009001 Translation elongation factor EF1A/initiation factor IF2gamma, C-terminal [SSF50465] (3-68)
  IPR054696 GTP-eEF1A, C-terminal domain [PF22594] (3-68)